Protein AF-L1JAH6-F1 (afdb_monomer_lite)

Organism: Guillardia theta (strain CCMP2712) (NCBI:txid905079)

InterPro domains:
  IPR018392 LysM domain [PF01476] (599-646)
  IPR018392 LysM domain [PS51782] (597-646)
  IPR018392 LysM domain [SM00257] (598-647)
  IPR018392 LysM domain [cd00118] (599-646)
  IPR036779 LysM domain superfamily [G3DSA:3.10.350.10] (588-653)

Sequence (681 aa):
MVAMPAAKLSLLTFYSCLPALLYAQTASVPGCGLSRTPQPCPILTSKGYMHQNPDGSPNDQVFEPPLSQQDVACTSKAATCVNNVCNYANGMTGLGPSNVWYELKPGSPAVCGHGNREFSFFAKKGTNANKVLLVLLAGGMCWDSATCLGSTPSDRKMAVDSLSDSYQVVVGGVPQTIDELAPAVPKALKNVWSPSGKSTFETGILQSDSQFADWSVVVVPDCTGDMHIGNRSITYDAGAPSCITAHHVGAVNTGLAVQWMMKYFPSLTDVLVVGTGLKNSKATGGSGASFWAWYVQERYPSAKIRSVTDSDLAIYGPDKKHIFQNDPWGTLNASVPDKSFLGSYTAPTLPGKKPNFLTQGFLLPAKNEWFFADDDKTYYMRYITHYYPSIIFADISFLNDQTQEMIFVQTGGKLHDCCYDGCSCNAQQEIRGGRYDWLKSQKVTILRRNNLLPNNYRIWLSDQNPHHFLFFWSDFVTHQLIVNDMMTNFYQNSTANTWLFNLVNSMVSFTTQAGDSTSIIISNNLKPSNTSICLTCLSGVLGSKQGEEKCLMSWGSGESSISVAPKFKTDWLALWSLNGGDSPDLIMSQSTYRFGHEYVILPGETLAQIASRFGTTDAELADLNYNLITHISNPFHVMAGDVVCIVPHFTAALDRMGNPLCPSNLQTLGAQLPSSVAQPV

Foldseek 3Di:
DDDDDDDDDDDDDDDDDDDDPDPPPPPQPVFQPDDDDAAAAWDQDLQGTAHADPLQDGDPHHDPDADAQHSAAHWGAAWKDFLNRTDRPVGADFDDDAPGKIKTFNTPPAGFFSSRHTAIWMKGAFQDLQAEEEEEEWQAADQALCCQCPPHVQCGNAIQQNPWDWDWHQHPNRTDTDTNSGDSQHVVRVQLNHPVHVHLQCQFCCPPPHPCVRHIYIYGGRRQRQLLQFQDWDWHPTSDPSIGTTGLQSLQRVLSSVLSSCVNSVNHAFYEQEWFYDPNGLDISQLVQVLVQLVVCQSVVNHQGEGEYFLPLVQAAPQLLVSCVVPSRHNQVSFRPDLVVCPPPPRDDDPDPDQCANVVGHSAGHVLQDDRSQDGVLSVQLSSCVVRVSYAYEYEDELPSVSNVVRRVVSPADADDAPQWFDHPDPPDAAHDDDHHDLLSVLLSVLLSCVSQVLRYYYHYDYQDPPADDPDDDPPPNDGPGVSCNSNPNVVVPSNSVVVVLSRPDGSDDDPDPDDPSHPDPAPDDDDDPTGHPPNSSHRAAPSHPPGDFQKTFAHDQDFLQVCQVVLVHHSVLQCVQAPDDDRNDRDPDGMGRNFDKDFAAPPDALQNVQQQQQHGLVSQQVSCPSHNLHDSHSSSDDGRRITGDDGPQQRHADPVRHRNDDPDPPPPDPDDPPDDDDDD

Structure (mmCIF, N/CA/C/O backbone):
data_AF-L1JAH6-F1
#
_entry.id   AF-L1JAH6-F1
#
loop_
_atom_site.group_PDB
_atom_site.id
_atom_site.type_symbol
_atom_site.label_atom_id
_atom_site.label_alt_id
_atom_site.label_comp_id
_atom_site.label_asym_id
_atom_site.label_entity_id
_atom_site.label_seq_id
_atom_site.pdbx_PDB_ins_code
_atom_site.Cartn_x
_atom_site.Cartn_y
_atom_site.Cartn_z
_atom_site.occupancy
_atom_site.B_iso_or_equiv
_atom_site.auth_seq_id
_atom_site.auth_comp_id
_atom_site.auth_asym_id
_atom_site.auth_atom_id
_atom_site.pdbx_PDB_model_num
ATOM 1 N N . MET A 1 1 ? 70.022 7.346 21.920 1.00 32.12 1 MET A N 1
ATOM 2 C CA . MET A 1 1 ? 70.034 6.308 20.866 1.00 32.12 1 MET A CA 1
ATOM 3 C C . MET A 1 1 ? 69.836 4.975 21.557 1.00 32.12 1 MET A C 1
ATOM 5 O O . MET A 1 1 ? 70.624 4.638 22.427 1.00 32.12 1 MET A O 1
ATOM 9 N N . VAL A 1 2 ? 68.702 4.332 21.290 1.00 29.16 2 VAL A N 1
ATOM 10 C CA . VAL A 1 2 ? 68.153 3.207 22.059 1.00 29.16 2 VAL A CA 1
ATOM 11 C C . VAL A 1 2 ? 68.521 1.891 21.381 1.00 29.16 2 VAL A C 1
ATOM 13 O O . VAL A 1 2 ? 68.335 1.759 20.174 1.00 29.16 2 VAL A O 1
ATOM 16 N N . ALA A 1 3 ? 68.987 0.926 22.174 1.00 23.38 3 ALA A N 1
ATOM 17 C CA . ALA A 1 3 ? 69.055 -0.489 21.830 1.00 23.38 3 ALA A CA 1
ATOM 18 C C . ALA A 1 3 ? 68.576 -1.339 23.030 1.00 23.38 3 ALA A C 1
ATOM 20 O O . ALA A 1 3 ? 68.846 -1.006 24.180 1.00 23.38 3 ALA A O 1
ATOM 21 N N . MET A 1 4 ? 67.821 -2.388 22.687 1.00 30.69 4 MET A N 1
ATOM 22 C CA . MET A 1 4 ? 67.169 -3.489 23.443 1.00 30.69 4 MET A CA 1
ATOM 23 C C . MET A 1 4 ? 68.071 -4.196 24.498 1.00 30.69 4 MET A C 1
ATOM 25 O O . MET A 1 4 ? 69.280 -3.995 24.393 1.00 30.69 4 MET A O 1
ATOM 29 N N . PRO A 1 5 ? 67.594 -5.068 25.447 1.00 35.03 5 PRO A N 1
ATOM 30 C CA . PRO A 1 5 ? 66.617 -6.166 25.235 1.00 35.03 5 PRO A CA 1
ATOM 31 C C . PRO A 1 5 ? 65.757 -6.647 26.444 1.00 35.03 5 PRO A C 1
ATOM 33 O O . PRO A 1 5 ? 65.794 -6.107 27.544 1.00 35.03 5 PRO A O 1
ATOM 36 N N . ALA A 1 6 ? 64.951 -7.692 26.205 1.00 34.50 6 ALA A N 1
ATOM 37 C CA . ALA A 1 6 ? 64.097 -8.388 27.173 1.00 34.50 6 ALA A CA 1
ATOM 38 C C . ALA A 1 6 ? 64.867 -9.357 28.099 1.00 34.50 6 ALA A C 1
ATOM 40 O O . ALA A 1 6 ? 65.737 -10.089 27.628 1.00 34.50 6 ALA A O 1
ATOM 41 N N . ALA A 1 7 ? 64.472 -9.453 29.379 1.00 26.77 7 ALA A N 1
ATOM 42 C CA . ALA A 1 7 ? 64.787 -10.584 30.263 1.00 26.77 7 ALA A CA 1
ATOM 43 C C . ALA A 1 7 ? 63.783 -10.735 31.430 1.00 26.77 7 ALA A C 1
ATOM 45 O O . ALA A 1 7 ? 63.149 -9.780 31.869 1.00 26.77 7 ALA A O 1
ATOM 46 N N . LYS A 1 8 ? 63.649 -11.988 31.883 1.00 24.61 8 LYS A N 1
ATOM 47 C CA . LYS A 1 8 ? 62.681 -12.573 32.827 1.00 24.61 8 LYS A CA 1
ATOM 48 C C . LYS A 1 8 ? 62.954 -12.267 34.316 1.00 24.61 8 LYS A C 1
ATOM 50 O O . LYS A 1 8 ? 64.100 -12.261 34.736 1.00 24.61 8 LYS A O 1
ATOM 55 N N . LEU A 1 9 ? 61.850 -12.174 35.072 1.00 28.59 9 LEU A N 1
ATOM 56 C CA . LEU A 1 9 ? 61.558 -12.648 36.446 1.00 28.59 9 LEU A CA 1
ATOM 57 C C . LEU A 1 9 ? 62.662 -12.649 37.537 1.00 28.59 9 LEU A C 1
ATOM 59 O O . LEU A 1 9 ? 63.583 -13.460 37.491 1.00 28.59 9 LEU A O 1
ATOM 63 N N . SER A 1 10 ? 62.401 -11.954 38.655 1.00 26.03 10 SER A N 1
ATOM 64 C CA . SER A 1 10 ? 62.628 -12.505 40.004 1.00 26.03 10 SER A CA 1
ATOM 65 C C . SER A 1 10 ? 61.635 -11.936 41.036 1.00 26.03 10 SER A C 1
ATOM 67 O O . SER A 1 10 ? 61.290 -10.757 41.028 1.00 26.03 10 SER A O 1
ATOM 69 N N . LEU A 1 11 ? 61.121 -12.841 41.876 1.00 25.94 11 LEU A N 1
ATOM 70 C CA . LEU A 1 11 ? 60.238 -12.618 43.022 1.00 25.94 11 LEU A CA 1
ATOM 71 C C . LEU A 1 11 ? 60.978 -11.901 44.161 1.00 25.94 11 LEU A C 1
ATOM 73 O O . LEU A 1 11 ? 62.100 -12.302 44.453 1.00 25.94 11 LEU A O 1
ATOM 77 N N . LEU A 1 12 ? 60.297 -11.008 44.897 1.00 25.39 12 LEU A N 1
ATOM 78 C CA . LEU A 1 12 ? 60.073 -11.135 46.354 1.00 25.39 12 LEU A CA 1
ATOM 79 C C . LEU A 1 12 ? 59.324 -9.915 46.945 1.00 25.39 12 LEU A C 1
ATOM 81 O O . LEU A 1 12 ? 59.879 -8.828 47.032 1.00 25.39 12 LEU A O 1
ATOM 85 N N . THR A 1 13 ? 58.112 -10.194 47.464 1.00 28.95 13 THR A N 1
ATOM 86 C CA . THR A 1 13 ? 57.491 -9.667 48.714 1.00 28.95 13 THR A CA 1
ATOM 87 C C . THR A 1 13 ? 57.174 -8.167 48.862 1.00 28.95 13 THR A C 1
ATOM 89 O O . THR A 1 13 ? 58.045 -7.338 48.685 1.00 28.95 13 THR A O 1
ATOM 92 N N . PHE A 1 14 ? 56.014 -7.707 49.355 1.00 25.94 14 PHE A N 1
ATOM 93 C CA . PHE A 1 14 ? 54.721 -8.288 49.768 1.00 25.94 14 PHE A CA 1
ATOM 94 C C . PHE A 1 14 ? 53.816 -7.093 50.205 1.00 25.94 14 PHE A C 1
ATOM 96 O O . PHE A 1 14 ? 54.335 -6.051 50.592 1.00 25.94 14 PHE A O 1
ATOM 103 N N . TYR A 1 15 ? 52.489 -7.283 50.220 1.00 26.88 15 TYR A N 1
ATOM 104 C CA . TYR A 1 15 ? 51.447 -6.438 50.851 1.00 26.88 15 TYR A CA 1
ATOM 105 C C . TYR A 1 15 ? 51.089 -5.071 50.233 1.00 26.88 15 TYR A C 1
ATOM 107 O O . TYR A 1 15 ? 51.561 -4.025 50.664 1.00 26.88 15 TYR A O 1
ATOM 115 N N . SER A 1 16 ? 50.077 -5.049 49.356 1.00 27.86 16 SER A N 1
ATOM 116 C CA . SER A 1 16 ? 48.718 -4.580 49.717 1.00 27.86 16 SER A CA 1
ATOM 117 C C . SER A 1 16 ? 47.776 -4.550 48.497 1.00 27.86 16 SER A C 1
ATOM 119 O O . SER A 1 16 ? 48.140 -4.085 47.425 1.00 27.86 16 SER A O 1
ATOM 121 N N . CYS A 1 17 ? 46.549 -5.042 48.709 1.00 25.69 17 CYS A N 1
ATOM 122 C CA . CYS A 1 17 ? 45.349 -4.887 47.871 1.00 25.69 17 CYS A CA 1
ATOM 123 C C . CYS A 1 17 ? 45.233 -5.691 46.553 1.00 25.69 17 CYS A C 1
ATOM 125 O O . CYS A 1 17 ? 45.428 -5.180 45.457 1.00 25.69 17 CYS A O 1
ATOM 127 N N . LEU A 1 18 ? 44.717 -6.922 46.669 1.00 25.67 18 LEU A N 1
ATOM 128 C CA . LEU A 1 18 ? 43.705 -7.477 45.752 1.00 25.67 18 LEU A CA 1
ATOM 129 C C . LEU A 1 18 ? 42.469 -7.825 46.610 1.00 25.67 18 LEU A C 1
ATOM 131 O O . LEU A 1 18 ? 42.661 -8.301 47.730 1.00 25.67 18 LEU A O 1
ATOM 135 N N . PRO A 1 19 ? 41.231 -7.583 46.133 1.00 31.02 19 PRO A N 1
ATOM 136 C CA . PRO A 1 19 ? 40.749 -8.291 44.949 1.00 31.02 19 PRO A CA 1
ATOM 137 C C . PRO A 1 19 ? 39.955 -7.409 43.967 1.00 31.02 19 PRO A C 1
ATOM 139 O O . PRO A 1 19 ? 38.905 -6.873 44.298 1.00 31.02 19 PRO A O 1
ATOM 142 N N . ALA A 1 20 ? 40.413 -7.334 42.716 1.00 29.44 20 ALA A N 1
ATOM 143 C CA . ALA A 1 20 ? 39.613 -6.844 41.586 1.00 29.44 20 ALA A CA 1
ATOM 144 C C . ALA A 1 20 ? 39.958 -7.605 40.292 1.00 29.44 20 ALA A C 1
ATOM 146 O O . ALA A 1 20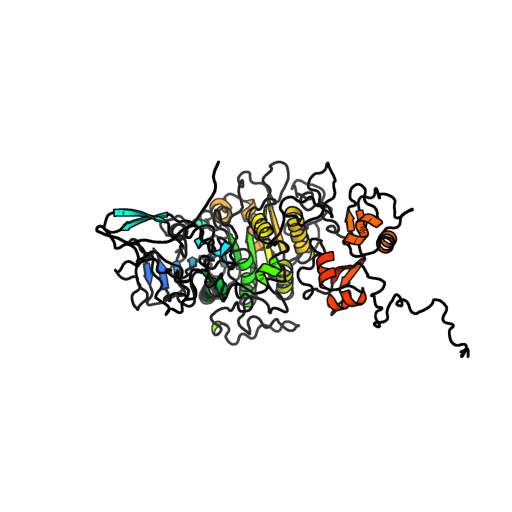 ? 40.069 -7.029 39.217 1.00 29.44 20 ALA A O 1
ATOM 147 N N . LEU A 1 21 ? 40.176 -8.916 40.397 1.00 30.22 21 LEU A N 1
ATOM 148 C CA . LEU A 1 21 ? 40.429 -9.803 39.259 1.00 30.22 21 LEU A CA 1
ATOM 149 C C . LEU A 1 21 ? 39.629 -11.089 39.457 1.00 30.22 21 LEU A C 1
ATOM 151 O O . LEU A 1 21 ? 40.188 -12.130 39.767 1.00 30.22 21 LEU A O 1
ATOM 155 N N . LEU A 1 22 ? 38.303 -10.964 39.365 1.00 27.25 22 LEU A N 1
ATOM 156 C CA . LEU A 1 22 ? 37.340 -12.063 39.203 1.00 27.25 22 LEU A CA 1
ATOM 157 C C . LEU A 1 22 ? 35.943 -11.486 38.884 1.00 27.25 22 LEU A C 1
ATOM 159 O O . LEU A 1 22 ? 34.973 -11.832 39.532 1.00 27.25 22 LEU A O 1
ATOM 163 N N . TYR A 1 23 ? 35.830 -10.558 37.924 1.00 29.00 23 TYR A N 1
ATOM 164 C CA . TYR A 1 23 ? 34.525 -10.136 37.367 1.00 29.00 23 TYR A CA 1
ATOM 165 C C . TYR A 1 23 ? 34.622 -9.595 35.929 1.00 29.00 23 TYR A C 1
ATOM 167 O O . TYR A 1 23 ? 33.840 -8.754 35.510 1.00 29.00 23 TYR A O 1
ATOM 175 N N . ALA A 1 24 ? 35.554 -10.118 35.131 1.00 29.00 24 ALA A N 1
ATOM 176 C CA . ALA A 1 24 ? 35.427 -10.069 33.675 1.00 29.00 24 ALA A CA 1
ATOM 177 C C . ALA A 1 24 ? 34.801 -11.388 33.199 1.00 29.00 24 ALA A C 1
ATOM 179 O O . ALA A 1 24 ? 35.378 -12.119 32.399 1.00 29.00 24 ALA A O 1
ATOM 180 N N . GLN A 1 25 ? 33.630 -11.733 33.747 1.00 29.36 25 GLN A N 1
ATOM 181 C CA . GLN A 1 25 ? 32.725 -12.588 32.996 1.00 29.36 25 GLN A CA 1
ATOM 182 C C . GLN A 1 25 ? 32.260 -11.741 31.820 1.00 29.36 25 GLN A C 1
ATOM 184 O O . GLN A 1 25 ? 31.691 -10.666 31.998 1.00 29.36 25 GLN A O 1
ATOM 189 N N . THR A 1 26 ? 32.547 -12.229 30.621 1.00 33.09 26 THR A N 1
ATOM 190 C CA . THR A 1 26 ? 31.784 -11.939 29.418 1.00 33.09 26 THR A CA 1
ATOM 191 C C . THR A 1 26 ? 30.306 -12.092 29.761 1.00 33.09 26 THR A C 1
ATOM 193 O O . THR A 1 26 ? 29.770 -13.199 29.730 1.00 33.09 26 THR A O 1
ATOM 196 N N . ALA A 1 27 ? 29.661 -10.997 30.159 1.00 31.48 27 ALA A N 1
ATOM 197 C CA . ALA A 1 27 ? 28.220 -10.927 30.210 1.00 31.48 27 ALA A CA 1
ATOM 198 C C . ALA A 1 27 ? 27.770 -11.046 28.758 1.00 31.48 27 ALA A C 1
ATOM 200 O O . ALA A 1 27 ? 27.803 -10.082 27.995 1.00 31.48 27 ALA A O 1
ATOM 201 N N . SER A 1 28 ? 27.435 -12.270 28.356 1.00 36.91 28 SER A N 1
ATOM 202 C CA . SER A 1 28 ? 26.539 -12.510 27.242 1.00 36.91 28 SER A CA 1
ATOM 203 C C . SER A 1 28 ? 25.348 -11.586 27.460 1.00 36.91 28 SER A C 1
ATOM 205 O O . SER A 1 28 ? 24.544 -11.829 28.364 1.00 36.91 28 SER A O 1
ATOM 207 N N . VAL A 1 29 ? 25.269 -10.492 26.699 1.00 41.22 29 VAL A N 1
ATOM 208 C CA . VAL A 1 29 ? 24.016 -9.754 26.533 1.00 41.22 29 VAL A CA 1
ATOM 209 C C . VAL A 1 29 ? 22.999 -10.841 26.203 1.00 41.22 29 VAL A C 1
ATOM 211 O O . VAL A 1 29 ? 23.253 -11.574 25.242 1.00 41.22 29 VAL A O 1
ATOM 214 N N . PRO A 1 30 ? 21.949 -11.078 27.010 1.00 49.06 30 PRO A N 1
ATOM 215 C CA . PRO A 1 30 ? 20.978 -12.094 26.656 1.00 49.06 30 PRO A CA 1
ATOM 216 C C . PRO A 1 30 ? 20.330 -11.584 25.372 1.00 49.06 30 PRO A C 1
ATOM 218 O O . PRO A 1 30 ? 19.525 -10.655 25.418 1.00 49.06 30 PRO A O 1
ATOM 221 N N . GLY A 1 31 ? 20.796 -12.091 24.230 1.00 55.88 31 GLY A N 1
ATOM 222 C CA . GLY A 1 31 ? 20.311 -11.689 22.919 1.00 55.88 31 GLY A CA 1
ATOM 223 C C . GLY A 1 31 ? 18.812 -11.939 22.844 1.00 55.88 31 GLY A C 1
ATOM 224 O O . GLY A 1 31 ? 18.289 -12.793 23.559 1.00 55.88 31 GLY A O 1
ATOM 225 N N . CYS A 1 32 ? 18.108 -11.201 21.995 1.00 66.62 32 CYS A N 1
ATOM 226 C CA . CYS A 1 32 ? 16.764 -11.621 21.621 1.00 66.62 32 CYS A CA 1
ATOM 227 C C . CYS A 1 32 ? 16.781 -12.979 20.912 1.00 66.62 32 CYS A C 1
ATOM 229 O O . CYS A 1 32 ? 17.812 -13.450 20.424 1.00 66.62 32 CYS A O 1
ATOM 231 N N . GLY A 1 33 ? 15.617 -13.617 20.899 1.00 56.84 33 GLY A N 1
ATOM 232 C CA . GLY A 1 33 ? 15.435 -15.016 20.523 1.00 56.84 33 GLY A CA 1
ATOM 233 C C . GLY A 1 33 ? 15.432 -15.971 21.722 1.00 56.84 33 GLY A C 1
ATOM 234 O O . GLY A 1 33 ? 15.637 -17.173 21.548 1.00 56.84 33 GLY A O 1
ATOM 235 N N . LEU A 1 34 ? 15.206 -15.478 22.947 1.00 56.81 34 LEU A N 1
ATOM 236 C CA . LEU A 1 34 ? 15.055 -16.341 24.118 1.00 56.81 34 LEU A CA 1
ATOM 237 C C . LEU A 1 34 ? 13.636 -16.914 24.159 1.00 56.81 34 LEU A C 1
ATOM 239 O O . LEU A 1 34 ? 12.655 -16.179 24.258 1.00 56.81 34 LEU A O 1
ATOM 243 N N . SER A 1 35 ? 13.528 -18.244 24.155 1.00 50.62 35 SER A N 1
ATOM 244 C CA . SER A 1 35 ? 12.258 -18.943 24.370 1.00 50.62 35 SER A CA 1
ATOM 245 C C . SER A 1 35 ? 11.727 -18.637 25.773 1.00 50.62 35 SER A C 1
ATOM 247 O O . SER A 1 35 ? 12.194 -19.201 26.765 1.00 50.62 35 SER A O 1
ATOM 249 N N . ARG A 1 36 ? 10.747 -17.736 25.861 1.00 66.44 36 ARG A N 1
ATOM 250 C CA . ARG A 1 36 ? 10.053 -17.364 27.100 1.00 66.44 36 ARG A CA 1
ATOM 251 C C . ARG A 1 36 ? 8.576 -17.725 26.996 1.00 66.44 36 ARG A C 1
ATOM 253 O O . ARG A 1 36 ? 7.994 -17.725 25.919 1.00 66.44 36 ARG A O 1
ATOM 260 N N . THR A 1 37 ? 7.949 -18.024 28.125 1.00 75.12 37 THR A N 1
ATOM 261 C CA . THR A 1 37 ? 6.491 -18.161 28.185 1.00 75.12 37 THR A CA 1
ATOM 262 C C . THR A 1 37 ? 5.832 -16.794 27.979 1.00 75.12 37 THR A C 1
ATOM 264 O O . THR A 1 37 ? 6.258 -15.848 28.656 1.00 75.12 37 THR A O 1
ATOM 267 N N . PRO A 1 38 ? 4.790 -16.680 27.128 1.00 79.25 38 PRO A N 1
ATOM 268 C CA . PRO A 1 38 ? 4.025 -15.443 26.983 1.00 79.25 38 PRO A CA 1
ATOM 269 C C . PRO A 1 38 ? 3.590 -14.908 28.352 1.00 79.25 38 PRO A C 1
ATOM 271 O O . PRO A 1 38 ? 3.040 -15.659 29.160 1.00 79.25 38 PRO A O 1
ATOM 274 N N . GLN A 1 39 ? 3.848 -13.630 28.628 1.00 84.06 39 GLN A N 1
ATOM 275 C CA . GLN A 1 39 ? 3.363 -12.953 29.837 1.00 84.06 39 GLN A CA 1
ATOM 276 C C . GLN A 1 39 ? 2.121 -12.117 29.509 1.00 84.06 39 GLN A C 1
ATOM 278 O O . GLN A 1 39 ? 1.940 -11.749 28.350 1.00 84.06 39 GLN A O 1
ATOM 283 N N . PRO A 1 40 ? 1.248 -11.797 30.475 1.00 87.19 40 PRO A N 1
ATOM 284 C CA . PRO A 1 40 ? 0.188 -10.818 30.254 1.00 87.19 40 PRO A CA 1
ATOM 285 C C . PRO A 1 40 ? 0.763 -9.455 29.844 1.00 87.19 40 PRO A C 1
ATOM 287 O O . PRO A 1 40 ? 1.776 -9.013 30.392 1.00 87.19 40 PRO A O 1
ATOM 290 N N . CYS A 1 41 ? 0.124 -8.788 28.885 1.00 85.94 41 CYS A N 1
ATOM 291 C CA . CYS A 1 41 ? 0.530 -7.456 28.453 1.00 85.94 41 CYS A CA 1
ATOM 292 C C . CYS A 1 41 ? 0.311 -6.444 29.593 1.00 85.94 41 CYS A C 1
ATOM 294 O O . CYS A 1 41 ? -0.770 -6.399 30.165 1.00 85.94 41 CYS A O 1
ATOM 296 N N . PRO A 1 42 ? 1.270 -5.585 29.935 1.00 82.12 42 PRO A N 1
ATOM 297 C CA . PRO A 1 42 ? 1.037 -4.513 30.899 1.00 82.12 42 PRO A CA 1
ATOM 298 C C . PRO A 1 42 ? -0.009 -3.509 30.395 1.00 82.12 42 PRO A C 1
ATOM 300 O O . PRO A 1 42 ? -0.116 -3.251 29.195 1.00 82.12 42 PRO A O 1
ATOM 303 N N . ILE A 1 43 ? -0.766 -2.918 31.323 1.00 80.62 43 ILE A N 1
ATOM 304 C CA . ILE A 1 43 ? -1.830 -1.946 31.028 1.00 80.62 43 ILE A CA 1
ATOM 305 C C . ILE A 1 43 ? -1.399 -0.564 31.502 1.00 80.62 43 ILE A C 1
ATOM 307 O O . ILE A 1 43 ? -1.054 -0.381 32.669 1.00 80.62 43 ILE A O 1
ATOM 311 N N . LEU A 1 44 ? -1.457 0.427 30.610 1.00 75.75 44 LEU A N 1
ATOM 312 C CA . LEU A 1 44 ? -1.198 1.819 30.971 1.00 75.75 44 LEU A CA 1
ATOM 313 C C . LEU A 1 44 ? -2.365 2.398 31.783 1.00 75.75 44 LEU A C 1
ATOM 315 O O . LEU A 1 44 ? -3.510 2.401 31.330 1.00 75.75 44 LEU A O 1
ATOM 319 N N . THR A 1 45 ? -2.057 2.946 32.956 1.00 74.75 45 THR A N 1
ATOM 320 C CA . THR A 1 45 ? -2.998 3.661 33.831 1.00 74.75 45 THR A CA 1
ATOM 321 C C . THR A 1 45 ? -2.451 5.043 34.205 1.00 74.75 45 THR A C 1
ATOM 323 O O . THR A 1 45 ? -1.332 5.407 33.844 1.00 74.75 45 THR A O 1
ATOM 326 N N . SER A 1 46 ? -3.207 5.827 34.980 1.00 71.12 46 SER A N 1
ATOM 327 C CA . SER A 1 46 ? -2.703 7.082 35.561 1.00 71.12 46 SER A CA 1
ATOM 328 C C . SER A 1 46 ? -1.541 6.887 36.546 1.00 71.12 46 SER A C 1
ATOM 330 O O . SER A 1 46 ? -0.801 7.836 36.793 1.00 71.12 46 SER A O 1
ATOM 332 N N . LYS A 1 47 ? -1.360 5.672 37.085 1.00 72.25 47 LYS A N 1
ATOM 333 C CA . LYS A 1 47 ? -0.262 5.300 37.992 1.00 72.25 47 LYS A CA 1
ATOM 334 C C . LYS A 1 47 ? 0.973 4.748 37.256 1.00 72.25 47 LYS A C 1
ATOM 336 O O . LYS A 1 47 ? 1.924 4.341 37.910 1.00 72.25 47 LYS A O 1
ATOM 341 N N . GLY A 1 48 ? 0.958 4.719 35.920 1.00 71.12 48 GLY A N 1
ATOM 342 C CA . GLY A 1 48 ? 1.974 4.054 35.098 1.00 71.12 48 GLY A CA 1
ATOM 343 C C . GLY A 1 48 ? 1.500 2.704 34.555 1.00 71.12 48 GLY A C 1
ATOM 344 O O . GLY A 1 48 ? 0.295 2.428 34.522 1.00 71.12 48 GLY A O 1
ATOM 345 N N . TYR A 1 49 ? 2.440 1.881 34.085 1.00 77.19 49 TYR A N 1
ATOM 346 C CA . TYR A 1 49 ? 2.146 0.529 33.605 1.00 77.19 49 TYR A CA 1
ATOM 347 C C . TYR A 1 49 ? 1.902 -0.413 34.777 1.00 7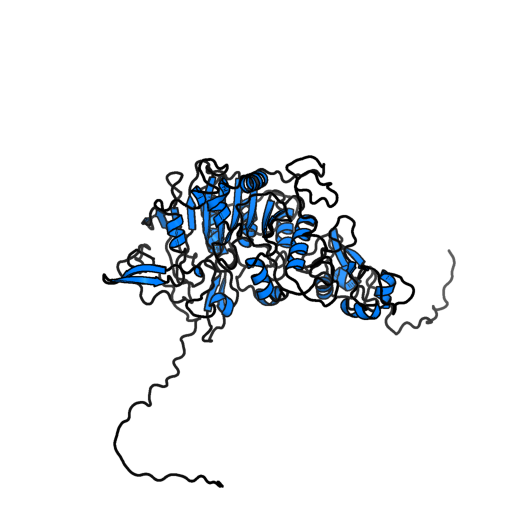7.19 49 TYR A C 1
ATOM 349 O O . TYR A 1 49 ? 2.723 -0.499 35.686 1.00 77.19 49 TYR A O 1
ATOM 357 N N . MET A 1 50 ? 0.785 -1.128 34.735 1.00 83.00 50 MET A N 1
ATOM 358 C CA . MET A 1 50 ? 0.371 -2.068 35.773 1.00 83.00 50 MET A CA 1
ATOM 359 C C . MET A 1 50 ? 0.323 -3.491 35.214 1.00 83.00 50 MET A C 1
ATOM 361 O O . MET A 1 50 ? 0.051 -3.691 34.023 1.00 83.00 50 MET A O 1
ATOM 365 N N . HIS A 1 51 ? 0.552 -4.484 36.071 1.00 85.38 51 HIS A N 1
ATOM 366 C CA . HIS A 1 51 ? 0.300 -5.887 35.735 1.00 85.38 51 HIS A CA 1
ATOM 367 C C . HIS A 1 51 ? -1.211 -6.154 35.554 1.00 85.38 51 HIS A C 1
ATOM 369 O O . HIS A 1 51 ? -2.056 -5.363 35.977 1.00 85.38 51 HIS A O 1
ATOM 375 N N . GLN A 1 52 ? -1.565 -7.279 34.924 1.00 86.81 52 GLN A N 1
ATOM 376 C CA . GLN A 1 52 ? -2.964 -7.690 34.742 1.00 86.81 52 GLN A CA 1
ATOM 377 C C . GLN A 1 52 ? -3.422 -8.679 35.819 1.00 86.81 52 GLN A C 1
ATOM 379 O O . GLN A 1 52 ? -2.672 -9.563 36.238 1.00 86.81 52 GLN A O 1
ATOM 384 N N . ASN A 1 53 ? -4.690 -8.571 36.203 1.00 87.56 53 ASN A N 1
ATOM 385 C CA . ASN A 1 53 ? -5.444 -9.630 36.865 1.00 87.56 53 ASN A CA 1
ATOM 386 C C . ASN A 1 53 ? -5.821 -10.743 35.858 1.00 87.56 53 ASN A C 1
ATOM 388 O O . ASN A 1 53 ? -5.790 -10.515 34.646 1.00 87.56 53 ASN A O 1
ATOM 392 N N . PRO A 1 54 ? -6.243 -11.939 36.318 1.00 86.50 54 PRO A N 1
ATOM 393 C CA . PRO A 1 54 ? -6.668 -13.029 35.427 1.00 86.50 54 PRO A CA 1
ATOM 394 C C . PRO A 1 54 ? -7.824 -12.681 34.471 1.00 86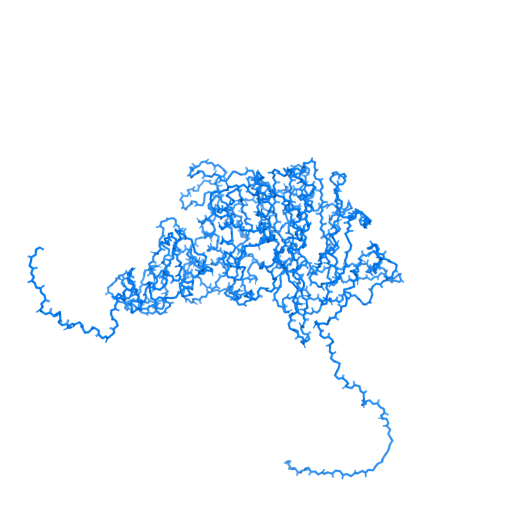.50 54 PRO A C 1
ATOM 396 O O . PRO A 1 54 ? -7.961 -13.299 33.413 1.00 86.50 54 PRO A O 1
ATOM 399 N N . ASP A 1 55 ? -8.656 -11.704 34.837 1.00 84.94 55 ASP A N 1
ATOM 400 C CA . ASP A 1 55 ? -9.761 -11.193 34.019 1.00 84.94 55 ASP A CA 1
ATOM 401 C C . ASP A 1 55 ? -9.316 -10.167 32.956 1.00 84.94 55 ASP A C 1
ATOM 403 O O . ASP A 1 55 ? -10.126 -9.763 32.125 1.00 84.94 55 ASP A O 1
ATOM 407 N N . GLY A 1 56 ? -8.037 -9.775 32.947 1.00 84.56 56 GLY A N 1
ATOM 408 C CA . GLY A 1 56 ? -7.466 -8.775 32.044 1.00 84.56 56 GLY A CA 1
ATOM 409 C C . GLY A 1 56 ? -7.550 -7.334 32.552 1.00 84.56 56 GLY A C 1
ATOM 410 O O . GLY A 1 56 ? -7.055 -6.437 31.879 1.00 84.56 56 GLY A O 1
ATOM 411 N N . SER A 1 57 ? -8.141 -7.075 33.721 1.00 87.00 57 SER A N 1
ATOM 412 C CA . SER A 1 57 ? -8.145 -5.734 34.325 1.00 87.00 57 SER A CA 1
ATOM 413 C C . SER A 1 57 ? -6.764 -5.363 34.898 1.00 87.00 57 SER A C 1
ATOM 415 O O . SER A 1 57 ? -6.004 -6.257 35.280 1.00 87.00 57 SER A O 1
ATOM 417 N N . PRO A 1 58 ? -6.396 -4.066 34.975 1.00 86.94 58 PRO A N 1
ATOM 418 C CA . PRO A 1 58 ? -5.162 -3.657 35.645 1.00 86.94 58 PRO A CA 1
ATOM 419 C C . PRO A 1 58 ? -5.232 -3.978 37.143 1.00 86.94 58 PRO A C 1
ATOM 421 O O . PRO A 1 58 ? -6.260 -3.753 37.785 1.00 86.94 58 PRO A O 1
ATOM 424 N N . ASN A 1 59 ? -4.133 -4.473 37.706 1.00 87.38 59 ASN A N 1
ATOM 425 C CA . ASN A 1 59 ? -3.976 -4.669 39.145 1.00 87.38 59 ASN A CA 1
ATOM 426 C C . ASN A 1 59 ? -3.250 -3.472 39.799 1.00 87.38 59 ASN A C 1
ATOM 428 O O . ASN A 1 59 ? -2.931 -2.488 39.134 1.00 87.38 59 ASN A O 1
ATOM 432 N N . ASP A 1 60 ? -2.992 -3.538 41.110 1.00 86.00 60 ASP A N 1
ATOM 433 C CA . ASP A 1 60 ? -2.301 -2.470 41.856 1.00 86.00 60 ASP A CA 1
ATOM 434 C C . ASP A 1 60 ? -0.760 -2.597 41.873 1.00 86.00 60 ASP A C 1
ATOM 436 O O . ASP A 1 60 ? -0.084 -1.806 42.533 1.00 86.00 60 ASP A O 1
ATOM 440 N N . GLN A 1 61 ? -0.177 -3.555 41.142 1.00 84.44 61 GLN A N 1
ATOM 441 C CA . GLN A 1 61 ? 1.274 -3.743 41.051 1.00 84.44 61 GLN A CA 1
ATOM 442 C C . GLN A 1 61 ? 1.850 -3.028 39.823 1.00 84.44 61 GLN A C 1
ATOM 444 O O . GLN A 1 61 ? 1.469 -3.316 38.687 1.00 84.44 61 GLN A O 1
ATOM 449 N N . VAL A 1 62 ? 2.801 -2.121 40.060 1.00 81.00 62 VAL A N 1
ATOM 450 C CA . VAL A 1 62 ? 3.551 -1.424 39.003 1.00 81.00 62 VAL A CA 1
ATOM 451 C C . VAL A 1 62 ? 4.435 -2.422 38.253 1.00 81.00 62 VAL A C 1
ATOM 453 O O . VAL A 1 62 ? 5.084 -3.266 38.870 1.00 81.00 62 VAL A O 1
ATOM 456 N N . PHE A 1 63 ? 4.457 -2.320 36.928 1.00 73.56 63 PHE A N 1
ATOM 457 C CA . PHE A 1 63 ? 5.288 -3.129 36.045 1.00 73.56 63 PHE A CA 1
ATOM 458 C C . PHE A 1 63 ? 6.663 -2.466 35.857 1.00 73.56 63 PHE A C 1
ATOM 460 O O . PHE A 1 63 ? 6.765 -1.436 35.193 1.00 73.56 63 PHE A O 1
ATOM 467 N N . GLU A 1 64 ? 7.716 -3.072 36.411 1.00 66.69 64 GLU A N 1
ATOM 468 C CA . GLU A 1 64 ? 9.114 -2.611 36.323 1.00 66.69 64 GLU A CA 1
ATOM 469 C C . GLU A 1 64 ? 10.045 -3.765 35.897 1.00 66.69 64 GLU A C 1
ATOM 471 O O . GLU A 1 64 ? 9.880 -4.883 36.400 1.00 66.69 64 GLU A O 1
ATOM 476 N N . PRO A 1 65 ? 11.055 -3.543 35.024 1.00 55.16 65 PRO A N 1
ATOM 477 C CA . PRO A 1 65 ? 11.441 -2.282 34.372 1.00 55.16 65 PRO A CA 1
ATOM 478 C C . PRO A 1 65 ? 10.492 -1.862 33.228 1.00 55.16 65 PRO A C 1
ATOM 480 O O . PRO A 1 65 ? 9.724 -2.697 32.733 1.00 55.16 65 PRO A O 1
ATOM 483 N N . PRO A 1 66 ? 10.568 -0.606 32.737 1.00 53.44 66 PRO A N 1
ATOM 484 C CA . PRO A 1 66 ? 9.774 -0.143 31.604 1.00 53.44 66 PRO A CA 1
ATOM 485 C C . PRO A 1 66 ? 10.031 -0.996 30.353 1.00 53.44 66 PRO A C 1
ATOM 487 O O . PRO A 1 66 ? 11.133 -1.039 29.813 1.00 53.44 66 PRO A O 1
ATOM 490 N N . LEU A 1 67 ? 8.977 -1.693 29.924 1.00 59.94 67 LEU A N 1
ATOM 491 C CA . LEU A 1 67 ? 8.697 -2.238 28.589 1.00 59.94 67 LEU A CA 1
ATOM 492 C C . LEU A 1 67 ? 9.916 -2.493 27.692 1.00 59.94 67 LEU A C 1
ATOM 494 O O . LEU A 1 67 ? 10.112 -1.852 26.657 1.00 59.94 67 LEU A O 1
ATOM 498 N N . SER A 1 68 ? 10.694 -3.518 28.042 1.00 60.94 68 SER A N 1
ATOM 499 C CA . SER A 1 68 ? 11.623 -4.137 27.098 1.00 60.94 68 SER A CA 1
ATOM 500 C C . SER A 1 68 ? 10.851 -4.880 26.003 1.00 60.94 68 SER A C 1
ATOM 502 O O . SER A 1 68 ? 9.704 -5.293 26.190 1.00 60.94 68 SER A O 1
ATOM 504 N N . GLN A 1 69 ? 11.459 -4.985 24.822 1.00 71.88 69 GLN A N 1
ATOM 505 C CA . GLN A 1 69 ? 10.945 -5.814 23.733 1.00 71.88 69 GLN A CA 1
ATOM 506 C C . GLN A 1 69 ? 10.785 -7.260 24.224 1.00 71.88 69 GLN A C 1
ATOM 508 O O . GLN A 1 69 ? 11.632 -7.756 24.972 1.00 71.88 69 GLN A O 1
ATOM 513 N N . GLN A 1 70 ? 9.709 -7.926 23.813 1.00 75.88 70 GLN A N 1
ATOM 514 C CA . GLN A 1 70 ? 9.481 -9.333 24.125 1.00 75.88 70 GLN A CA 1
ATOM 515 C C . GLN A 1 70 ? 9.685 -10.170 22.867 1.00 75.88 70 GLN A C 1
ATOM 517 O O . GLN A 1 70 ? 9.163 -9.838 21.816 1.00 75.88 70 GLN A O 1
ATOM 522 N N . ASP A 1 71 ? 10.441 -11.262 22.981 1.00 80.31 71 ASP A N 1
ATOM 523 C CA . ASP A 1 71 ? 10.633 -12.212 21.874 1.00 80.31 71 ASP A CA 1
ATOM 524 C C . ASP A 1 71 ? 9.390 -13.060 21.600 1.00 80.31 71 ASP A C 1
ATOM 526 O O . ASP A 1 71 ? 9.196 -13.597 20.512 1.00 80.31 71 ASP A O 1
ATOM 530 N N . VAL A 1 72 ? 8.552 -13.203 22.622 1.00 84.62 72 VAL A N 1
ATOM 531 C CA . VAL A 1 72 ? 7.273 -13.888 22.553 1.00 84.62 72 VAL A CA 1
ATOM 532 C C . VAL A 1 72 ? 6.207 -12.871 22.899 1.00 84.62 72 VAL A C 1
ATOM 534 O O . VAL A 1 72 ? 6.257 -12.276 23.973 1.00 84.62 72 VAL A O 1
ATOM 537 N N . ALA A 1 73 ? 5.254 -12.692 21.987 1.00 86.69 73 ALA A N 1
ATOM 538 C CA . ALA A 1 73 ? 4.161 -11.753 22.159 1.00 86.69 73 ALA A CA 1
ATOM 539 C C . ALA A 1 73 ? 3.427 -11.979 23.488 1.00 86.69 73 ALA A C 1
ATOM 541 O O . ALA A 1 73 ? 3.080 -13.110 23.845 1.00 86.69 73 ALA A O 1
ATOM 542 N N . CYS A 1 74 ? 3.167 -10.889 24.202 1.00 86.38 74 CYS A N 1
ATOM 543 C CA . CYS A 1 74 ? 2.372 -10.894 25.411 1.00 86.38 74 CYS A CA 1
ATOM 544 C C . CYS A 1 74 ? 0.913 -11.269 25.116 1.00 86.38 74 CYS A C 1
ATOM 546 O O . CYS A 1 74 ? 0.415 -11.155 23.994 1.00 86.38 74 CYS A O 1
ATOM 548 N N . THR A 1 75 ? 0.211 -11.723 26.151 1.00 89.94 75 THR A N 1
ATOM 549 C CA . THR A 1 75 ? -1.200 -12.105 26.063 1.00 89.94 75 THR A CA 1
ATOM 550 C C . THR A 1 75 ? -2.112 -11.001 26.577 1.00 89.94 75 THR A C 1
ATOM 552 O O . THR A 1 75 ? -1.798 -10.332 27.558 1.00 89.94 75 THR A O 1
ATOM 555 N N . SER A 1 76 ? -3.255 -10.804 25.928 1.00 88.00 76 SER A N 1
ATOM 556 C CA . SER A 1 76 ? -4.228 -9.768 26.283 1.00 88.00 76 SER A CA 1
ATOM 557 C C . SER A 1 76 ? -5.657 -10.294 26.163 1.00 88.00 76 SER A C 1
ATOM 559 O O . SER A 1 76 ? -5.944 -11.231 25.409 1.00 88.00 76 SER A O 1
ATOM 561 N N . LYS A 1 77 ? -6.570 -9.705 26.938 1.00 91.00 77 LYS A N 1
ATOM 562 C CA . LYS A 1 77 ? -8.003 -10.021 26.913 1.00 91.00 77 LYS A CA 1
ATOM 563 C C . LYS A 1 77 ? -8.761 -8.983 26.098 1.00 91.00 77 LYS A C 1
ATOM 565 O O . LYS A 1 77 ? -8.388 -7.814 26.066 1.00 91.00 77 LYS A O 1
ATOM 570 N N . ALA A 1 78 ? -9.841 -9.424 25.460 1.00 92.81 78 ALA A N 1
ATOM 571 C CA . ALA A 1 78 ? -10.707 -8.523 24.723 1.00 92.81 78 ALA A CA 1
ATOM 572 C C . ALA A 1 78 ? -11.424 -7.550 25.671 1.00 92.81 78 ALA A C 1
ATOM 574 O O . ALA A 1 78 ? -11.785 -7.929 26.786 1.00 92.81 78 ALA A O 1
ATOM 575 N N . ALA A 1 79 ? -11.689 -6.327 25.216 1.00 92.31 79 ALA A N 1
ATOM 576 C CA . ALA A 1 79 ? -12.432 -5.337 25.989 1.00 92.31 79 ALA A CA 1
ATOM 577 C C . ALA A 1 79 ? -13.094 -4.272 25.116 1.00 92.31 79 ALA A C 1
ATOM 579 O O . ALA A 1 79 ? -12.672 -4.000 23.990 1.00 92.31 79 ALA A O 1
ATOM 580 N N . THR A 1 80 ? -14.096 -3.619 25.698 1.00 93.00 80 THR A N 1
ATOM 581 C CA . THR A 1 80 ? -14.671 -2.369 25.194 1.00 93.00 80 THR A CA 1
ATOM 582 C C . THR A 1 80 ? -14.442 -1.283 26.233 1.00 93.00 80 THR A C 1
ATOM 584 O O . THR A 1 80 ? -14.804 -1.470 27.396 1.00 93.00 80 THR A O 1
ATOM 587 N N . CYS A 1 81 ? -13.862 -0.159 25.831 1.00 87.44 81 CYS A N 1
ATOM 588 C CA . CYS A 1 81 ? -13.532 0.942 26.721 1.00 87.44 81 CYS A CA 1
ATOM 589 C C . CYS A 1 81 ? -14.236 2.236 26.309 1.00 87.44 81 CYS A C 1
ATOM 591 O O . CYS A 1 81 ? -14.303 2.580 25.129 1.00 87.44 81 CYS A O 1
ATOM 593 N N . VAL A 1 82 ? -14.727 2.971 27.306 1.00 86.25 82 VAL A N 1
ATOM 594 C CA . VAL A 1 82 ? -15.353 4.292 27.160 1.00 86.25 82 VAL A CA 1
ATOM 595 C C . VAL A 1 82 ? -14.801 5.184 28.256 1.00 86.25 82 VAL A C 1
ATOM 597 O O . VAL A 1 82 ? -14.751 4.772 29.413 1.00 86.25 82 VAL A O 1
ATOM 600 N N . ASN A 1 83 ? -14.379 6.401 27.914 1.00 77.81 83 ASN A N 1
ATOM 601 C CA . ASN A 1 83 ? -13.850 7.376 28.877 1.00 77.81 83 ASN A CA 1
ATOM 602 C C . ASN A 1 83 ? -12.706 6.804 29.736 1.00 77.81 83 ASN A C 1
ATOM 604 O O . ASN A 1 83 ? -12.665 7.018 30.945 1.00 77.81 83 ASN A O 1
ATOM 608 N N . ASN A 1 84 ? -11.801 6.040 29.114 1.00 75.25 84 ASN A N 1
ATOM 609 C CA . ASN A 1 84 ? -10.693 5.327 29.767 1.00 75.25 84 ASN A CA 1
ATOM 610 C C . ASN A 1 84 ? -11.107 4.238 30.780 1.00 75.25 84 ASN A C 1
ATOM 612 O O . ASN A 1 84 ? -10.259 3.735 31.514 1.00 75.25 84 ASN A O 1
ATOM 616 N N . VAL A 1 85 ? -12.381 3.834 30.809 1.00 83.19 85 VAL A N 1
ATOM 617 C CA . VAL A 1 85 ? -12.874 2.706 31.611 1.00 83.19 85 VAL A CA 1
ATOM 618 C C . VAL A 1 85 ? -13.158 1.525 30.691 1.00 83.19 85 VAL A C 1
ATOM 620 O O . VAL A 1 85 ? -14.001 1.620 29.803 1.00 83.19 85 VAL A O 1
ATOM 623 N N . CYS A 1 86 ? -12.460 0.410 30.908 1.00 86.94 86 CYS A N 1
ATOM 624 C CA . CYS A 1 86 ? -12.562 -0.799 30.093 1.00 86.94 86 CYS A CA 1
ATOM 625 C C . CYS A 1 86 ? -13.407 -1.882 30.769 1.00 86.94 86 CYS A C 1
ATOM 627 O O . CYS A 1 86 ? -13.180 -2.222 31.929 1.00 86.94 86 CYS A O 1
ATOM 629 N N . ASN A 1 87 ? -14.331 -2.478 30.016 1.00 91.38 87 ASN A N 1
ATOM 630 C CA . ASN A 1 87 ? -15.065 -3.674 30.414 1.00 91.38 87 ASN A CA 1
ATOM 631 C C . ASN A 1 87 ? -14.463 -4.907 29.722 1.00 91.38 87 ASN A C 1
ATOM 633 O O . ASN A 1 87 ? -14.705 -5.134 28.535 1.00 91.38 87 ASN A O 1
ATOM 637 N N . TYR A 1 88 ? -13.695 -5.696 30.478 1.00 89.94 88 TYR A N 1
ATOM 638 C CA . TYR A 1 88 ? -13.094 -6.953 30.015 1.00 89.94 88 TYR A CA 1
ATOM 639 C C . TYR A 1 88 ? -14.049 -8.153 30.111 1.00 89.94 88 TYR A C 1
ATOM 641 O O . TYR A 1 88 ? -13.911 -9.110 29.356 1.00 89.94 88 TYR A O 1
ATOM 649 N N . ALA A 1 89 ? -15.056 -8.099 30.991 1.00 88.44 89 ALA A N 1
ATOM 650 C CA . ALA A 1 89 ? -15.979 -9.214 31.215 1.00 88.44 89 ALA A CA 1
ATOM 651 C C . ALA A 1 89 ? -16.810 -9.556 29.965 1.00 88.44 89 ALA A C 1
ATOM 653 O O . ALA A 1 89 ? -17.109 -10.722 29.720 1.00 88.44 89 ALA A O 1
ATOM 654 N N . ASN A 1 90 ? -17.149 -8.544 29.160 1.00 86.94 90 ASN A N 1
ATOM 655 C CA . ASN A 1 90 ? -17.975 -8.700 27.958 1.00 86.94 90 ASN A CA 1
ATOM 656 C C . ASN A 1 90 ? -17.173 -8.685 26.642 1.00 86.94 90 ASN A C 1
ATOM 658 O O . ASN A 1 90 ? -17.762 -8.813 25.567 1.00 86.94 90 ASN A O 1
ATOM 662 N N . GLY A 1 91 ? -15.848 -8.510 26.697 1.00 90.38 91 GLY A N 1
ATOM 663 C CA . GLY A 1 91 ? -15.000 -8.438 25.508 1.00 90.38 91 GLY A CA 1
ATOM 664 C C . GLY A 1 91 ? -15.328 -7.267 24.569 1.00 90.38 91 GLY A C 1
ATOM 665 O O . GLY A 1 91 ? -15.706 -6.174 25.003 1.00 90.38 91 GLY A O 1
ATOM 666 N N . MET A 1 92 ? -15.175 -7.492 23.259 1.00 92.06 92 MET A N 1
ATOM 667 C CA . MET A 1 92 ? -15.537 -6.523 22.217 1.00 92.06 92 MET A CA 1
ATOM 668 C C . MET A 1 92 ? -17.032 -6.562 21.890 1.00 92.06 92 MET A C 1
ATOM 670 O O . MET A 1 92 ? -17.538 -7.461 21.207 1.00 92.06 92 MET A O 1
ATOM 674 N N . THR A 1 93 ? -17.732 -5.527 22.333 1.00 92.19 93 THR A N 1
ATOM 675 C CA . THR A 1 93 ? -19.179 -5.360 22.172 1.00 92.19 93 THR A CA 1
ATOM 676 C C . THR A 1 93 ? -19.508 -4.391 21.034 1.00 92.19 93 THR A C 1
ATOM 678 O O . THR A 1 93 ? -18.621 -3.757 20.459 1.00 92.19 93 THR A O 1
ATOM 681 N N . GLY A 1 94 ? -20.787 -4.320 20.659 1.00 89.25 94 GLY A N 1
ATOM 682 C CA . GLY A 1 94 ? -21.281 -3.302 19.734 1.00 89.25 94 GLY A CA 1
ATOM 683 C C . GLY A 1 94 ? -21.351 -1.929 20.402 1.00 89.25 94 GLY A C 1
ATOM 684 O O . GLY A 1 94 ? -21.452 -1.825 21.624 1.00 89.25 94 GLY A O 1
ATOM 685 N N . LEU A 1 95 ? -21.318 -0.869 19.595 1.00 91.06 95 LEU A N 1
ATOM 686 C CA . LEU A 1 95 ? -21.341 0.500 20.110 1.00 91.06 95 LEU A CA 1
ATOM 687 C C . LEU A 1 95 ? -22.728 0.875 20.652 1.00 91.06 95 LEU A C 1
ATOM 689 O O . LEU A 1 95 ? -23.750 0.555 20.037 1.00 91.06 95 LEU A O 1
ATOM 693 N N . GLY A 1 96 ? -22.734 1.576 21.789 1.00 86.81 96 GLY A N 1
ATOM 694 C CA . GLY A 1 96 ? -23.928 2.094 22.456 1.00 86.81 96 GLY A CA 1
ATOM 695 C C . GLY A 1 96 ? -24.469 3.370 21.787 1.00 86.81 96 GLY A C 1
ATOM 696 O O . GLY A 1 96 ? -24.831 3.317 20.606 1.00 86.81 96 GLY A O 1
ATOM 697 N N . PRO A 1 97 ? -24.587 4.507 22.507 1.00 84.50 97 PRO A N 1
ATOM 698 C CA . PRO A 1 97 ? -25.062 5.760 21.922 1.00 84.50 97 PRO A CA 1
ATOM 699 C C . PRO A 1 97 ? -24.258 6.198 20.691 1.00 84.50 97 PRO A C 1
ATOM 701 O O . PRO A 1 97 ? -23.033 6.064 20.649 1.00 84.50 97 PRO A O 1
ATOM 704 N N . SER A 1 98 ? -24.952 6.761 19.696 1.00 84.12 98 SER A N 1
ATOM 705 C CA . SER A 1 98 ? -24.295 7.422 18.566 1.00 84.12 98 SER A CA 1
ATOM 706 C C . SER A 1 98 ? -23.457 8.605 19.046 1.00 84.12 98 SER A C 1
ATOM 708 O O . SER A 1 98 ? -23.757 9.240 20.056 1.00 84.12 98 SER A O 1
ATOM 710 N N . ASN A 1 99 ? -22.415 8.909 18.282 1.00 81.50 99 ASN A N 1
ATOM 711 C CA . ASN A 1 99 ? -21.458 9.980 18.521 1.00 81.50 99 ASN A CA 1
ATOM 712 C C . ASN A 1 99 ? -20.601 9.870 19.790 1.00 81.50 99 ASN A C 1
ATOM 714 O O . ASN A 1 99 ? -19.969 10.844 20.184 1.00 81.50 99 ASN A O 1
ATOM 718 N N . VAL A 1 100 ? -20.522 8.684 20.391 1.00 85.75 100 VAL A N 1
ATOM 719 C CA . VAL A 1 100 ? -19.561 8.381 21.456 1.00 85.75 100 VAL A CA 1
ATOM 720 C C . VAL A 1 100 ? -18.391 7.595 20.866 1.00 85.75 100 VAL A C 1
ATOM 722 O O . VAL A 1 100 ? -18.600 6.677 20.070 1.00 85.75 100 VAL A O 1
ATOM 725 N N . TRP A 1 101 ? -17.168 7.970 21.244 1.00 86.88 101 TRP A N 1
ATOM 726 C CA . TRP A 1 101 ? -15.948 7.244 20.896 1.00 86.88 101 TRP A CA 1
ATOM 727 C C . TRP A 1 101 ? -15.703 6.089 21.865 1.00 86.88 101 TRP A C 1
ATOM 729 O O . TRP A 1 101 ? -15.812 6.239 23.084 1.00 86.88 101 TRP A O 1
ATOM 739 N N . TYR A 1 102 ? -15.343 4.943 21.300 1.00 89.31 102 TYR A N 1
ATOM 740 C CA . TYR A 1 102 ? -15.004 3.725 22.021 1.00 89.31 102 TYR A CA 1
ATOM 741 C C . TYR A 1 102 ? -13.599 3.281 21.621 1.00 89.31 102 TYR A C 1
ATOM 743 O O . TYR A 1 102 ? -13.279 3.268 20.432 1.00 89.31 102 TYR A O 1
ATOM 751 N N . GLU A 1 103 ? -12.788 2.877 22.598 1.00 89.44 103 GLU A N 1
ATOM 752 C CA . GLU A 1 103 ? -11.564 2.103 22.358 1.00 89.44 103 GLU A CA 1
ATOM 753 C C . GLU A 1 103 ? -11.920 0.615 22.464 1.00 89.44 103 GLU A C 1
ATOM 755 O O . GLU A 1 103 ? -12.534 0.169 23.435 1.00 89.44 103 GLU A O 1
ATOM 760 N N . LEU A 1 104 ? -11.560 -0.161 21.452 1.00 92.00 104 LEU A N 1
ATOM 761 C CA . LEU A 1 104 ? -11.850 -1.584 21.344 1.00 92.00 104 LEU A CA 1
ATOM 762 C C . LEU A 1 104 ? -10.538 -2.357 21.352 1.00 92.00 104 LEU A C 1
ATOM 764 O O . LEU A 1 104 ? -9.605 -2.035 20.615 1.00 92.00 104 LEU A O 1
ATOM 768 N N . LYS A 1 105 ? -10.481 -3.391 22.188 1.00 92.00 105 LYS A N 1
ATOM 769 C CA . LYS A 1 105 ? -9.309 -4.251 22.350 1.00 92.00 105 LYS A CA 1
ATOM 770 C C . LYS A 1 105 ? -9.671 -5.663 21.909 1.00 92.00 105 LYS A C 1
ATOM 772 O O . LYS A 1 105 ? -10.488 -6.285 22.586 1.00 92.00 105 LYS A O 1
ATOM 777 N N . PRO A 1 106 ? -9.091 -6.190 20.819 1.00 91.81 106 PRO A N 1
ATOM 778 C CA . PRO A 1 106 ? -9.328 -7.572 20.397 1.00 91.81 106 PRO A CA 1
ATOM 779 C C . PRO A 1 106 ? -8.846 -8.636 21.372 1.00 91.81 106 PRO A C 1
ATOM 781 O O . PRO A 1 106 ? -9.414 -9.724 21.410 1.00 91.81 106 PRO A O 1
ATOM 784 N N . GLY A 1 107 ? -7.834 -8.324 22.180 1.00 89.00 107 GLY A N 1
ATOM 785 C CA . GLY A 1 107 ? -7.089 -9.350 22.895 1.00 89.00 107 GLY A CA 1
ATOM 786 C C . GLY A 1 107 ? -6.195 -10.159 21.949 1.00 89.00 107 GLY A C 1
ATOM 787 O O . GLY A 1 107 ? -6.112 -9.890 20.747 1.00 89.00 107 GLY A O 1
ATOM 788 N N . SER A 1 108 ? -5.529 -11.180 22.480 1.00 89.25 108 SER A N 1
ATOM 789 C CA . SER A 1 108 ? -4.686 -12.068 21.673 1.00 89.25 108 SER A CA 1
ATOM 790 C C . SER A 1 108 ? -5.491 -12.765 20.561 1.00 89.25 108 SER A C 1
ATOM 792 O O . SER A 1 108 ? -6.632 -13.165 20.801 1.00 89.25 108 SER A O 1
ATOM 794 N N . PRO A 1 109 ? -4.913 -12.969 19.362 1.00 90.19 109 PRO A N 1
ATOM 795 C CA . PRO A 1 109 ? -3.489 -12.834 19.027 1.00 90.19 109 PRO A CA 1
ATOM 796 C C . PRO A 1 109 ? -3.024 -11.411 18.672 1.00 90.19 109 PRO A C 1
ATOM 798 O O . PRO A 1 109 ? -1.870 -11.251 18.287 1.00 90.19 109 PRO A O 1
ATOM 801 N N . ALA A 1 110 ? -3.876 -10.388 18.794 1.00 90.44 110 ALA A N 1
ATOM 802 C CA . ALA A 1 110 ? -3.490 -9.023 18.459 1.00 90.44 110 ALA A CA 1
ATOM 803 C C . ALA A 1 110 ? -2.441 -8.461 19.436 1.00 90.44 110 ALA A C 1
ATOM 805 O O . ALA A 1 110 ? -2.609 -8.531 20.659 1.00 90.44 110 ALA A O 1
ATOM 806 N N . VAL A 1 111 ? -1.370 -7.885 18.892 1.00 87.81 111 VAL A N 1
ATOM 807 C CA . VAL A 1 111 ? -0.231 -7.341 19.648 1.00 87.81 111 VAL A CA 1
ATOM 808 C C . VAL A 1 111 ? 0.501 -6.300 18.798 1.00 87.81 111 VAL A C 1
ATOM 810 O O . VAL A 1 111 ? 0.452 -6.361 17.569 1.00 87.81 111 VAL A O 1
ATOM 813 N N . CYS A 1 112 ? 1.184 -5.349 19.430 1.00 87.38 112 CYS A N 1
ATOM 814 C CA . CYS A 1 112 ? 2.090 -4.441 18.721 1.00 87.38 112 CYS A CA 1
ATOM 815 C C . CYS A 1 112 ? 3.463 -5.073 18.470 1.00 87.38 112 CYS A C 1
ATOM 817 O O . CYS A 1 112 ? 3.829 -6.075 19.091 1.00 87.38 112 CYS A O 1
ATOM 819 N N . GLY A 1 113 ? 4.235 -4.503 17.548 1.00 85.75 113 GLY A N 1
ATOM 820 C CA . GLY A 1 113 ? 5.365 -5.192 16.932 1.00 85.75 113 GLY A CA 1
ATOM 821 C C . GLY A 1 113 ? 6.579 -5.413 17.840 1.00 85.75 113 GLY A C 1
ATOM 822 O O . GLY A 1 113 ? 7.410 -6.265 17.546 1.00 85.75 113 GLY A O 1
ATOM 823 N N . HIS A 1 114 ? 6.639 -4.756 18.999 1.00 82.19 114 HIS A N 1
ATOM 824 C CA . HIS A 1 114 ? 7.606 -5.066 20.061 1.00 82.19 114 HIS A CA 1
ATOM 825 C C . HIS A 1 114 ? 7.200 -6.248 20.961 1.00 82.19 114 HIS A C 1
ATOM 827 O O . HIS A 1 114 ? 7.929 -6.589 21.897 1.00 82.19 114 HIS A O 1
ATOM 833 N N . GLY A 1 115 ? 6.013 -6.821 20.743 1.00 83.12 115 GLY A N 1
ATOM 834 C CA . GLY A 1 115 ? 5.511 -7.996 21.456 1.00 83.12 115 GLY A CA 1
ATOM 835 C C . GLY A 1 115 ? 5.108 -7.736 22.905 1.00 83.12 115 GLY A C 1
ATOM 836 O O . GLY A 1 115 ? 4.696 -8.657 23.593 1.00 83.12 115 GLY A O 1
ATOM 837 N N . ASN A 1 116 ? 5.220 -6.506 23.401 1.00 80.12 116 ASN A N 1
ATOM 838 C CA . ASN A 1 116 ? 5.110 -6.197 24.826 1.00 80.12 116 ASN A CA 1
ATOM 839 C C . ASN A 1 116 ? 3.856 -5.397 25.201 1.00 80.12 116 ASN A C 1
ATOM 841 O O . ASN A 1 116 ? 3.750 -4.962 26.347 1.00 80.12 116 ASN A O 1
ATOM 845 N N . ARG A 1 117 ? 2.930 -5.169 24.258 1.00 80.56 117 ARG A N 1
ATOM 846 C CA . ARG A 1 117 ? 1.736 -4.333 24.455 1.00 80.56 117 ARG A CA 1
ATOM 847 C C . ARG A 1 117 ? 0.532 -4.837 23.668 1.00 80.56 117 ARG A C 1
ATOM 849 O O . ARG A 1 117 ? 0.665 -5.359 22.563 1.00 80.56 117 ARG A O 1
ATOM 856 N N . GLU A 1 118 ? -0.647 -4.622 24.242 1.00 85.31 118 GLU A N 1
ATOM 857 C CA . GLU A 1 118 ? -1.928 -4.931 23.610 1.00 85.31 118 GLU A CA 1
ATOM 858 C C . GLU A 1 118 ? -2.231 -3.983 22.445 1.00 85.31 118 GLU A C 1
ATOM 860 O O . GLU A 1 118 ? -1.985 -2.784 22.531 1.00 85.31 118 GLU A O 1
ATOM 865 N N . PHE A 1 119 ? -2.808 -4.519 21.373 1.00 88.19 119 PHE A N 1
ATOM 866 C CA . PHE A 1 119 ? -3.344 -3.723 20.276 1.00 88.19 119 PHE A CA 1
ATOM 867 C C . PHE A 1 119 ? -4.754 -3.209 20.611 1.00 88.19 119 PHE A C 1
ATOM 869 O O . PHE A 1 119 ? -5.577 -3.941 21.174 1.00 88.19 119 PHE A O 1
ATOM 876 N N . SER A 1 120 ? -5.059 -1.970 20.221 1.00 88.81 120 SER A N 1
ATOM 877 C CA . SER A 1 120 ? -6.409 -1.412 20.280 1.00 88.81 120 SER A CA 1
ATOM 878 C C . SER A 1 120 ? -6.708 -0.507 19.086 1.00 88.81 120 SER A C 1
ATOM 880 O O . SER A 1 120 ? -5.810 -0.021 18.400 1.00 88.81 120 SER A O 1
ATOM 882 N N . PHE A 1 121 ? -7.995 -0.302 18.818 1.00 90.50 121 PHE A N 1
ATOM 883 C CA . PHE A 1 121 ? -8.488 0.560 17.746 1.00 90.50 121 PHE A CA 1
ATOM 884 C C . PHE A 1 121 ? -9.710 1.349 18.225 1.00 90.50 121 PHE A C 1
ATOM 886 O O . PHE A 1 121 ? -10.295 1.031 19.263 1.00 90.50 121 PHE A O 1
ATOM 893 N N . PHE A 1 122 ? -10.106 2.381 17.484 1.00 90.00 122 PHE A N 1
ATOM 894 C CA . PHE A 1 122 ? -11.200 3.268 17.882 1.00 90.00 122 PHE A CA 1
ATOM 895 C C . PHE A 1 122 ? -12.384 3.128 16.953 1.00 90.00 122 PHE A C 1
ATOM 897 O O . PHE A 1 122 ? -12.227 2.927 15.748 1.00 90.00 122 PHE A O 1
ATOM 904 N N . ALA A 1 123 ? -13.580 3.285 17.504 1.00 92.19 123 ALA A N 1
ATOM 905 C CA . ALA A 1 123 ? -14.783 3.357 16.703 1.00 92.19 123 ALA A CA 1
ATOM 906 C C . ALA A 1 123 ? -15.791 4.355 17.272 1.00 92.19 123 ALA A C 1
ATOM 908 O O . ALA A 1 123 ? -15.922 4.528 18.486 1.00 92.19 123 ALA A O 1
ATOM 909 N N . LYS A 1 124 ? -16.533 4.982 16.363 1.00 90.56 124 LYS A N 1
ATOM 910 C CA . LYS A 1 124 ? -17.647 5.883 16.652 1.00 90.56 124 LYS A CA 1
ATOM 911 C C . LYS A 1 124 ? -18.824 5.484 15.777 1.00 90.56 124 LYS A C 1
ATOM 913 O O . LYS A 1 124 ? -18.690 5.331 14.564 1.00 90.56 124 LYS A O 1
ATOM 918 N N . LYS A 1 125 ? -19.995 5.338 16.390 1.00 93.06 125 LYS A N 1
ATOM 919 C CA . LYS A 1 125 ? -21.236 5.078 15.660 1.00 93.06 125 LYS A CA 1
ATOM 920 C C . LYS A 1 125 ? -21.825 6.403 15.191 1.00 93.06 125 LYS A C 1
ATOM 922 O O . LYS A 1 125 ? -22.165 7.242 16.025 1.00 93.06 125 LYS A O 1
ATOM 927 N N . GLY A 1 126 ? -21.955 6.576 13.882 1.00 91.81 126 GLY A N 1
ATOM 928 C CA . GLY A 1 126 ? -22.675 7.702 13.294 1.00 91.81 126 GLY A CA 1
ATOM 929 C C . GLY A 1 126 ? -24.187 7.566 13.483 1.00 91.81 126 GLY A C 1
ATOM 930 O O . GLY A 1 126 ? -24.685 6.601 14.075 1.00 91.81 126 GLY A O 1
ATOM 931 N N . THR A 1 127 ? -24.949 8.530 12.979 1.00 93.38 127 THR A N 1
ATOM 932 C CA . THR A 1 127 ? -26.413 8.395 12.880 1.00 93.38 127 THR A CA 1
ATOM 933 C C . THR A 1 127 ? -26.816 7.505 11.701 1.00 93.38 127 THR A C 1
ATOM 935 O O . THR A 1 127 ? -27.886 6.900 11.736 1.00 93.38 127 THR A O 1
ATOM 938 N N . ASN A 1 128 ? -25.934 7.340 10.711 1.00 93.06 128 ASN A N 1
ATOM 939 C CA . ASN A 1 128 ? -26.088 6.434 9.583 1.00 93.06 128 ASN A CA 1
ATOM 940 C C . ASN A 1 128 ? -25.062 5.290 9.657 1.00 93.06 128 ASN A C 1
ATOM 942 O O . ASN A 1 128 ? -23.904 5.415 9.260 1.00 93.06 128 ASN A O 1
ATOM 946 N N . ALA A 1 129 ? -25.498 4.141 10.173 1.00 90.44 129 ALA A N 1
ATOM 947 C CA . ALA A 1 129 ? -24.648 2.961 10.353 1.00 90.44 129 ALA A CA 1
ATOM 948 C C . ALA A 1 129 ? -24.331 2.204 9.045 1.00 90.44 129 ALA A C 1
ATOM 950 O O . ALA A 1 129 ? -23.538 1.265 9.067 1.00 90.44 129 ALA A O 1
ATOM 951 N N . ASN A 1 130 ? -24.930 2.601 7.915 1.00 95.94 130 ASN A N 1
ATOM 952 C CA . ASN A 1 130 ? -24.666 1.997 6.606 1.00 95.94 130 ASN A CA 1
ATOM 953 C C . ASN A 1 130 ? -23.474 2.652 5.892 1.00 95.94 130 ASN A C 1
ATOM 955 O O . ASN A 1 130 ? -23.023 2.148 4.865 1.00 95.94 130 ASN A O 1
ATOM 959 N N . LYS A 1 131 ? -22.962 3.769 6.420 1.00 96.12 131 LYS A N 1
ATOM 960 C CA . LYS A 1 131 ? -21.812 4.478 5.863 1.00 96.12 131 LYS A CA 1
ATOM 961 C C . LYS A 1 131 ? -20.662 4.462 6.852 1.00 96.12 131 LYS A C 1
ATOM 963 O O . LYS A 1 131 ? -20.842 4.843 8.012 1.00 96.12 131 LYS A O 1
ATOM 968 N N . VAL A 1 132 ? -19.495 4.009 6.403 1.00 96.50 132 VAL A N 1
ATOM 969 C CA . VAL A 1 132 ? -18.312 3.881 7.260 1.00 96.50 132 VAL A CA 1
ATOM 970 C C . VAL A 1 132 ? -17.102 4.568 6.643 1.00 96.50 132 VAL A C 1
ATOM 972 O O . VAL A 1 132 ? -16.736 4.325 5.495 1.00 96.50 132 VAL A O 1
ATOM 975 N N . LEU A 1 133 ? -16.455 5.402 7.450 1.00 93.75 133 LEU A N 1
ATOM 976 C CA . LEU A 1 133 ? -15.097 5.873 7.237 1.00 93.75 133 LEU A CA 1
ATOM 977 C C . LEU A 1 133 ? -14.138 4.930 7.980 1.00 93.75 133 LEU A C 1
ATOM 979 O O . LEU A 1 133 ? -14.086 4.942 9.212 1.00 93.75 133 LEU A O 1
ATOM 983 N N . LEU A 1 134 ? -13.397 4.106 7.241 1.00 94.94 134 LEU A N 1
ATOM 984 C CA . LEU A 1 134 ? -12.347 3.239 7.778 1.00 94.94 134 LEU A CA 1
ATOM 985 C C . LEU A 1 134 ? -10.996 3.933 7.599 1.00 94.94 134 LEU A C 1
ATOM 987 O O . LEU A 1 134 ? -10.521 4.075 6.479 1.00 94.94 134 LEU A O 1
ATOM 991 N N . VAL A 1 135 ? -10.368 4.357 8.689 1.00 89.81 135 VAL A N 1
ATOM 992 C CA . VAL A 1 135 ? -9.077 5.049 8.674 1.00 89.81 135 VAL A CA 1
ATOM 993 C C . VAL A 1 135 ? -7.982 4.108 9.149 1.00 89.81 135 VAL A C 1
ATOM 995 O O . VAL A 1 135 ? -8.046 3.597 10.263 1.00 89.81 135 VAL A O 1
ATOM 998 N N . LEU A 1 136 ? -6.969 3.911 8.318 1.00 90.75 136 LEU A N 1
ATOM 999 C CA . LEU A 1 136 ? -5.767 3.147 8.608 1.00 90.75 136 LEU A CA 1
ATOM 1000 C C . LEU A 1 136 ? -4.607 4.125 8.816 1.00 90.75 136 LEU A C 1
ATOM 1002 O O . LEU A 1 136 ? -4.184 4.815 7.885 1.00 90.75 136 LEU A O 1
ATOM 1006 N N . LEU A 1 137 ? -4.144 4.237 10.058 1.00 83.00 137 LEU A N 1
ATOM 1007 C CA . LEU A 1 137 ? -3.034 5.108 10.438 1.00 83.00 137 LEU A CA 1
ATOM 1008 C C . LEU A 1 137 ? -1.732 4.312 10.426 1.00 83.00 137 LEU A C 1
ATOM 1010 O O . LEU A 1 137 ? -1.697 3.229 10.992 1.00 83.00 137 LEU A O 1
ATOM 1014 N N . ALA A 1 138 ? -0.641 4.884 9.929 1.00 79.12 138 ALA A N 1
ATOM 1015 C CA . ALA A 1 138 ? 0.703 4.373 10.202 1.00 79.12 138 ALA A CA 1
ATOM 1016 C C . ALA A 1 138 ? 1.657 5.498 10.617 1.00 79.12 138 ALA A C 1
ATOM 1018 O O . ALA A 1 138 ? 1.337 6.679 10.491 1.00 79.12 138 ALA A O 1
ATOM 1019 N N . GLY A 1 139 ? 2.816 5.120 11.154 1.00 69.88 139 GLY A N 1
ATOM 1020 C CA . GLY A 1 139 ? 3.873 6.050 11.578 1.00 69.88 139 GLY A CA 1
ATOM 1021 C C . GLY A 1 139 ? 5.244 5.772 10.958 1.00 69.88 139 GLY A C 1
ATOM 1022 O O . GLY A 1 139 ? 6.172 6.565 11.108 1.00 69.88 139 GLY A O 1
ATOM 1023 N N . GLY A 1 140 ? 5.381 4.655 10.244 1.00 75.19 140 GLY A N 1
ATOM 1024 C CA . GLY A 1 140 ? 6.650 4.106 9.778 1.00 75.19 140 GLY A CA 1
ATOM 1025 C C . GLY A 1 140 ? 6.493 2.647 9.351 1.00 75.19 140 GLY A C 1
ATOM 1026 O O . GLY A 1 140 ? 5.440 2.046 9.549 1.00 75.19 140 GLY A O 1
ATOM 1027 N N . MET A 1 141 ? 7.551 2.078 8.788 1.00 82.50 141 MET A N 1
ATOM 1028 C CA . MET A 1 141 ? 7.657 0.658 8.452 1.00 82.50 141 MET A CA 1
ATOM 1029 C C . MET A 1 141 ? 9.087 0.188 8.736 1.00 82.50 141 MET A C 1
ATOM 1031 O O . MET A 1 141 ? 9.999 1.018 8.774 1.00 82.50 141 MET A O 1
ATOM 1035 N N . CYS A 1 142 ? 9.299 -1.109 8.948 1.00 86.50 142 CYS A N 1
ATOM 1036 C CA . CYS A 1 142 ? 10.645 -1.648 9.151 1.00 86.50 142 CYS A CA 1
ATOM 1037 C C . CYS A 1 142 ? 10.779 -3.085 8.645 1.00 86.50 142 CYS A C 1
ATOM 1039 O O . CYS A 1 142 ? 9.795 -3.814 8.605 1.00 86.50 142 CYS A O 1
ATOM 1041 N N . TRP A 1 143 ? 11.982 -3.495 8.247 1.00 90.25 143 TRP A N 1
ATOM 1042 C CA . TRP A 1 143 ? 12.241 -4.781 7.575 1.00 90.25 143 TRP A CA 1
ATOM 1043 C C . TRP A 1 143 ? 13.589 -5.418 7.950 1.00 90.25 143 TRP A C 1
ATOM 1045 O O . TRP A 1 143 ? 13.930 -6.485 7.443 1.00 90.25 143 TRP A O 1
ATOM 1055 N N . ASP A 1 144 ? 14.365 -4.765 8.812 1.00 88.62 144 ASP A N 1
ATOM 1056 C CA . ASP A 1 144 ? 15.639 -5.241 9.347 1.00 88.62 144 ASP A CA 1
ATOM 1057 C C . ASP A 1 144 ? 15.890 -4.647 10.747 1.00 88.62 144 ASP A C 1
ATOM 1059 O O . ASP A 1 144 ? 15.106 -3.841 11.260 1.00 88.62 144 ASP A O 1
ATOM 1063 N N . SER A 1 145 ? 16.992 -5.039 11.390 1.00 85.62 145 SER A N 1
ATOM 1064 C CA . SER A 1 145 ? 17.349 -4.540 12.722 1.00 85.62 145 SER A CA 1
ATOM 1065 C C . SER A 1 145 ? 17.525 -3.021 12.755 1.00 85.62 145 SER A C 1
ATOM 1067 O O . SER A 1 145 ? 17.015 -2.365 13.663 1.00 85.62 145 SER A O 1
ATOM 1069 N N . ALA A 1 146 ? 18.189 -2.447 11.750 1.00 83.62 146 ALA A N 1
ATOM 1070 C CA . ALA A 1 146 ? 18.492 -1.022 11.671 1.00 83.62 146 ALA A CA 1
ATOM 1071 C C . ALA A 1 146 ? 17.223 -0.162 11.537 1.00 83.62 146 ALA A C 1
ATOM 1073 O O . ALA A 1 146 ? 17.096 0.888 12.178 1.00 83.62 146 ALA A O 1
ATOM 1074 N N . THR A 1 147 ? 16.269 -0.614 10.728 1.00 83.25 147 THR A N 1
ATOM 1075 C CA . THR A 1 147 ? 14.987 0.059 10.509 1.00 83.25 147 THR A CA 1
ATOM 1076 C C . THR A 1 147 ? 14.011 -0.177 11.653 1.00 83.25 147 THR A C 1
ATOM 1078 O O . THR A 1 147 ? 13.236 0.727 11.949 1.00 83.25 147 THR A O 1
ATOM 1081 N N . CYS A 1 148 ? 14.049 -1.325 12.338 1.00 82.19 148 CYS A N 1
ATOM 1082 C CA . CYS A 1 148 ? 13.141 -1.588 13.460 1.00 82.19 148 CYS A CA 1
ATOM 1083 C C . CYS A 1 148 ? 13.628 -0.962 14.785 1.00 82.19 148 CYS A C 1
ATOM 1085 O O . CYS A 1 148 ? 12.810 -0.426 15.537 1.00 82.19 148 CYS A O 1
ATOM 1087 N N . LEU A 1 149 ? 14.939 -0.958 15.068 1.00 74.38 149 LEU A N 1
ATOM 1088 C CA . LEU A 1 149 ? 15.504 -0.389 16.306 1.00 74.38 149 LEU A CA 1
ATOM 1089 C C . LEU A 1 149 ? 15.826 1.104 16.230 1.00 74.38 149 LEU A C 1
ATOM 1091 O O . LEU A 1 149 ? 15.754 1.780 17.252 1.00 74.38 149 LEU A O 1
ATOM 1095 N N . GLY A 1 150 ? 16.204 1.626 15.062 1.00 66.69 150 GLY A N 1
ATOM 1096 C CA . GLY A 1 150 ? 16.778 2.968 14.964 1.00 66.69 150 GLY A CA 1
ATOM 1097 C C . GLY A 1 150 ? 18.209 3.069 15.516 1.00 66.69 150 GLY A C 1
ATOM 1098 O O . GLY A 1 150 ? 18.913 2.076 15.660 1.00 66.69 150 GLY A O 1
ATOM 1099 N N . SER A 1 151 ? 18.674 4.297 15.770 1.00 57.12 151 SER A N 1
ATOM 1100 C CA . SER A 1 151 ? 20.060 4.603 16.179 1.00 57.12 151 SER A CA 1
ATOM 1101 C C . SER A 1 151 ? 20.347 4.373 17.666 1.00 57.12 151 SER A C 1
ATOM 1103 O O . SER A 1 151 ? 21.504 4.201 18.046 1.00 57.12 151 SER A O 1
ATOM 1105 N N . THR A 1 152 ? 19.315 4.368 18.510 1.00 54.25 152 THR A N 1
ATOM 1106 C CA . THR A 1 152 ? 19.395 4.130 19.957 1.00 54.25 152 THR A CA 1
ATOM 1107 C C . THR A 1 152 ? 18.151 3.364 20.433 1.00 54.25 152 THR A C 1
ATOM 1109 O O . THR A 1 152 ? 17.126 3.405 19.757 1.00 54.25 152 THR A O 1
ATOM 1112 N N . PRO A 1 153 ? 18.168 2.698 21.606 1.00 48.31 153 PRO A N 1
ATOM 1113 C CA . PRO A 1 153 ? 16.981 2.030 22.158 1.00 48.31 153 PRO A CA 1
ATOM 1114 C C . PRO A 1 153 ? 15.764 2.939 22.403 1.00 48.31 153 PRO A C 1
ATOM 1116 O O . PRO A 1 153 ? 14.661 2.413 22.556 1.00 48.31 153 PRO A O 1
ATOM 1119 N N . SER A 1 154 ? 15.965 4.262 22.461 1.00 48.16 154 SER A N 1
ATOM 1120 C CA . SER A 1 154 ? 14.939 5.316 22.510 1.00 48.16 154 SER A CA 1
ATOM 1121 C C . SER A 1 154 ? 14.465 5.784 21.125 1.00 48.16 154 SER A C 1
ATOM 1123 O O . SER A 1 154 ? 13.440 6.448 21.038 1.00 48.16 154 SER A O 1
ATOM 1125 N N . ASP A 1 155 ? 15.164 5.412 20.048 1.00 51.06 155 ASP A N 1
ATOM 1126 C CA . ASP A 1 155 ? 14.857 5.775 18.656 1.00 51.06 155 ASP A CA 1
ATOM 1127 C C . ASP A 1 155 ? 14.100 4.670 17.900 1.00 51.06 155 ASP A C 1
ATOM 1129 O O . ASP A 1 155 ? 14.166 4.633 16.669 1.00 51.06 155 ASP A O 1
ATOM 1133 N N . ARG A 1 156 ? 13.408 3.751 18.587 1.00 59.62 156 ARG A N 1
ATOM 1134 C CA . ARG A 1 156 ? 12.693 2.635 17.935 1.00 59.62 156 ARG A CA 1
ATOM 1135 C C . ARG A 1 156 ? 11.730 3.173 16.880 1.00 59.62 156 ARG A C 1
ATOM 1137 O O . ARG A 1 156 ? 10.841 3.964 17.183 1.00 59.62 156 ARG A O 1
ATOM 1144 N N . LYS A 1 157 ? 11.928 2.771 15.620 1.00 62.19 157 LYS A N 1
ATOM 1145 C CA . LYS A 1 157 ? 11.241 3.372 14.457 1.00 62.19 157 LYS A CA 1
ATOM 1146 C C . LYS A 1 157 ? 10.066 2.538 13.949 1.00 62.19 157 LYS A C 1
ATOM 1148 O O . LYS A 1 157 ? 9.580 2.778 12.845 1.00 62.19 157 LYS A O 1
ATOM 1153 N N . MET A 1 158 ? 9.610 1.563 14.731 1.00 69.62 158 MET A N 1
ATOM 1154 C CA . MET A 1 158 ? 8.509 0.700 14.330 1.00 69.62 158 MET A CA 1
ATOM 1155 C C . MET A 1 158 ? 7.186 1.480 14.343 1.00 69.62 158 MET A C 1
ATOM 1157 O O . MET A 1 158 ? 6.626 1.754 15.395 1.00 69.62 158 MET A O 1
ATOM 1161 N N . ALA A 1 159 ? 6.674 1.821 13.161 1.00 67.38 159 ALA A N 1
ATOM 1162 C CA . ALA A 1 159 ? 5.293 2.273 12.967 1.00 67.38 159 ALA A CA 1
ATOM 1163 C C . ALA A 1 159 ? 4.874 3.492 13.823 1.00 67.38 159 ALA A C 1
ATOM 1165 O O . ALA A 1 159 ? 5.673 4.414 14.021 1.00 67.38 159 ALA A O 1
ATOM 1166 N N . VAL A 1 160 ? 3.616 3.541 14.293 1.00 53.38 160 VAL A N 1
ATOM 1167 C CA . VAL A 1 160 ? 3.142 4.605 15.204 1.00 53.38 160 VAL A CA 1
ATOM 1168 C C . VAL A 1 160 ? 3.831 4.594 16.575 1.00 53.38 160 VAL A C 1
ATOM 1170 O O . VAL A 1 160 ? 3.783 5.620 17.252 1.00 53.38 160 VAL A O 1
ATOM 1173 N N . ASP A 1 161 ? 4.534 3.517 16.958 1.00 51.44 161 ASP A N 1
ATOM 1174 C CA . ASP A 1 161 ? 5.328 3.469 18.200 1.00 51.44 161 ASP A CA 1
ATOM 1175 C C . ASP A 1 161 ? 6.499 4.472 18.164 1.00 51.44 161 ASP A C 1
ATOM 1177 O O . ASP A 1 161 ? 7.066 4.796 19.205 1.00 51.44 161 ASP A O 1
ATOM 1181 N N . SER A 1 162 ? 6.859 4.978 16.975 1.00 49.31 162 SER A N 1
ATOM 1182 C CA . SER A 1 162 ? 7.909 5.990 16.782 1.00 49.31 162 SER A CA 1
ATOM 1183 C C . SER A 1 162 ? 7.479 7.424 17.127 1.00 49.31 162 SER A C 1
ATOM 1185 O O . SER A 1 162 ? 8.310 8.337 17.136 1.00 49.31 162 SER A O 1
ATOM 1187 N N . LEU A 1 163 ? 6.192 7.640 17.420 1.00 54.72 163 LEU A N 1
ATOM 1188 C CA . LEU A 1 163 ? 5.685 8.914 17.917 1.00 54.72 163 LEU A CA 1
ATOM 1189 C C . LEU A 1 163 ? 5.988 9.012 19.413 1.00 54.72 163 LEU A C 1
ATOM 1191 O O . LEU A 1 163 ? 5.273 8.459 20.245 1.00 54.72 163 LEU A O 1
ATOM 1195 N N . SER A 1 164 ? 7.071 9.716 19.745 1.00 51.03 164 SER A N 1
ATOM 1196 C CA . SER A 1 164 ? 7.446 10.007 21.127 1.00 51.03 164 SER A CA 1
ATOM 1197 C C . SER A 1 164 ? 6.325 10.780 21.827 1.00 51.03 164 SER A C 1
ATOM 1199 O O . SER A 1 164 ? 6.050 11.927 21.467 1.00 51.03 164 SER A O 1
ATOM 1201 N N . ASP A 1 165 ? 5.715 10.179 22.843 1.00 52.28 165 ASP A N 1
ATOM 1202 C CA . ASP A 1 165 ? 4.814 10.866 23.764 1.00 52.28 165 ASP A CA 1
ATOM 1203 C C . ASP A 1 165 ? 5.494 10.956 25.125 1.00 52.28 165 ASP A C 1
ATOM 1205 O O . ASP A 1 165 ? 5.741 9.940 25.771 1.00 52.28 165 ASP A O 1
ATOM 1209 N N . SER A 1 166 ? 5.808 12.168 25.574 1.00 55.38 166 SER A N 1
ATOM 1210 C CA . SER A 1 166 ? 6.243 12.395 26.948 1.00 55.38 166 SER A CA 1
ATOM 1211 C C . SER A 1 166 ? 5.023 12.733 27.802 1.00 55.38 166 SER A C 1
ATOM 1213 O O . SER A 1 166 ? 4.212 13.598 27.457 1.00 55.38 166 SER A O 1
ATOM 1215 N N . TYR A 1 167 ? 4.841 12.030 28.920 1.00 55.00 167 TYR A N 1
ATOM 1216 C CA . TYR A 1 167 ? 3.712 12.275 29.818 1.00 55.00 167 TYR A CA 1
ATOM 1217 C C . TYR A 1 167 ? 4.130 12.349 31.287 1.00 55.00 167 TYR A C 1
ATOM 1219 O O . TYR A 1 167 ? 5.091 11.722 31.722 1.00 55.00 167 TYR A O 1
ATOM 1227 N N . GLN A 1 168 ? 3.371 13.134 32.057 1.00 60.62 168 GLN A N 1
ATOM 1228 C CA . GLN A 1 168 ? 3.565 13.343 33.489 1.00 60.62 168 GLN A CA 1
ATOM 1229 C C . GLN A 1 168 ? 2.880 12.245 34.307 1.00 60.62 168 GLN A C 1
ATOM 1231 O O . GLN A 1 168 ? 1.662 12.276 34.471 1.00 60.62 168 GLN A O 1
ATOM 1236 N N . VAL A 1 169 ? 3.629 11.306 34.873 1.00 59.38 169 VAL A N 1
ATOM 1237 C CA . VAL A 1 169 ? 3.090 10.367 35.871 1.00 59.38 169 VAL A CA 1
ATOM 1238 C C . VAL A 1 169 ? 3.517 10.765 37.276 1.00 59.38 169 VAL A C 1
ATOM 1240 O O . VAL A 1 169 ? 4.501 11.474 37.464 1.00 59.38 169 VAL A O 1
ATOM 1243 N N . VAL A 1 170 ? 2.777 10.304 38.281 1.00 57.06 170 VAL A N 1
ATOM 1244 C CA . VAL A 1 170 ? 3.151 10.482 39.686 1.00 57.06 170 VAL A CA 1
ATOM 1245 C C . VAL A 1 170 ? 3.600 9.133 40.233 1.00 57.06 170 VAL A C 1
ATOM 1247 O O . VAL A 1 170 ? 2.768 8.275 40.525 1.00 57.06 170 VAL A O 1
ATOM 1250 N N . VAL A 1 171 ? 4.912 8.947 40.379 1.00 55.38 171 VAL A N 1
ATOM 1251 C CA . VAL A 1 171 ? 5.506 7.725 40.942 1.00 55.38 171 VAL A CA 1
ATOM 1252 C C . VAL A 1 171 ? 5.893 8.010 42.387 1.00 55.38 171 VAL A C 1
ATOM 1254 O O . VAL A 1 171 ? 6.677 8.914 42.664 1.00 55.38 171 VAL A O 1
ATOM 1257 N N . GLY A 1 172 ? 5.286 7.291 43.336 1.00 61.09 172 GLY A N 1
ATOM 1258 C CA . GLY A 1 172 ? 5.562 7.487 44.765 1.00 61.09 172 GLY A CA 1
ATOM 1259 C C . GLY A 1 172 ? 5.253 8.900 45.284 1.00 61.09 172 GLY A C 1
ATOM 1260 O O . GLY A 1 172 ? 5.903 9.363 46.214 1.00 61.09 172 GLY A O 1
ATOM 1261 N N . GLY A 1 173 ? 4.292 9.605 44.676 1.00 66.94 173 GLY A N 1
ATOM 1262 C CA . GLY A 1 173 ? 3.936 10.983 45.044 1.00 66.94 173 GLY A CA 1
ATOM 1263 C C . GLY A 1 173 ? 4.777 12.075 44.370 1.00 66.94 173 GLY A C 1
ATOM 1264 O O . GLY A 1 173 ? 4.516 13.254 44.598 1.00 66.94 173 GLY A O 1
ATOM 1265 N N . VAL A 1 174 ? 5.741 11.713 43.516 1.00 61.97 174 VAL A N 1
ATOM 1266 C CA . VAL A 1 174 ? 6.603 12.660 42.794 1.00 61.97 174 VAL A CA 1
ATOM 1267 C C . VAL A 1 174 ? 6.186 12.736 41.318 1.00 61.97 174 VAL A C 1
ATOM 1269 O O . VAL A 1 174 ? 6.154 11.694 40.660 1.00 61.97 174 VAL A O 1
ATOM 1272 N N . PRO A 1 175 ? 5.878 13.931 40.774 1.00 68.00 175 PRO A N 1
ATOM 1273 C CA . PRO A 1 175 ? 5.669 14.116 39.340 1.00 68.00 175 PRO A CA 1
ATOM 1274 C C . PRO A 1 175 ? 6.949 13.821 38.552 1.00 68.00 175 PRO A C 1
ATOM 1276 O O . PRO A 1 175 ? 8.014 14.354 38.866 1.00 68.00 175 PRO A O 1
ATOM 1279 N N . GLN A 1 176 ? 6.840 12.988 37.525 1.00 64.38 176 GLN A N 1
ATOM 1280 C CA . GLN A 1 176 ? 7.922 12.639 36.615 1.00 64.38 176 GLN A CA 1
ATOM 1281 C C . GLN A 1 176 ? 7.434 12.722 35.171 1.00 64.38 176 GLN A C 1
ATOM 1283 O O . GLN A 1 176 ? 6.372 12.193 34.839 1.00 64.38 176 GLN A O 1
ATOM 1288 N N . THR A 1 177 ? 8.239 13.336 34.303 1.00 62.38 177 THR A N 1
ATOM 1289 C CA . THR A 1 177 ? 8.103 13.178 32.854 1.00 62.38 177 THR A CA 1
ATOM 1290 C C . THR A 1 177 ? 8.686 11.826 32.478 1.00 62.38 177 THR A C 1
ATOM 1292 O O . THR A 1 177 ? 9.880 11.603 32.674 1.00 62.38 177 THR A O 1
ATOM 1295 N N . ILE A 1 178 ? 7.862 10.937 31.941 1.00 57.38 178 ILE A N 1
ATOM 1296 C CA . ILE A 1 178 ? 8.327 9.684 31.357 1.00 57.38 178 ILE A CA 1
ATOM 1297 C C . ILE A 1 178 ? 8.079 9.762 29.857 1.00 57.38 178 ILE A C 1
ATOM 1299 O O . ILE A 1 178 ? 6.963 10.060 29.428 1.00 57.38 178 ILE A O 1
ATOM 1303 N N . ASP A 1 179 ? 9.122 9.496 29.076 1.00 55.09 179 ASP A N 1
ATOM 1304 C CA . ASP A 1 179 ? 8.981 9.237 27.649 1.00 55.09 179 ASP A CA 1
ATOM 1305 C C . ASP A 1 179 ? 8.341 7.857 27.487 1.00 55.09 179 ASP A C 1
ATOM 1307 O O . ASP A 1 179 ? 8.853 6.845 27.974 1.00 55.09 179 ASP A O 1
ATOM 1311 N N . GLU A 1 180 ? 7.177 7.802 26.848 1.00 55.62 180 GLU A N 1
ATOM 1312 C CA . GLU A 1 180 ? 6.498 6.548 26.569 1.00 55.62 180 GLU A CA 1
ATOM 1313 C C . GLU A 1 180 ? 7.295 5.791 25.499 1.00 55.62 180 GLU A C 1
ATOM 1315 O O . GLU A 1 180 ? 7.148 6.018 24.305 1.00 55.62 180 GLU A O 1
ATOM 1320 N N . LEU A 1 181 ? 8.174 4.880 25.923 1.00 50.19 181 LEU A N 1
ATOM 1321 C CA . LEU A 1 181 ? 9.151 4.220 25.044 1.00 50.19 181 LEU A CA 1
ATOM 1322 C C . LEU A 1 181 ? 8.570 3.177 24.053 1.00 50.19 181 LEU A C 1
ATOM 1324 O O . LEU A 1 181 ? 9.334 2.322 23.615 1.00 50.19 181 LEU A O 1
ATOM 1328 N N . ALA A 1 182 ? 7.255 3.173 23.754 1.00 51.72 182 ALA A N 1
ATOM 1329 C CA . ALA A 1 182 ? 6.628 2.442 22.615 1.00 51.72 182 ALA A CA 1
ATOM 1330 C C . ALA A 1 182 ? 5.073 2.405 22.660 1.00 51.72 182 ALA A C 1
ATOM 1332 O O . ALA A 1 182 ? 4.498 1.322 22.714 1.00 51.72 182 ALA A O 1
ATOM 1333 N N . PRO A 1 183 ? 4.328 3.514 22.745 1.00 52.09 183 PRO A N 1
ATOM 1334 C CA . PRO A 1 183 ? 2.874 3.438 22.934 1.00 52.09 183 PRO A CA 1
ATOM 1335 C C . PRO A 1 183 ? 2.162 2.547 21.891 1.00 52.09 183 PRO A C 1
ATOM 1337 O O . PRO A 1 183 ? 2.316 2.773 20.703 1.00 52.09 183 PRO A O 1
ATOM 1340 N N . ALA A 1 184 ? 1.310 1.601 22.325 1.00 52.25 184 ALA A N 1
ATOM 1341 C CA . ALA A 1 184 ? 0.466 0.808 21.407 1.00 52.25 184 ALA A CA 1
ATOM 1342 C C . ALA A 1 184 ? -0.523 1.677 20.612 1.00 52.25 184 ALA A C 1
ATOM 1344 O O . ALA A 1 184 ? -0.900 1.387 19.481 1.00 52.25 184 ALA A O 1
ATOM 1345 N N . VAL A 1 185 ? -0.945 2.758 21.259 1.00 57.72 185 VAL A N 1
ATOM 1346 C CA . VAL A 1 185 ? -1.628 3.915 20.703 1.00 57.72 185 VAL A CA 1
ATOM 1347 C C . VAL A 1 185 ? -1.080 5.081 21.520 1.00 57.72 185 VAL A C 1
ATOM 1349 O O . VAL A 1 185 ? -1.324 5.077 22.733 1.00 57.72 185 VAL A O 1
ATOM 1352 N N . PRO A 1 186 ? -0.332 6.032 20.925 1.00 58.47 186 PRO A N 1
ATOM 1353 C CA . PRO A 1 186 ? 0.171 7.206 21.635 1.00 58.47 186 PRO A CA 1
ATOM 1354 C C . PRO A 1 186 ? -0.898 7.815 22.537 1.00 58.47 186 PRO A C 1
ATOM 1356 O O . PRO A 1 186 ? -2.062 7.938 22.140 1.00 58.47 186 PRO A O 1
ATOM 1359 N N . LYS A 1 187 ? -0.541 8.179 23.768 1.00 58.72 187 LYS A N 1
ATOM 1360 C CA . LYS A 1 187 ? -1.470 8.845 24.683 1.00 58.72 187 LYS A CA 1
ATOM 1361 C C . LYS A 1 187 ? -2.090 10.091 24.047 1.00 58.72 187 LYS A C 1
ATOM 1363 O O . LYS A 1 187 ? -3.265 10.364 24.278 1.00 58.72 187 LYS A O 1
ATOM 1368 N N . ALA A 1 188 ? -1.350 10.803 23.206 1.00 54.53 188 ALA A N 1
ATOM 1369 C CA . ALA A 1 188 ? -1.827 11.881 22.359 1.00 54.53 188 ALA A CA 1
ATOM 1370 C C . ALA A 1 188 ? -3.009 11.438 21.489 1.00 54.53 188 ALA A C 1
ATOM 1372 O O . ALA A 1 188 ? -4.028 12.122 21.474 1.00 54.53 188 ALA A O 1
ATOM 1373 N N . LEU A 1 189 ? -2.936 10.270 20.846 1.00 61.09 189 LEU A N 1
ATOM 1374 C CA . LEU A 1 189 ? -4.051 9.718 20.073 1.00 61.09 189 LEU A CA 1
ATOM 1375 C C . LEU A 1 189 ? -5.239 9.345 20.967 1.00 61.09 189 LEU A C 1
ATOM 1377 O O . LEU A 1 189 ? -6.374 9.706 20.659 1.00 61.09 189 LEU A O 1
ATOM 1381 N N . LYS A 1 190 ? -4.996 8.724 22.129 1.00 65.06 190 LYS A N 1
ATOM 1382 C CA . LYS A 1 190 ? -6.065 8.446 23.111 1.00 65.06 190 LYS A CA 1
ATOM 1383 C C . LYS A 1 190 ? -6.752 9.726 23.599 1.00 65.06 190 LYS A C 1
ATOM 1385 O O . LYS A 1 190 ? -7.970 9.756 23.760 1.00 65.06 190 LYS A O 1
ATOM 1390 N N . ASN A 1 191 ? -5.984 10.796 23.801 1.00 62.12 191 ASN A N 1
ATOM 1391 C CA . ASN A 1 191 ? -6.491 12.094 24.240 1.00 62.12 191 ASN A CA 1
ATOM 1392 C C . ASN A 1 191 ? -7.305 12.787 23.139 1.00 62.12 191 ASN A C 1
ATOM 1394 O O . ASN A 1 191 ? -8.347 13.367 23.454 1.00 62.12 191 ASN A O 1
ATOM 1398 N N . VAL A 1 192 ? -6.877 12.683 21.872 1.00 61.47 192 VAL A N 1
ATOM 1399 C CA . VAL A 1 192 ? -7.613 13.197 20.702 1.00 61.47 192 VAL A CA 1
ATOM 1400 C C . VAL A 1 192 ? -9.001 12.562 20.592 1.00 61.47 192 VAL A C 1
ATOM 1402 O O . VAL A 1 192 ? -9.933 13.238 20.176 1.00 61.47 192 VAL A O 1
ATOM 1405 N N . TRP A 1 193 ? -9.180 11.303 20.991 1.00 63.50 193 TRP A N 1
ATOM 1406 C CA . TRP A 1 193 ? -10.472 10.603 20.894 1.00 63.50 193 TRP A CA 1
ATOM 1407 C C . TRP A 1 193 ? -11.244 10.497 22.219 1.00 63.50 193 TRP A C 1
ATOM 1409 O O . TRP A 1 193 ? -12.253 9.797 22.300 1.00 63.50 193 TRP A O 1
ATOM 1419 N N . SER A 1 194 ? -10.799 11.201 23.265 1.00 56.81 194 SER A N 1
ATOM 1420 C CA . SER A 1 194 ? -11.522 11.292 24.542 1.00 56.81 194 SER A CA 1
ATOM 1421 C C . SER A 1 194 ? -12.682 12.298 24.457 1.00 56.81 194 SER A C 1
ATOM 1423 O O . SER A 1 194 ? -12.556 13.275 23.732 1.00 56.81 194 SER A O 1
ATOM 1425 N N . PRO A 1 195 ? -13.775 12.174 25.239 1.00 50.22 195 PRO A N 1
ATOM 1426 C CA . PRO A 1 195 ? -14.851 13.180 25.239 1.00 50.22 195 PRO A CA 1
ATOM 1427 C C . PRO A 1 195 ? -14.400 14.587 25.656 1.00 50.22 195 PRO A C 1
ATOM 1429 O O . PRO A 1 195 ? -15.068 15.569 25.352 1.00 50.22 195 PRO A O 1
ATOM 1432 N N . SER A 1 196 ? -13.293 14.682 26.399 1.00 47.44 196 SER A N 1
ATOM 1433 C CA . SER A 1 196 ? -12.663 15.943 26.807 1.00 47.44 196 SER A CA 1
ATOM 1434 C C . SER A 1 196 ? -11.762 16.550 25.728 1.00 47.44 196 SER A C 1
ATOM 1436 O O . SER A 1 196 ? -11.489 17.748 25.772 1.00 47.44 196 SER A O 1
ATOM 1438 N N . GLY A 1 197 ? -11.289 15.744 24.774 1.00 54.16 197 GLY A N 1
ATOM 1439 C CA . GLY A 1 197 ? -10.598 16.217 23.583 1.00 54.16 197 GLY A CA 1
ATOM 1440 C C . GLY A 1 197 ? -11.632 16.454 22.494 1.00 54.16 197 GLY A C 1
ATOM 1441 O O . GLY A 1 197 ? -12.323 15.530 22.086 1.00 54.16 197 GLY A O 1
ATOM 1442 N N . LYS A 1 198 ? -11.778 17.688 22.005 1.00 56.09 198 LYS A N 1
ATOM 1443 C CA . LYS A 1 198 ? -12.579 17.918 20.797 1.00 56.09 198 LYS A CA 1
ATOM 1444 C C . LYS A 1 198 ? -11.909 17.120 19.679 1.00 56.09 198 LYS A C 1
ATOM 1446 O O . LYS A 1 198 ? -10.799 17.476 19.283 1.00 56.09 198 LYS A O 1
ATOM 1451 N N . SER A 1 199 ? -12.509 16.001 19.265 1.00 65.06 199 SER A N 1
ATOM 1452 C CA . SER A 1 199 ? -11.779 15.061 18.422 1.00 65.06 199 SER A CA 1
ATOM 1453 C C . SER A 1 199 ? -11.452 15.717 17.096 1.00 65.06 199 SER A C 1
ATOM 1455 O O . SER A 1 199 ? -12.306 16.382 16.511 1.00 65.06 199 SER A O 1
ATOM 1457 N N . THR A 1 200 ? -10.210 15.549 16.636 1.00 65.38 200 THR A N 1
ATOM 1458 C CA . THR A 1 200 ? -9.721 16.144 15.389 1.00 65.38 200 THR A CA 1
ATOM 1459 C C . THR A 1 200 ? -10.761 15.953 14.285 1.00 65.38 200 THR A C 1
ATOM 1461 O O . THR A 1 200 ? -11.289 16.930 13.777 1.00 65.38 200 THR A O 1
ATOM 1464 N N . PHE A 1 201 ? -11.217 14.715 14.087 1.00 70.69 201 PHE A N 1
ATOM 1465 C CA . PHE A 1 201 ? -12.257 14.302 13.144 1.00 70.69 201 PHE A CA 1
ATOM 1466 C C . PHE A 1 201 ? -13.525 15.178 13.160 1.00 70.69 201 PHE A C 1
ATOM 1468 O O . PHE A 1 201 ? -14.044 15.512 12.098 1.00 70.69 201 PHE A O 1
ATOM 1475 N N . GLU A 1 202 ? -14.024 15.560 14.338 1.00 72.50 202 GLU A N 1
ATOM 1476 C CA . GLU A 1 202 ? -15.242 16.372 14.519 1.00 72.50 202 GLU A CA 1
ATOM 1477 C C . GLU A 1 202 ? -15.039 17.858 14.202 1.00 72.50 202 GLU A C 1
ATOM 1479 O O . GLU A 1 202 ? -16.006 18.616 14.131 1.00 72.50 202 GLU A O 1
ATOM 1484 N N . THR A 1 203 ? -13.791 18.281 14.010 1.00 70.62 203 THR A N 1
ATOM 1485 C CA . THR A 1 203 ? -13.439 19.622 13.521 1.00 70.62 203 THR A CA 1
ATOM 1486 C C . THR A 1 203 ? -13.115 19.668 12.028 1.00 70.62 203 THR A C 1
ATOM 1488 O O . THR A 1 203 ? -13.137 20.753 11.461 1.00 70.62 203 THR A O 1
ATOM 1491 N N . GLY A 1 204 ? -12.880 18.523 11.377 1.00 74.75 204 GLY A N 1
ATOM 1492 C CA . GLY A 1 204 ? -12.672 18.424 9.928 1.00 74.75 204 GLY A CA 1
ATOM 1493 C C . GLY A 1 204 ? -13.751 17.598 9.242 1.00 74.75 204 GLY A C 1
ATOM 1494 O O . GLY A 1 204 ? -14.892 18.044 9.136 1.00 74.75 204 GLY A O 1
ATOM 1495 N N . ILE A 1 205 ? -13.403 16.408 8.734 1.00 77.50 205 ILE A N 1
ATOM 1496 C CA . ILE A 1 205 ? -14.300 15.637 7.857 1.00 77.50 205 ILE A CA 1
ATOM 1497 C C . ILE A 1 205 ? -15.655 15.288 8.498 1.00 77.50 205 ILE A C 1
ATOM 1499 O O . ILE A 1 205 ? -16.629 15.166 7.766 1.00 77.50 205 ILE A O 1
ATOM 1503 N N . LEU A 1 206 ? -15.764 15.173 9.827 1.00 82.12 206 LEU A N 1
ATOM 1504 C CA . LEU A 1 206 ? -17.016 14.841 10.531 1.00 82.12 206 LEU A CA 1
ATOM 1505 C C . LEU A 1 206 ? -17.665 16.038 11.236 1.00 82.12 206 LEU A C 1
ATOM 1507 O O . LEU A 1 206 ? -18.520 15.841 12.102 1.00 82.12 206 LEU A O 1
ATOM 1511 N N . GLN A 1 207 ? -17.252 17.269 10.926 1.00 82.88 207 GLN A N 1
ATOM 1512 C CA . GLN A 1 207 ? -17.931 18.458 11.442 1.00 82.88 207 GLN A CA 1
ATOM 1513 C C . GLN A 1 207 ? -19.430 18.418 11.093 1.00 82.88 207 GLN A C 1
ATOM 1515 O O . GLN A 1 207 ? -19.795 17.879 10.056 1.00 82.88 207 GLN A O 1
ATOM 1520 N N . SER A 1 208 ? -20.296 19.000 11.934 1.00 81.19 208 SER A N 1
ATOM 1521 C CA . SER A 1 208 ? -21.768 18.933 11.807 1.00 81.19 208 SER A CA 1
ATOM 1522 C C . SER A 1 208 ? -22.318 19.258 10.417 1.00 81.19 208 SER A C 1
ATOM 1524 O O . SER A 1 208 ? -23.302 18.659 9.998 1.00 81.19 208 SER A O 1
ATOM 1526 N N . ASP A 1 209 ? -21.673 20.187 9.713 1.00 77.31 209 ASP A N 1
ATOM 1527 C CA . ASP A 1 209 ? -22.114 20.696 8.411 1.00 77.31 209 ASP A CA 1
ATOM 1528 C C . ASP A 1 209 ? -21.411 19.970 7.246 1.00 77.31 209 ASP A C 1
ATOM 1530 O O . ASP A 1 209 ? -21.598 20.298 6.074 1.00 77.31 209 ASP A O 1
ATOM 1534 N N . SER A 1 210 ? -20.571 18.981 7.558 1.00 81.56 210 SER A N 1
ATOM 1535 C CA . SER A 1 210 ? -19.906 18.133 6.578 1.00 81.56 210 SER A CA 1
ATOM 1536 C C . SER A 1 210 ? -20.846 17.063 6.029 1.00 81.56 210 SER A C 1
ATOM 1538 O O . SER A 1 210 ? -21.700 16.515 6.723 1.00 81.56 210 SER A O 1
ATOM 1540 N N . GLN A 1 211 ? -20.598 16.659 4.787 1.00 80.38 211 GLN A N 1
ATOM 1541 C CA . GLN A 1 211 ? -21.318 15.578 4.108 1.00 80.38 211 GLN A CA 1
ATOM 1542 C C . GLN A 1 211 ? -21.004 14.184 4.679 1.00 80.38 211 GLN A C 1
ATOM 1544 O O . GLN A 1 211 ? -21.642 13.200 4.300 1.00 80.38 211 GLN A O 1
ATOM 1549 N N . PHE A 1 212 ? -20.025 14.103 5.585 1.00 87.38 212 PHE A N 1
ATOM 1550 C CA . PHE A 1 212 ? -19.659 12.886 6.303 1.00 87.38 212 PHE A CA 1
ATOM 1551 C C . PHE A 1 212 ? -20.086 12.905 7.781 1.00 87.38 212 PHE A C 1
ATOM 1553 O O . PHE A 1 212 ? -19.759 11.977 8.516 1.00 87.38 212 PHE A O 1
ATOM 1560 N N . ALA A 1 213 ? -20.814 13.933 8.237 1.00 88.06 213 ALA A N 1
ATOM 1561 C CA . ALA A 1 213 ? -21.176 14.115 9.647 1.00 88.06 213 ALA A CA 1
ATOM 1562 C C . ALA A 1 213 ? -21.974 12.940 10.247 1.00 88.06 213 ALA A C 1
ATOM 1564 O O . ALA A 1 213 ? -21.855 12.651 11.438 1.00 88.06 213 ALA A O 1
ATOM 1565 N N . ASP A 1 214 ? -22.786 12.258 9.432 1.00 91.88 214 ASP A N 1
ATOM 1566 C CA . ASP A 1 214 ? -23.620 11.125 9.841 1.00 91.88 214 ASP A CA 1
ATOM 1567 C C . ASP A 1 214 ? -22.906 9.766 9.766 1.00 91.88 214 ASP A C 1
ATOM 1569 O O . ASP A 1 214 ? -23.472 8.762 10.211 1.00 91.88 214 ASP A O 1
ATOM 1573 N N . TRP A 1 215 ? -21.681 9.712 9.233 1.00 93.88 215 TRP A N 1
ATOM 1574 C CA . TRP A 1 215 ? -20.963 8.461 8.993 1.00 93.88 215 TRP A CA 1
ATOM 1575 C C . TRP A 1 215 ? -20.454 7.846 10.296 1.00 93.88 215 TRP A C 1
ATOM 1577 O O . TRP A 1 215 ? -20.040 8.531 11.235 1.00 93.88 215 TRP A O 1
ATOM 1587 N N . SER A 1 216 ? -20.453 6.515 10.341 1.00 94.94 216 SER A N 1
ATOM 1588 C CA . SER A 1 216 ? -19.716 5.774 11.364 1.00 94.94 216 SER A CA 1
ATOM 1589 C C . SER A 1 216 ? -18.225 5.764 11.032 1.00 94.94 216 SER A C 1
ATOM 1591 O O . SER A 1 216 ? -17.834 5.894 9.874 1.00 94.94 216 SER A O 1
ATOM 1593 N N . VAL A 1 217 ? -17.379 5.612 12.046 1.00 92.38 217 VAL A N 1
ATOM 1594 C CA . VAL A 1 217 ? -15.924 5.720 11.900 1.00 92.38 217 VAL A CA 1
ATOM 1595 C C . VAL A 1 217 ? -15.259 4.552 12.596 1.00 92.38 217 VAL A C 1
ATOM 1597 O O . VAL A 1 217 ? -15.629 4.215 13.722 1.00 92.38 217 VAL A O 1
ATOM 1600 N N . VAL A 1 218 ? -14.255 3.977 11.947 1.00 93.81 218 VAL A N 1
ATOM 1601 C CA . VAL A 1 218 ? -13.339 2.998 12.535 1.00 93.81 218 VAL A CA 1
ATOM 1602 C C . VAL A 1 218 ? -11.922 3.466 12.246 1.00 93.81 218 VAL A C 1
ATOM 1604 O O . VAL A 1 218 ? -11.588 3.713 11.094 1.00 93.81 218 VAL A O 1
ATOM 1607 N N . VAL A 1 219 ? -11.097 3.616 13.277 1.00 89.56 219 VAL A N 1
ATOM 1608 C CA . VAL A 1 219 ? -9.710 4.076 13.163 1.00 89.56 219 VAL A CA 1
ATOM 1609 C C . VAL A 1 219 ? -8.790 2.987 13.683 1.00 89.56 219 VAL A C 1
ATOM 1611 O O . VAL A 1 219 ? -8.856 2.630 14.859 1.00 89.56 219 VAL A O 1
ATOM 1614 N N . VAL A 1 220 ? -7.935 2.473 12.809 1.00 91.50 220 VAL A N 1
ATOM 1615 C CA . VAL A 1 220 ? -7.037 1.354 13.074 1.00 91.50 220 VAL A CA 1
ATOM 1616 C C . VAL A 1 220 ? -5.593 1.843 12.952 1.00 91.50 220 VAL A C 1
ATOM 1618 O O . VAL A 1 220 ? -5.187 2.243 11.862 1.00 91.50 220 VAL A O 1
ATOM 1621 N N . PRO A 1 221 ? -4.809 1.841 14.037 1.00 86.88 221 PRO A N 1
ATOM 1622 C CA . PRO A 1 221 ? -3.386 2.150 13.976 1.00 86.88 221 PRO A CA 1
ATOM 1623 C C . PRO A 1 221 ? -2.540 0.941 13.554 1.00 86.88 221 PRO A C 1
ATOM 1625 O O . PRO A 1 221 ? -2.823 -0.191 13.934 1.00 86.88 221 PRO A O 1
ATOM 1628 N N . ASP A 1 222 ? -1.479 1.184 12.793 1.00 86.88 222 ASP A N 1
ATOM 1629 C CA . ASP A 1 222 ? -0.387 0.245 12.544 1.00 86.88 222 ASP A CA 1
ATOM 1630 C C . ASP A 1 222 ? 0.696 0.462 13.601 1.00 86.88 222 ASP A C 1
ATOM 1632 O O . ASP A 1 222 ? 1.463 1.425 13.531 1.00 86.88 222 ASP A O 1
ATOM 1636 N N . CYS A 1 223 ? 0.745 -0.442 14.578 1.00 86.38 223 CYS A N 1
ATOM 1637 C CA . CYS A 1 223 ? 1.813 -0.538 15.574 1.00 86.38 223 CYS A CA 1
ATOM 1638 C C . CYS A 1 223 ? 2.777 -1.709 15.294 1.00 86.38 223 CYS A C 1
ATOM 1640 O O . CYS A 1 223 ? 3.489 -2.161 16.188 1.00 86.38 223 CYS A O 1
ATOM 1642 N N . THR A 1 224 ? 2.775 -2.259 14.076 1.00 89.00 224 THR A N 1
ATOM 1643 C CA . THR A 1 224 ? 3.527 -3.468 13.686 1.00 89.00 224 THR A CA 1
ATOM 1644 C C . THR A 1 224 ? 4.546 -3.217 12.573 1.00 89.00 224 THR A C 1
ATOM 1646 O O . THR A 1 224 ? 5.419 -4.053 12.338 1.00 89.00 224 THR A O 1
ATOM 1649 N N . GLY A 1 225 ? 4.501 -2.047 11.932 1.00 87.88 225 GLY A N 1
ATOM 1650 C CA . GLY A 1 225 ? 5.545 -1.563 11.018 1.00 87.88 225 GLY A CA 1
ATOM 1651 C C . GLY A 1 225 ? 5.549 -2.298 9.685 1.00 87.88 225 GLY A C 1
ATOM 1652 O O . GLY A 1 225 ? 6.592 -2.407 9.042 1.00 87.88 225 GLY A O 1
ATOM 1653 N N . ASP A 1 226 ? 4.388 -2.823 9.316 1.00 90.56 226 ASP A N 1
ATOM 1654 C CA . ASP A 1 226 ? 4.156 -3.733 8.200 1.00 90.56 226 ASP A CA 1
ATOM 1655 C C . ASP A 1 226 ? 2.959 -3.290 7.345 1.00 90.56 226 ASP A C 1
ATOM 1657 O O . ASP A 1 226 ? 2.368 -4.100 6.633 1.00 90.56 226 ASP A O 1
ATOM 1661 N N . MET A 1 227 ? 2.574 -2.012 7.433 1.00 88.81 227 MET A N 1
ATOM 1662 C CA . MET A 1 227 ? 1.537 -1.375 6.618 1.00 88.81 227 MET A CA 1
ATOM 1663 C C . MET A 1 227 ? 0.170 -2.070 6.694 1.00 88.81 227 MET A C 1
ATOM 1665 O O . MET A 1 227 ? -0.570 -2.083 5.707 1.00 88.81 227 MET A O 1
ATOM 1669 N N . HIS A 1 228 ? -0.176 -2.646 7.849 1.00 92.50 228 HIS A N 1
ATOM 1670 C CA . HIS A 1 228 ? -1.405 -3.424 8.068 1.00 92.50 228 HIS A CA 1
ATOM 1671 C C . HIS A 1 228 ? -1.486 -4.767 7.316 1.00 92.50 228 HIS A C 1
ATOM 1673 O O . HIS A 1 228 ? -2.588 -5.316 7.196 1.00 92.50 228 HIS A O 1
ATOM 1679 N N . ILE A 1 229 ? -0.371 -5.304 6.803 1.00 91.75 229 ILE A N 1
ATOM 1680 C CA . ILE A 1 229 ? -0.375 -6.512 5.954 1.00 91.75 229 ILE A CA 1
ATOM 1681 C C . ILE A 1 229 ? 0.550 -7.647 6.415 1.00 91.75 229 ILE A C 1
ATOM 1683 O O . ILE A 1 229 ? 0.673 -8.646 5.708 1.00 91.75 229 ILE A O 1
ATOM 1687 N N . GLY A 1 230 ? 1.175 -7.544 7.589 1.00 91.69 230 GLY A N 1
ATOM 1688 C CA . GLY A 1 230 ? 2.035 -8.608 8.110 1.00 91.69 230 GLY A CA 1
ATOM 1689 C C . GLY A 1 230 ? 1.297 -9.716 8.868 1.00 91.69 230 GLY A C 1
ATOM 1690 O O . GLY A 1 230 ? 0.251 -9.494 9.487 1.00 91.69 230 GLY A O 1
ATOM 1691 N N . ASN A 1 231 ? 1.868 -10.921 8.837 1.00 92.81 231 ASN A N 1
ATOM 1692 C CA . ASN A 1 231 ? 1.530 -12.038 9.721 1.00 92.81 231 ASN A CA 1
ATOM 1693 C C . ASN A 1 231 ? 2.763 -12.918 10.016 1.00 92.81 231 ASN A C 1
ATOM 1695 O O . ASN A 1 231 ? 2.799 -14.115 9.708 1.00 92.81 231 ASN A O 1
ATOM 1699 N N . ARG A 1 232 ? 3.812 -12.317 10.585 1.00 91.56 232 ARG A N 1
ATOM 1700 C CA . ARG A 1 232 ? 5.054 -13.000 10.958 1.00 91.56 232 ARG A CA 1
ATOM 1701 C C . ARG A 1 232 ? 5.720 -12.363 12.167 1.00 91.56 232 ARG A C 1
ATOM 1703 O O . ARG A 1 232 ? 5.817 -11.152 12.288 1.00 91.56 232 ARG A O 1
ATOM 1710 N N . SER A 1 233 ? 6.253 -13.210 13.040 1.00 91.44 233 SER A N 1
ATOM 1711 C CA . SER A 1 233 ? 7.250 -12.803 14.033 1.00 91.44 233 SER A CA 1
ATOM 1712 C C . SER A 1 233 ? 8.630 -13.247 13.558 1.00 91.44 233 SER A C 1
ATOM 1714 O O . SER A 1 233 ? 8.793 -14.403 13.155 1.00 91.44 233 SER A O 1
ATOM 1716 N N . ILE A 1 234 ? 9.605 -12.343 13.561 1.00 90.69 234 ILE A N 1
ATOM 1717 C CA . ILE A 1 234 ? 10.965 -12.608 13.081 1.00 90.69 234 ILE A CA 1
ATOM 1718 C C . ILE A 1 234 ? 11.990 -11.910 13.971 1.00 90.69 234 ILE A C 1
ATOM 1720 O O . ILE A 1 234 ? 11.792 -10.771 14.381 1.00 90.69 234 ILE A O 1
ATOM 1724 N N . THR A 1 235 ? 13.095 -12.598 14.254 1.00 90.44 235 THR A N 1
ATOM 1725 C CA . THR A 1 235 ? 14.247 -12.032 14.960 1.00 90.44 235 THR A CA 1
ATOM 1726 C C . THR A 1 235 ? 15.315 -11.621 13.951 1.00 90.44 235 THR A C 1
ATOM 1728 O O . THR A 1 235 ? 15.965 -12.475 13.346 1.00 90.44 235 THR A O 1
ATOM 1731 N N . TYR A 1 236 ? 15.489 -10.314 13.767 1.00 89.06 236 TYR A N 1
ATOM 1732 C CA . TYR A 1 236 ? 16.581 -9.721 13.000 1.00 89.06 236 TYR A CA 1
ATOM 1733 C C . TYR A 1 236 ? 17.870 -9.720 13.824 1.00 89.06 236 TYR A C 1
ATOM 1735 O O . TYR A 1 236 ? 17.821 -9.571 15.045 1.00 89.06 236 TYR A O 1
ATOM 1743 N N . ASP A 1 237 ? 19.015 -9.889 13.156 1.00 87.56 237 ASP A N 1
ATOM 1744 C CA . ASP A 1 237 ? 20.355 -9.928 13.760 1.00 87.56 237 ASP A CA 1
ATOM 1745 C C . ASP A 1 237 ? 20.484 -10.870 14.971 1.00 87.56 237 ASP A C 1
ATOM 1747 O O . ASP A 1 237 ? 21.192 -10.573 15.933 1.00 87.56 237 ASP A O 1
ATOM 1751 N N . ALA A 1 238 ? 19.796 -12.016 14.942 1.00 85.25 238 ALA A N 1
ATOM 1752 C CA . ALA A 1 238 ? 19.785 -12.978 16.043 1.00 85.25 238 ALA A CA 1
ATOM 1753 C C . ALA A 1 238 ? 21.206 -13.291 16.558 1.00 85.25 238 ALA A C 1
ATOM 1755 O O . ALA A 1 238 ? 22.095 -13.676 15.798 1.00 85.25 238 ALA A O 1
ATOM 1756 N N . GLY A 1 239 ? 21.415 -13.129 17.868 1.00 79.00 239 GLY A N 1
ATOM 1757 C CA . GLY A 1 239 ? 22.714 -13.332 18.520 1.00 79.00 239 GLY A CA 1
ATOM 1758 C C . GLY A 1 239 ? 23.661 -12.123 18.515 1.00 79.00 239 GLY A C 1
ATOM 1759 O O . GLY A 1 239 ? 24.708 -12.190 19.160 1.00 79.00 239 GLY A O 1
ATOM 1760 N N . ALA A 1 240 ? 23.311 -11.014 17.855 1.00 81.56 240 ALA A N 1
ATOM 1761 C CA . ALA A 1 240 ? 24.075 -9.767 17.896 1.00 81.56 240 ALA A CA 1
ATOM 1762 C C . ALA A 1 240 ? 23.520 -8.769 18.938 1.00 81.56 240 ALA A C 1
ATOM 1764 O O . ALA A 1 240 ? 22.349 -8.848 19.315 1.00 81.56 240 ALA A O 1
ATOM 1765 N N . PRO A 1 241 ? 24.313 -7.769 19.373 1.00 76.31 241 PRO A N 1
ATOM 1766 C CA . PRO A 1 241 ? 23.817 -6.672 20.213 1.00 76.31 241 PRO A CA 1
ATOM 1767 C C . PRO A 1 241 ? 22.739 -5.805 19.541 1.00 76.31 241 PRO A C 1
ATOM 1769 O O . PRO A 1 241 ? 21.979 -5.142 20.238 1.00 76.31 241 PRO A O 1
ATOM 1772 N N . SER A 1 242 ? 22.677 -5.808 18.204 1.00 77.31 242 SER A N 1
ATOM 1773 C CA . SER A 1 242 ? 21.662 -5.132 17.381 1.00 77.31 242 SER A CA 1
ATOM 1774 C C . SER A 1 242 ? 20.399 -5.967 17.153 1.00 77.31 242 SER A C 1
ATOM 1776 O O . SER A 1 242 ? 19.550 -5.589 16.354 1.00 77.31 242 SER A O 1
ATOM 1778 N N . CYS A 1 243 ? 20.276 -7.124 17.800 1.00 81.50 243 CYS A N 1
ATOM 1779 C CA . CYS A 1 243 ? 19.148 -8.016 17.596 1.00 81.50 243 CYS A CA 1
ATOM 1780 C C . CYS A 1 243 ? 17.803 -7.334 17.950 1.00 81.50 243 CYS A C 1
ATOM 1782 O O . CYS A 1 243 ? 17.707 -6.613 18.948 1.00 81.50 243 CYS A O 1
ATOM 1784 N N . ILE A 1 244 ? 16.743 -7.648 17.190 1.00 82.69 244 ILE A N 1
ATOM 1785 C CA . ILE A 1 244 ? 15.341 -7.322 17.517 1.00 82.69 244 ILE A CA 1
ATOM 1786 C C . ILE A 1 244 ? 14.388 -8.396 16.988 1.00 82.69 244 ILE A C 1
ATOM 1788 O O . ILE A 1 244 ? 14.440 -8.779 15.826 1.00 82.69 244 ILE A O 1
ATOM 1792 N N . THR A 1 245 ? 13.470 -8.848 17.836 1.00 87.19 245 THR A N 1
ATOM 1793 C CA . THR A 1 245 ? 12.289 -9.618 17.460 1.00 87.19 245 THR A CA 1
ATOM 1794 C C . THR A 1 245 ? 11.157 -8.648 17.164 1.00 87.19 245 THR A C 1
ATOM 1796 O O . THR A 1 245 ? 10.682 -7.953 18.062 1.00 87.19 245 THR A O 1
ATOM 1799 N N . ALA A 1 246 ? 10.756 -8.595 15.897 1.00 88.88 246 ALA A N 1
ATOM 1800 C CA . ALA A 1 246 ? 9.623 -7.821 15.422 1.00 88.88 246 ALA A CA 1
ATOM 1801 C C . ALA A 1 246 ? 8.425 -8.745 15.171 1.00 88.88 246 ALA A C 1
ATOM 1803 O O . ALA A 1 246 ? 8.544 -9.781 14.510 1.00 88.88 246 ALA A O 1
ATOM 1804 N N . HIS A 1 247 ? 7.263 -8.353 15.683 1.00 90.81 247 HIS A N 1
ATOM 1805 C CA . HIS A 1 247 ? 5.980 -9.012 15.466 1.00 90.81 247 HIS A CA 1
ATOM 1806 C C . HIS A 1 247 ? 5.179 -8.238 14.411 1.00 90.81 247 HIS A C 1
ATOM 1808 O O . HIS A 1 247 ? 4.317 -7.423 14.731 1.00 90.81 247 HIS A O 1
ATOM 1814 N N . HIS A 1 248 ? 5.467 -8.499 13.139 1.00 92.75 248 HIS A N 1
ATOM 1815 C CA . HIS A 1 248 ? 4.722 -7.968 12.000 1.00 92.75 248 HIS A CA 1
ATOM 1816 C C . HIS A 1 248 ? 3.375 -8.692 11.875 1.00 92.75 248 HIS A C 1
ATOM 1818 O O . HIS A 1 248 ? 3.243 -9.652 11.120 1.00 92.75 248 HIS A O 1
ATOM 1824 N N . VAL A 1 249 ? 2.385 -8.303 12.680 1.00 92.00 249 VAL A N 1
ATOM 1825 C CA . VAL A 1 249 ? 1.045 -8.919 12.715 1.00 92.00 249 VAL A CA 1
ATOM 1826 C C . VAL A 1 249 ? -0.073 -7.931 12.360 1.00 92.00 249 VAL A C 1
ATOM 1828 O O . VAL A 1 249 ? -1.218 -8.070 12.797 1.00 92.00 249 VAL A O 1
ATOM 1831 N N . GLY A 1 250 ? 0.227 -6.924 11.542 1.00 92.00 250 GLY A N 1
ATOM 1832 C CA . GLY A 1 250 ? -0.716 -5.879 11.148 1.00 92.00 250 GLY A CA 1
ATOM 1833 C C . GLY A 1 250 ? -1.948 -6.401 10.414 1.00 92.00 250 GLY A C 1
ATOM 1834 O O . GLY A 1 250 ? -3.038 -5.849 10.603 1.00 92.00 250 GLY A O 1
ATOM 1835 N N . ALA A 1 251 ? -1.828 -7.493 9.647 1.00 92.25 251 ALA A N 1
ATOM 1836 C CA . ALA A 1 251 ? -2.978 -8.127 9.003 1.00 92.25 251 ALA A CA 1
ATOM 1837 C C . ALA A 1 251 ? -3.926 -8.768 10.029 1.00 92.25 251 ALA A C 1
ATOM 1839 O O . ALA A 1 251 ? -5.147 -8.703 9.882 1.00 92.25 251 ALA A O 1
ATOM 1840 N N . VAL A 1 252 ? -3.370 -9.343 11.100 1.00 91.88 252 VAL A N 1
ATOM 1841 C CA . VAL A 1 252 ? -4.129 -9.920 12.220 1.00 91.88 252 VAL A CA 1
ATOM 1842 C C . VAL A 1 252 ? -4.854 -8.810 12.981 1.00 91.88 252 VAL A C 1
ATOM 1844 O O . VAL A 1 252 ? -6.070 -8.882 13.166 1.00 91.88 252 VAL A O 1
ATOM 1847 N N . ASN A 1 253 ? -4.125 -7.757 13.360 1.00 93.06 253 ASN A N 1
ATOM 1848 C CA . ASN A 1 253 ? -4.653 -6.614 14.110 1.00 93.06 253 ASN A CA 1
ATOM 1849 C C . ASN A 1 253 ? -5.784 -5.911 13.344 1.00 93.06 253 ASN A C 1
ATOM 1851 O O . ASN A 1 253 ? -6.903 -5.765 13.844 1.00 93.06 253 ASN A O 1
ATOM 1855 N N . THR A 1 254 ? -5.514 -5.537 12.092 1.00 93.94 254 THR A N 1
ATOM 1856 C CA . THR A 1 254 ? -6.483 -4.848 11.226 1.00 93.94 254 THR A CA 1
ATOM 1857 C C . THR A 1 254 ? -7.645 -5.759 10.863 1.00 93.94 254 THR A C 1
ATOM 1859 O O . THR A 1 254 ? -8.794 -5.321 10.864 1.00 93.94 254 THR A O 1
ATOM 1862 N N . GLY A 1 255 ? -7.376 -7.048 10.652 1.00 92.25 255 GLY A N 1
ATOM 1863 C CA . GLY A 1 255 ? -8.396 -8.053 10.398 1.00 92.25 255 GLY A CA 1
ATOM 1864 C C . GLY A 1 255 ? -9.428 -8.154 11.511 1.00 92.25 255 GLY A C 1
ATOM 1865 O O . GLY A 1 255 ? -10.622 -8.167 11.224 1.00 92.25 255 GLY A O 1
ATOM 1866 N N . LEU A 1 256 ? -9.000 -8.147 12.774 1.00 92.31 256 LEU A N 1
ATOM 1867 C CA . LEU A 1 256 ? -9.915 -8.178 13.921 1.00 92.31 256 LEU A CA 1
ATOM 1868 C C . LEU A 1 256 ? -10.768 -6.903 14.015 1.00 92.31 256 LEU A C 1
ATOM 1870 O O . LEU A 1 256 ? -11.963 -6.983 14.312 1.00 92.31 256 LEU A O 1
ATOM 1874 N N . ALA A 1 257 ? -10.192 -5.738 13.704 1.00 94.44 257 ALA A N 1
ATOM 1875 C CA . ALA A 1 257 ? -10.930 -4.475 13.661 1.00 94.44 257 ALA A CA 1
ATOM 1876 C C . ALA A 1 257 ? -11.968 -4.449 12.523 1.00 94.44 257 ALA A C 1
ATOM 1878 O O . ALA A 1 257 ? -13.129 -4.093 12.738 1.00 94.44 257 ALA A O 1
ATOM 1879 N N . VAL A 1 258 ? -11.580 -4.890 11.323 1.00 93.75 258 VAL A N 1
ATOM 1880 C CA . VAL A 1 258 ? -12.466 -4.972 10.153 1.00 93.75 258 VAL A CA 1
ATOM 1881 C C . VAL A 1 258 ? -13.560 -6.021 10.367 1.00 93.75 258 VAL A C 1
ATOM 1883 O O . VAL A 1 258 ? -14.720 -5.758 10.066 1.00 93.75 258 VAL A O 1
ATOM 1886 N N . GLN A 1 259 ? -13.258 -7.179 10.954 1.00 90.50 259 GLN A N 1
ATOM 1887 C CA . GLN A 1 259 ? -14.277 -8.181 11.288 1.00 90.50 259 GLN A CA 1
ATOM 1888 C C . GLN A 1 259 ? -15.293 -7.652 12.303 1.00 90.50 259 GLN A C 1
ATOM 1890 O O . GLN A 1 259 ? -16.498 -7.851 12.135 1.00 90.50 259 GLN A O 1
ATOM 1895 N N . TRP A 1 260 ? -14.833 -6.927 13.325 1.00 94.31 260 TRP A N 1
ATOM 1896 C CA . TRP A 1 260 ? -15.728 -6.242 14.252 1.00 94.31 260 TRP A CA 1
ATOM 1897 C C . TRP A 1 260 ? -16.606 -5.210 13.532 1.00 94.31 260 TRP A C 1
ATOM 1899 O O . TRP A 1 260 ? -17.823 -5.213 13.724 1.00 94.31 260 TRP A O 1
ATOM 1909 N N . MET A 1 261 ? -16.018 -4.394 12.651 1.00 95.06 261 MET A N 1
ATOM 1910 C CA . MET A 1 261 ? -16.747 -3.412 11.842 1.00 95.06 261 MET A CA 1
ATOM 1911 C C . MET A 1 261 ? -17.865 -4.094 11.049 1.00 95.06 261 MET A C 1
ATOM 1913 O O . MET A 1 261 ? -19.012 -3.669 11.119 1.00 95.06 261 MET A O 1
ATOM 1917 N N . MET A 1 262 ? -17.563 -5.193 10.358 1.00 90.81 262 MET A N 1
ATOM 1918 C CA . MET A 1 262 ? -18.544 -5.924 9.552 1.00 90.81 262 MET A CA 1
ATOM 1919 C C . MET A 1 262 ? -19.633 -6.595 10.398 1.00 90.81 262 MET A C 1
ATOM 1921 O O . MET A 1 262 ? -20.800 -6.627 10.005 1.00 90.81 262 MET A O 1
ATOM 1925 N N . LYS A 1 263 ? -19.273 -7.107 11.584 1.00 91.19 263 LYS A N 1
ATOM 1926 C CA . LYS A 1 263 ? -20.220 -7.711 12.533 1.00 91.19 263 LYS A CA 1
ATOM 1927 C C . LYS A 1 263 ? -21.264 -6.704 13.015 1.00 91.19 263 LYS A C 1
ATOM 1929 O O . LYS A 1 263 ? -22.433 -7.061 13.146 1.00 91.19 263 LYS A O 1
ATOM 1934 N N . TYR A 1 264 ? -20.844 -5.474 13.311 1.00 92.31 264 TYR A N 1
ATOM 1935 C CA . TYR A 1 264 ? -21.703 -4.459 13.928 1.00 92.31 264 TYR A CA 1
ATOM 1936 C C . TYR A 1 264 ? -22.238 -3.404 12.945 1.00 92.31 264 TYR A C 1
ATOM 1938 O O . TYR A 1 264 ? -23.180 -2.688 13.288 1.00 92.31 264 TYR A O 1
ATOM 1946 N N . PHE A 1 265 ? -21.727 -3.379 11.711 1.00 92.81 265 PHE A N 1
ATOM 1947 C CA . PHE A 1 265 ? -22.264 -2.635 10.569 1.00 92.81 265 PHE A CA 1
ATOM 1948 C C . PHE A 1 265 ? -22.554 -3.598 9.393 1.00 92.81 265 PHE A C 1
ATOM 1950 O O . PHE A 1 265 ? -21.836 -3.624 8.393 1.00 92.81 265 PHE A O 1
ATOM 1957 N N . PRO A 1 266 ? -23.599 -4.441 9.486 1.00 90.19 266 PRO A N 1
ATOM 1958 C CA . PRO A 1 266 ? -23.832 -5.527 8.526 1.00 90.19 266 PRO A CA 1
ATOM 1959 C C . PRO A 1 266 ? -24.428 -5.088 7.178 1.00 90.19 266 PRO A C 1
ATOM 1961 O O . PRO A 1 266 ? -24.513 -5.909 6.269 1.00 90.19 266 PRO A O 1
ATOM 1964 N N . SER A 1 267 ? -24.825 -3.821 7.024 1.00 92.94 267 SER A N 1
ATOM 1965 C CA . SER A 1 267 ? -25.589 -3.322 5.865 1.00 92.94 267 SER A CA 1
ATOM 1966 C C . SER A 1 267 ? -24.910 -2.133 5.175 1.00 92.94 267 SER A C 1
ATOM 1968 O O . SER A 1 267 ? -25.555 -1.128 4.883 1.00 92.94 267 SER A O 1
ATOM 1970 N N . LEU A 1 268 ? -23.595 -2.219 4.949 1.00 94.69 268 LEU A N 1
ATOM 1971 C CA . LEU A 1 268 ? -22.819 -1.124 4.359 1.00 94.69 268 LEU A CA 1
ATOM 1972 C C . LEU A 1 268 ? -23.274 -0.805 2.927 1.00 94.69 268 LEU A C 1
ATOM 1974 O O . LEU A 1 268 ? -23.393 -1.702 2.092 1.00 94.69 268 LEU A O 1
ATOM 1978 N N . THR A 1 269 ? -23.486 0.482 2.644 1.00 95.31 269 THR A N 1
ATOM 1979 C CA . THR A 1 269 ? -23.759 1.025 1.303 1.00 95.31 269 THR A CA 1
ATOM 1980 C C . THR A 1 269 ? -22.576 1.812 0.758 1.00 95.31 269 THR A C 1
ATOM 1982 O O . THR A 1 269 ? -22.303 1.743 -0.439 1.00 95.31 269 THR A O 1
ATOM 1985 N N . ASP A 1 270 ? -21.852 2.519 1.628 1.00 94.88 270 ASP A N 1
ATOM 1986 C CA . ASP A 1 270 ? -20.716 3.364 1.270 1.00 94.88 270 ASP A CA 1
ATOM 1987 C C . ASP A 1 270 ? -19.587 3.141 2.278 1.00 94.88 270 ASP A C 1
ATOM 1989 O O . ASP A 1 270 ? -19.784 3.254 3.492 1.00 94.88 270 ASP A O 1
ATOM 1993 N N . VAL A 1 271 ? -18.394 2.830 1.777 1.00 96.12 271 VAL A N 1
ATOM 1994 C CA . VAL A 1 271 ? -17.190 2.727 2.602 1.00 96.12 271 VAL A CA 1
ATOM 1995 C C . VAL A 1 271 ? -16.089 3.551 1.967 1.00 96.12 271 VAL A C 1
ATOM 1997 O O . VAL A 1 271 ? -15.684 3.311 0.827 1.00 96.12 271 VAL A O 1
ATOM 2000 N N . LEU A 1 272 ? -15.589 4.509 2.735 1.00 93.94 272 LEU A N 1
ATOM 2001 C CA . LEU A 1 272 ? -14.387 5.251 2.405 1.00 93.94 272 LEU A CA 1
ATOM 2002 C C . LEU A 1 272 ? -13.254 4.698 3.271 1.00 93.94 272 LEU A C 1
ATOM 2004 O O . LEU A 1 272 ? -13.279 4.840 4.492 1.00 93.94 272 LEU A O 1
ATOM 2008 N N . VAL A 1 273 ? -12.286 4.042 2.640 1.00 94.88 273 VAL A N 1
ATOM 2009 C CA . VAL A 1 273 ? -11.065 3.557 3.283 1.00 94.88 273 VAL A CA 1
ATOM 2010 C C . VAL A 1 273 ? -9.980 4.603 3.074 1.00 94.88 273 VAL A C 1
ATOM 2012 O O . VAL A 1 273 ? -9.653 4.928 1.937 1.00 94.88 273 VAL A O 1
ATOM 2015 N N . VAL A 1 274 ? -9.425 5.143 4.151 1.00 89.69 274 VAL A N 1
ATOM 2016 C CA . VAL A 1 274 ? -8.385 6.174 4.106 1.00 89.69 274 VAL A CA 1
ATOM 2017 C C . VAL A 1 274 ? -7.130 5.628 4.754 1.00 89.69 274 VAL A C 1
ATOM 2019 O O . VAL A 1 274 ? -7.166 5.251 5.918 1.00 89.69 274 VAL A O 1
ATOM 2022 N N . GLY A 1 275 ? -6.025 5.597 4.023 1.00 88.38 275 GLY A N 1
ATOM 2023 C CA . GLY A 1 275 ? -4.718 5.220 4.551 1.00 88.38 275 GLY A CA 1
ATOM 2024 C C . GLY A 1 275 ? -3.827 6.440 4.663 1.00 88.38 275 GLY A C 1
ATOM 2025 O O . GLY A 1 275 ? -3.668 7.166 3.686 1.00 88.38 275 GLY A O 1
ATOM 2026 N N . THR A 1 276 ? -3.268 6.683 5.844 1.00 80.31 276 THR A N 1
ATOM 2027 C CA . THR A 1 276 ? -2.598 7.954 6.146 1.00 80.31 276 THR A CA 1
ATOM 2028 C C . THR A 1 276 ? -1.550 7.840 7.244 1.00 80.31 276 THR A C 1
ATOM 2030 O O . THR A 1 276 ? -1.506 6.859 7.986 1.00 80.31 276 THR A O 1
ATOM 2033 N N . GLY A 1 277 ? -0.698 8.858 7.345 1.00 73.88 277 GLY A N 1
ATOM 2034 C CA . GLY A 1 277 ? 0.190 9.068 8.478 1.00 73.88 277 GLY A CA 1
ATOM 2035 C C . GLY A 1 277 ? -0.405 9.967 9.563 1.00 73.88 277 GLY A C 1
ATOM 2036 O O . GLY A 1 277 ? -1.425 10.636 9.374 1.00 73.88 277 GLY A O 1
ATOM 2037 N N . LEU A 1 278 ? 0.285 10.011 10.696 1.00 67.56 278 LEU A N 1
ATOM 2038 C CA . LEU A 1 278 ? 0.205 11.067 11.709 1.00 67.56 278 LEU A CA 1
ATOM 2039 C C . LEU A 1 278 ? 1.287 12.133 11.460 1.00 67.56 278 LEU A C 1
ATOM 2041 O O . LEU A 1 278 ? 2.186 11.939 10.638 1.00 67.56 278 LEU A O 1
ATOM 2045 N N . LYS A 1 279 ? 1.245 13.262 12.178 1.00 62.84 279 LYS A N 1
ATOM 2046 C CA . LYS A 1 279 ? 2.290 14.295 12.067 1.00 62.84 279 LYS A CA 1
ATOM 2047 C C . LYS A 1 279 ? 3.677 13.681 12.328 1.00 62.84 279 LYS A C 1
ATOM 2049 O O . LYS A 1 279 ? 3.845 12.974 13.314 1.00 62.84 279 LYS A O 1
ATOM 2054 N N . ASN A 1 280 ? 4.654 13.989 11.471 1.00 59.69 280 ASN A N 1
ATOM 2055 C CA . ASN A 1 280 ? 6.030 13.461 11.503 1.00 59.69 280 ASN A CA 1
ATOM 2056 C C . ASN A 1 280 ? 6.180 11.957 11.182 1.00 59.69 280 ASN A C 1
ATOM 2058 O O . ASN A 1 280 ? 7.240 11.385 11.443 1.00 59.69 280 ASN A O 1
ATOM 2062 N N . SER A 1 281 ? 5.154 11.309 10.622 1.00 64.75 281 SER A N 1
ATOM 2063 C CA . SER A 1 281 ? 5.255 9.899 10.218 1.00 64.75 281 SER A CA 1
ATOM 2064 C C . SER A 1 281 ? 6.236 9.712 9.064 1.00 64.75 281 SER A C 1
ATOM 2066 O O . SER A 1 281 ? 6.286 10.529 8.148 1.00 64.75 281 SER A O 1
ATOM 2068 N N . LYS A 1 282 ? 6.992 8.609 9.096 1.00 63.75 282 LYS A N 1
ATOM 2069 C CA . LYS A 1 282 ? 7.987 8.246 8.063 1.00 63.75 282 LYS A CA 1
ATOM 2070 C C . LYS A 1 282 ? 7.445 7.285 7.002 1.00 63.75 282 LYS A C 1
ATOM 2072 O O . LYS A 1 282 ? 8.150 6.962 6.056 1.00 63.75 282 LYS A O 1
ATOM 2077 N N . ALA A 1 283 ? 6.220 6.809 7.192 1.00 65.31 283 ALA A N 1
ATOM 2078 C CA . ALA A 1 283 ? 5.405 6.074 6.234 1.00 65.31 283 ALA A CA 1
ATOM 2079 C C . ALA A 1 283 ? 3.933 6.251 6.629 1.00 65.31 283 ALA A C 1
ATOM 2081 O O . ALA A 1 283 ? 3.637 6.563 7.786 1.00 65.31 283 ALA A O 1
ATOM 2082 N N . THR A 1 284 ? 3.014 6.037 5.693 1.00 69.94 284 THR A N 1
ATOM 2083 C CA . THR A 1 284 ? 1.571 6.173 5.925 1.00 69.94 284 THR A CA 1
ATOM 2084 C C . THR A 1 284 ? 0.863 4.821 5.828 1.00 69.94 284 THR A C 1
ATOM 2086 O O . THR A 1 284 ? 1.378 3.868 5.243 1.00 69.94 284 THR A O 1
ATOM 2089 N N . GLY A 1 285 ? -0.351 4.720 6.381 1.00 65.00 285 GLY A N 1
ATOM 2090 C CA . GLY A 1 285 ? -1.208 3.532 6.257 1.00 65.00 285 GLY A CA 1
ATOM 2091 C C . GLY A 1 285 ? -1.783 3.329 4.848 1.00 65.00 285 GLY A C 1
ATOM 2092 O O . GLY A 1 285 ? -2.717 2.545 4.667 1.00 65.00 285 GLY A O 1
ATOM 2093 N N . GLY A 1 286 ? -1.271 4.057 3.848 1.00 78.81 286 GLY A N 1
ATOM 2094 C CA . GLY A 1 286 ? -1.790 4.112 2.487 1.00 78.81 286 GLY A CA 1
ATOM 2095 C C . GLY A 1 286 ? -1.912 2.747 1.814 1.00 78.81 286 GLY A C 1
ATOM 2096 O O . GLY A 1 286 ? -2.962 2.429 1.250 1.00 78.81 286 GLY A O 1
ATOM 2097 N N . SER A 1 287 ? -0.885 1.899 1.914 1.00 84.06 287 SER A N 1
ATOM 2098 C CA . SER A 1 287 ? -0.892 0.639 1.164 1.00 84.06 287 SER A CA 1
ATOM 2099 C C . SER A 1 287 ? -1.898 -0.316 1.786 1.00 84.06 287 SER A C 1
ATOM 2101 O O . SER A 1 287 ? -2.723 -0.883 1.069 1.00 84.06 287 SER A O 1
ATOM 2103 N N . GLY A 1 288 ? -1.944 -0.366 3.122 1.00 88.94 288 GLY A N 1
ATOM 2104 C CA . GLY A 1 288 ? -2.999 -1.038 3.873 1.00 88.94 288 GLY A CA 1
ATOM 2105 C C . GLY A 1 288 ? -4.396 -0.623 3.408 1.00 88.94 288 GLY A C 1
ATOM 2106 O O . GLY A 1 288 ? -5.242 -1.484 3.188 1.00 88.94 288 GLY A O 1
ATOM 2107 N N . ALA A 1 289 ? -4.651 0.665 3.161 1.00 91.94 289 ALA A N 1
ATOM 2108 C CA . ALA A 1 289 ? -5.978 1.113 2.726 1.00 91.94 289 ALA A CA 1
ATOM 2109 C C . ALA A 1 289 ? -6.363 0.596 1.336 1.00 91.94 289 ALA A C 1
ATOM 2111 O O . ALA A 1 289 ? -7.540 0.328 1.082 1.00 91.94 289 ALA A O 1
ATOM 2112 N N . SER A 1 290 ? -5.390 0.413 0.442 1.00 90.31 290 SER A N 1
ATOM 2113 C CA . SER A 1 290 ? -5.631 -0.255 -0.842 1.00 90.31 290 SER A CA 1
ATOM 2114 C C . SER A 1 290 ? -5.891 -1.753 -0.648 1.00 90.31 290 SER A C 1
ATOM 2116 O O . SER A 1 290 ? -6.841 -2.290 -1.221 1.00 90.31 290 SER A O 1
ATOM 2118 N N . PHE A 1 291 ? -5.100 -2.408 0.208 1.00 90.56 291 PHE A N 1
ATOM 2119 C CA . PHE A 1 291 ? -5.189 -3.844 0.488 1.00 90.56 291 PHE A CA 1
ATOM 2120 C C . PHE A 1 291 ? -6.402 -4.257 1.327 1.00 90.56 291 PHE A C 1
ATOM 2122 O O . PHE A 1 291 ? -6.832 -5.396 1.248 1.00 90.56 291 PHE A O 1
ATOM 2129 N N . TRP A 1 292 ? -6.996 -3.370 2.116 1.00 93.00 292 TRP A N 1
ATOM 2130 C CA . TRP A 1 292 ? -8.210 -3.681 2.877 1.00 93.00 292 TRP A CA 1
ATOM 2131 C C . TRP A 1 292 ? -9.489 -3.287 2.130 1.00 93.00 292 TRP A C 1
ATOM 2133 O O . TRP A 1 292 ? -10.543 -3.872 2.378 1.00 93.00 292 TRP A O 1
ATOM 2143 N N . ALA A 1 293 ? -9.413 -2.365 1.161 1.00 92.69 293 ALA A N 1
ATOM 2144 C CA . ALA A 1 293 ? -10.567 -1.965 0.354 1.00 92.69 293 ALA A CA 1
ATOM 2145 C C . ALA A 1 293 ? -11.175 -3.134 -0.439 1.00 92.69 293 ALA A C 1
ATOM 2147 O O . ALA A 1 293 ? -12.396 -3.293 -0.448 1.00 92.69 293 ALA A O 1
ATOM 2148 N N . TRP A 1 294 ? -10.357 -3.990 -1.060 1.00 87.75 294 TRP A N 1
ATOM 2149 C CA . TRP A 1 294 ? -10.885 -5.152 -1.787 1.00 87.75 294 TRP A CA 1
ATOM 2150 C C . TRP A 1 294 ? -11.536 -6.177 -0.845 1.00 87.75 294 TRP A C 1
ATOM 2152 O O . TRP A 1 294 ? -12.611 -6.677 -1.161 1.00 87.75 294 TRP A O 1
ATOM 2162 N N . TYR A 1 295 ? -10.942 -6.430 0.330 1.00 87.19 295 TYR A N 1
ATOM 2163 C CA . TYR A 1 295 ? -11.487 -7.357 1.327 1.00 87.19 295 TYR A CA 1
ATOM 2164 C C . TYR A 1 295 ? -12.894 -6.920 1.761 1.00 87.19 295 TYR A C 1
ATOM 2166 O O . TYR A 1 295 ? -13.817 -7.731 1.862 1.00 87.19 295 TYR A O 1
ATOM 2174 N N . VAL A 1 296 ? -13.088 -5.609 1.953 1.00 89.62 296 VAL A N 1
ATOM 2175 C CA . VAL A 1 296 ? -14.414 -5.041 2.226 1.00 89.62 296 VAL A CA 1
ATOM 2176 C C . VAL A 1 296 ? -15.338 -5.169 1.011 1.00 89.62 296 VAL A C 1
ATOM 2178 O O . VAL A 1 296 ? -16.479 -5.600 1.176 1.00 89.62 296 VAL A O 1
ATOM 2181 N N . GLN A 1 297 ? -14.872 -4.853 -0.203 1.00 87.69 297 GLN A N 1
ATOM 2182 C CA . GLN A 1 297 ? -15.691 -4.960 -1.420 1.00 87.69 297 GLN A CA 1
ATOM 2183 C C . GLN A 1 297 ? -16.188 -6.384 -1.666 1.00 87.69 297 GLN A C 1
ATOM 2185 O O . GLN A 1 297 ? -17.347 -6.560 -2.039 1.00 87.69 297 GLN A O 1
ATOM 2190 N N . GLU A 1 298 ? -15.354 -7.399 -1.450 1.00 83.06 298 GLU A N 1
ATOM 2191 C CA . GLU A 1 298 ? -15.771 -8.786 -1.641 1.00 83.06 298 GLU A CA 1
ATOM 2192 C C . GLU A 1 298 ? -16.870 -9.187 -0.654 1.00 83.06 298 GLU A C 1
ATOM 2194 O O . GLU A 1 298 ? -17.786 -9.932 -1.017 1.00 83.06 298 GLU A O 1
ATOM 2199 N N . ARG A 1 299 ? -16.819 -8.673 0.583 1.00 81.31 299 ARG A N 1
ATOM 2200 C CA . ARG A 1 299 ? -17.836 -8.964 1.599 1.00 81.31 299 ARG A CA 1
ATOM 2201 C C . ARG A 1 299 ? -19.129 -8.173 1.405 1.00 81.31 299 ARG A C 1
ATOM 2203 O O . ARG A 1 299 ? -20.192 -8.663 1.798 1.00 81.31 299 ARG A O 1
ATOM 2210 N N . TYR A 1 300 ? -19.033 -7.002 0.775 1.00 86.38 300 TYR A N 1
ATOM 2211 C CA . TYR A 1 300 ? -20.151 -6.130 0.418 1.00 86.38 300 TYR A CA 1
ATOM 2212 C C . TYR A 1 300 ? -20.130 -5.816 -1.088 1.00 86.38 300 TYR A C 1
ATOM 2214 O O . TYR A 1 300 ? -19.830 -4.685 -1.476 1.00 86.38 300 TYR A O 1
ATOM 2222 N N . PRO A 1 301 ? -20.477 -6.780 -1.965 1.00 83.31 301 PRO A N 1
ATOM 2223 C CA . PRO A 1 301 ? -20.355 -6.616 -3.418 1.00 83.31 301 PRO A CA 1
ATOM 2224 C C . PRO A 1 301 ? -21.171 -5.452 -3.993 1.00 83.31 301 PRO A C 1
ATOM 2226 O O . PRO A 1 301 ? -20.845 -4.932 -5.054 1.00 83.31 301 PRO A O 1
ATOM 2229 N N . SER A 1 302 ? -22.245 -5.050 -3.307 1.00 85.50 302 SER A N 1
ATOM 2230 C CA . SER A 1 302 ? -23.115 -3.940 -3.705 1.00 85.50 302 SER A CA 1
ATOM 2231 C C . SER A 1 302 ? -22.711 -2.586 -3.116 1.00 85.50 302 SER A C 1
ATOM 2233 O O . SER A 1 302 ? -23.281 -1.572 -3.513 1.00 85.50 302 SER A O 1
ATOM 2235 N N . ALA A 1 303 ? -21.790 -2.551 -2.149 1.00 90.88 303 ALA A N 1
ATOM 2236 C CA . ALA A 1 303 ? -21.363 -1.305 -1.525 1.00 90.88 303 ALA A CA 1
ATOM 2237 C C . ALA A 1 303 ? -20.397 -0.539 -2.436 1.00 90.88 303 ALA A C 1
ATOM 2239 O O . ALA A 1 303 ? -19.572 -1.131 -3.139 1.00 90.88 303 ALA A O 1
ATOM 2240 N N . LYS A 1 304 ? -20.466 0.793 -2.382 1.00 91.44 304 LYS A N 1
ATOM 2241 C CA . LYS A 1 304 ? -19.485 1.680 -3.008 1.00 91.44 304 LYS A CA 1
ATOM 2242 C C . LYS A 1 304 ? -18.247 1.748 -2.125 1.00 91.44 304 LYS A C 1
ATOM 2244 O O . LYS A 1 304 ? -18.271 2.394 -1.079 1.00 91.44 304 LYS A O 1
ATOM 2249 N N . ILE A 1 305 ? -17.167 1.101 -2.554 1.00 93.12 305 ILE A N 1
ATOM 2250 C CA . ILE A 1 305 ? -15.886 1.152 -1.848 1.00 93.12 305 ILE A CA 1
ATOM 2251 C C . ILE A 1 305 ? -14.945 2.125 -2.558 1.00 93.12 305 ILE A C 1
ATOM 2253 O O . ILE A 1 305 ? -14.694 2.008 -3.764 1.00 93.12 305 ILE A O 1
ATOM 2257 N N . ARG A 1 306 ? -14.431 3.102 -1.813 1.00 90.62 306 ARG A N 1
ATOM 2258 C CA . ARG A 1 306 ? -13.388 4.030 -2.266 1.00 90.62 306 ARG A CA 1
ATOM 2259 C C . ARG A 1 306 ? -12.187 3.918 -1.350 1.00 90.62 306 ARG A C 1
ATOM 2261 O O . ARG A 1 306 ? -12.356 3.878 -0.137 1.00 90.62 306 ARG A O 1
ATOM 2268 N N . SER A 1 307 ? -10.996 3.886 -1.927 1.00 92.94 307 SER A N 1
ATOM 2269 C CA . SER A 1 307 ? -9.738 3.911 -1.189 1.00 92.94 307 SER A CA 1
ATOM 2270 C C . SER A 1 307 ? -9.018 5.219 -1.488 1.00 92.94 307 SER A C 1
ATOM 2272 O O . SER A 1 307 ? -8.851 5.558 -2.656 1.00 92.94 307 SER A O 1
ATOM 2274 N N . VAL A 1 308 ? -8.622 5.955 -0.456 1.00 87.75 308 VAL A N 1
ATOM 2275 C CA . VAL A 1 308 ? -7.806 7.167 -0.553 1.00 87.75 308 VAL A CA 1
ATOM 2276 C C . VAL A 1 308 ? -6.517 6.918 0.211 1.00 87.75 308 VAL A C 1
ATOM 2278 O O . VAL A 1 308 ? -6.561 6.544 1.382 1.00 87.75 308 VAL A O 1
ATOM 2281 N N . THR A 1 309 ? -5.373 7.110 -0.435 1.00 86.81 309 THR A N 1
ATOM 2282 C CA . THR A 1 309 ? -4.065 6.913 0.192 1.00 86.81 309 THR A CA 1
ATOM 2283 C C . THR A 1 309 ? -3.280 8.215 0.188 1.00 86.81 309 THR A C 1
ATOM 2285 O O . THR A 1 309 ? -3.163 8.865 -0.845 1.00 86.81 309 THR A O 1
ATOM 2288 N N . ASP A 1 310 ? -2.802 8.625 1.356 1.00 79.81 310 ASP A N 1
ATOM 2289 C CA . ASP A 1 310 ? -1.980 9.819 1.553 1.00 79.81 310 ASP A CA 1
ATOM 2290 C C . ASP A 1 310 ? -0.499 9.429 1.567 1.00 79.81 310 ASP A C 1
ATOM 2292 O O . ASP A 1 310 ? -0.124 8.477 2.253 1.00 79.81 310 ASP A O 1
ATOM 2296 N N . SER A 1 311 ? 0.328 10.139 0.798 1.00 77.81 311 SER A N 1
ATOM 2297 C CA . SER A 1 311 ? 1.784 9.958 0.718 1.00 77.81 311 SER A CA 1
ATOM 2298 C C . SER A 1 311 ? 2.234 8.500 0.526 1.00 77.81 311 SER A C 1
ATOM 2300 O O . SER A 1 311 ? 3.198 8.044 1.140 1.00 77.81 311 SER A O 1
ATOM 2302 N N . ASP A 1 312 ? 1.527 7.753 -0.329 1.00 81.38 312 ASP A N 1
ATOM 2303 C CA . ASP A 1 312 ? 1.781 6.328 -0.566 1.00 81.38 312 ASP A CA 1
ATOM 2304 C C . ASP A 1 312 ? 1.562 5.908 -2.027 1.00 81.38 312 ASP A C 1
ATOM 2306 O O . ASP A 1 312 ? 0.743 5.043 -2.367 1.00 81.38 312 ASP A O 1
ATOM 2310 N N . LEU A 1 313 ? 2.359 6.466 -2.940 1.00 83.62 313 LEU A N 1
ATOM 2311 C CA . LEU A 1 313 ? 2.447 5.889 -4.281 1.00 83.62 313 LEU A CA 1
ATOM 2312 C C . LEU A 1 313 ? 3.189 4.543 -4.268 1.00 83.62 313 LEU A C 1
ATOM 2314 O O . LEU A 1 313 ? 3.184 3.873 -5.297 1.00 83.62 313 LEU A O 1
ATOM 2318 N N . ALA A 1 314 ? 3.773 4.118 -3.140 1.00 84.12 314 ALA A N 1
ATOM 2319 C CA . ALA A 1 314 ? 4.524 2.868 -3.005 1.00 84.12 314 ALA A CA 1
ATOM 2320 C C . ALA A 1 314 ? 5.623 2.727 -4.080 1.00 84.12 314 ALA A C 1
ATOM 2322 O O . ALA A 1 314 ? 5.756 1.693 -4.741 1.00 84.12 314 ALA A O 1
ATOM 2323 N N . ILE A 1 315 ? 6.368 3.816 -4.297 1.00 86.06 315 ILE A N 1
ATOM 2324 C CA . ILE A 1 315 ? 7.504 3.877 -5.219 1.00 86.06 315 ILE A CA 1
ATOM 2325 C C . ILE A 1 315 ? 8.752 3.493 -4.432 1.00 86.06 315 ILE A C 1
ATOM 2327 O O . ILE A 1 315 ? 9.178 4.217 -3.535 1.00 86.06 315 ILE A O 1
ATOM 2331 N N . TYR A 1 316 ? 9.338 2.355 -4.781 1.00 88.69 316 TYR A N 1
ATOM 2332 C CA . TYR A 1 316 ? 10.548 1.846 -4.147 1.00 88.69 316 TYR A CA 1
ATOM 2333 C C . TYR A 1 316 ? 11.731 1.942 -5.111 1.00 88.69 316 TYR A C 1
ATOM 2335 O O . TYR A 1 316 ? 11.564 1.926 -6.333 1.00 88.69 316 TYR A O 1
ATOM 2343 N N . GLY A 1 317 ? 12.928 2.054 -4.554 1.00 88.12 317 GLY A N 1
ATOM 2344 C CA . GLY A 1 317 ? 14.178 1.942 -5.278 1.00 88.12 317 GLY A CA 1
ATOM 2345 C C . GLY A 1 317 ? 14.477 0.501 -5.725 1.00 88.12 317 GLY A C 1
ATOM 2346 O O . GLY A 1 317 ? 13.751 -0.441 -5.385 1.00 88.12 317 GLY A O 1
ATOM 2347 N N . PRO A 1 318 ? 15.560 0.315 -6.496 1.00 86.00 318 PRO A N 1
ATOM 2348 C CA . PRO A 1 318 ? 15.932 -0.965 -7.104 1.00 86.00 318 PRO A CA 1
ATOM 2349 C C . PRO A 1 318 ? 16.206 -2.104 -6.112 1.00 86.00 318 PRO A C 1
ATOM 2351 O O . PRO A 1 318 ? 16.029 -3.270 -6.466 1.00 86.00 318 PRO A O 1
ATOM 2354 N N . ASP A 1 319 ? 16.595 -1.803 -4.872 1.00 90.25 319 ASP A N 1
ATOM 2355 C CA . ASP A 1 319 ? 16.945 -2.825 -3.879 1.00 90.25 319 ASP A CA 1
ATOM 2356 C C . ASP A 1 319 ? 15.709 -3.421 -3.188 1.00 90.25 319 ASP A C 1
ATOM 2358 O O . ASP A 1 319 ? 15.835 -4.380 -2.422 1.00 90.25 319 ASP A O 1
ATOM 2362 N N . LYS A 1 320 ? 14.498 -2.922 -3.488 1.00 90.88 320 LYS A N 1
ATOM 2363 C CA . LYS A 1 320 ? 13.226 -3.428 -2.940 1.00 90.88 320 LYS A CA 1
ATOM 2364 C C . LYS A 1 320 ? 13.149 -4.955 -2.956 1.00 90.88 320 LYS A C 1
ATOM 2366 O O . LYS A 1 320 ? 12.849 -5.575 -1.936 1.00 90.88 320 LYS A O 1
ATOM 2371 N N . LYS A 1 321 ? 13.430 -5.569 -4.109 1.00 90.81 321 LYS A N 1
ATOM 2372 C CA . LYS A 1 321 ? 13.344 -7.024 -4.267 1.00 90.81 321 LYS A CA 1
ATOM 2373 C C . LYS A 1 321 ? 14.300 -7.740 -3.317 1.00 90.81 321 LYS A C 1
ATOM 2375 O O . LYS A 1 321 ? 13.896 -8.686 -2.650 1.00 90.81 321 LYS A O 1
ATOM 2380 N N . HIS A 1 322 ? 15.540 -7.265 -3.208 1.00 91.81 322 HIS A N 1
ATOM 2381 C CA . HIS A 1 322 ? 16.530 -7.841 -2.300 1.00 91.81 322 HIS A CA 1
ATOM 2382 C C . HIS A 1 322 ? 16.097 -7.742 -0.831 1.00 91.81 322 HIS A C 1
ATOM 2384 O O . HIS A 1 322 ? 16.253 -8.707 -0.082 1.00 91.81 322 HIS A O 1
ATOM 2390 N N . ILE A 1 323 ? 15.506 -6.609 -0.446 1.00 92.06 323 ILE A N 1
ATOM 2391 C CA . ILE A 1 323 ? 15.027 -6.349 0.916 1.00 92.06 323 ILE A CA 1
ATOM 2392 C C . ILE A 1 323 ? 13.862 -7.281 1.281 1.00 92.06 323 ILE A C 1
ATOM 2394 O O . ILE A 1 323 ? 13.866 -7.910 2.339 1.00 92.06 323 ILE A O 1
ATOM 2398 N N . PHE A 1 324 ? 12.873 -7.417 0.395 1.00 92.81 324 PHE A N 1
ATOM 2399 C CA . PHE A 1 324 ? 11.612 -8.089 0.721 1.00 92.81 324 PHE A CA 1
ATOM 2400 C C . PHE A 1 324 ? 11.497 -9.539 0.219 1.00 92.81 324 PHE A C 1
ATOM 2402 O O . PHE A 1 324 ? 10.523 -10.210 0.563 1.00 92.81 324 PHE A O 1
ATOM 2409 N N . GLN A 1 325 ? 12.469 -10.075 -0.535 1.00 92.12 325 GLN A N 1
ATOM 2410 C CA . GLN A 1 325 ? 12.410 -11.435 -1.117 1.00 92.12 325 GLN A CA 1
ATOM 2411 C C . GLN A 1 325 ? 12.134 -12.554 -0.098 1.00 92.12 325 GLN A C 1
ATOM 2413 O O . GLN A 1 325 ? 11.524 -13.567 -0.444 1.00 92.12 325 GLN A O 1
ATOM 2418 N N . ASN A 1 326 ? 12.568 -12.369 1.154 1.00 92.50 326 ASN A N 1
ATOM 2419 C CA . ASN A 1 326 ? 12.398 -13.337 2.241 1.00 92.50 326 ASN A CA 1
ATOM 2420 C C . ASN A 1 326 ? 11.090 -13.153 3.021 1.00 92.50 326 ASN A C 1
ATOM 2422 O O . ASN A 1 326 ? 10.908 -13.797 4.057 1.00 92.50 326 ASN A O 1
ATOM 2426 N N . ASP A 1 327 ? 10.208 -12.277 2.537 1.00 94.00 327 ASP A N 1
ATOM 2427 C CA . ASP A 1 327 ? 8.918 -11.935 3.130 1.00 94.00 327 ASP A CA 1
ATOM 2428 C C . ASP A 1 327 ? 9.026 -11.622 4.637 1.00 94.00 327 ASP A C 1
ATOM 2430 O O . ASP A 1 327 ? 8.455 -12.345 5.465 1.00 94.00 327 ASP A O 1
ATOM 2434 N N . PRO A 1 328 ? 9.806 -10.592 5.032 1.00 93.75 328 PRO A N 1
ATOM 2435 C CA . PRO A 1 328 ? 10.052 -10.277 6.444 1.00 93.75 328 PRO A CA 1
ATOM 2436 C C . PRO A 1 328 ? 8.755 -10.056 7.235 1.00 93.75 328 PRO A C 1
ATOM 2438 O O . PRO A 1 328 ? 8.670 -10.423 8.405 1.00 93.75 328 PRO A O 1
ATOM 2441 N N . TRP A 1 329 ? 7.715 -9.546 6.573 1.00 93.56 329 TRP A N 1
ATOM 2442 C CA . TRP A 1 329 ? 6.402 -9.305 7.169 1.00 93.56 329 TRP A CA 1
ATOM 2443 C C . TRP A 1 329 ? 5.474 -10.524 7.144 1.00 93.56 329 TRP A C 1
ATOM 2445 O O . TRP A 1 329 ? 4.470 -10.532 7.845 1.00 93.56 329 TRP A O 1
ATOM 2455 N N . GLY A 1 330 ? 5.776 -11.573 6.376 1.00 93.19 330 GLY A N 1
ATOM 2456 C CA . GLY A 1 330 ? 4.869 -12.715 6.213 1.00 93.19 330 GLY A CA 1
ATOM 2457 C C . GLY A 1 330 ? 3.603 -12.382 5.426 1.00 93.19 330 GLY A C 1
ATOM 2458 O O . GLY A 1 330 ? 2.540 -12.928 5.727 1.00 93.19 330 GLY A O 1
ATOM 2459 N N . THR A 1 331 ? 3.704 -11.485 4.446 1.00 91.25 331 THR A N 1
ATOM 2460 C CA . THR A 1 331 ? 2.602 -11.046 3.577 1.00 91.25 331 THR A CA 1
ATOM 2461 C C . THR A 1 331 ? 1.918 -12.207 2.855 1.00 91.25 331 THR A C 1
ATOM 2463 O O . THR A 1 331 ? 0.700 -12.187 2.682 1.00 91.25 331 THR A O 1
ATOM 2466 N N . LEU A 1 332 ? 2.657 -13.268 2.511 1.00 87.81 332 LEU A N 1
ATOM 2467 C CA . LEU A 1 332 ? 2.101 -14.462 1.860 1.00 87.81 332 LEU A CA 1
ATOM 2468 C C . LEU A 1 332 ? 1.190 -15.281 2.783 1.00 87.81 332 LEU A C 1
ATOM 2470 O O . LEU A 1 332 ? 0.343 -16.035 2.310 1.00 87.81 332 LEU A O 1
ATOM 2474 N N . ASN A 1 333 ? 1.360 -15.127 4.097 1.00 85.12 333 ASN A N 1
ATOM 2475 C CA . ASN A 1 333 ? 0.539 -15.769 5.116 1.00 85.12 333 ASN A CA 1
ATOM 2476 C C . ASN A 1 333 ? -0.397 -14.773 5.806 1.00 85.12 333 ASN A C 1
ATOM 2478 O O . ASN A 1 333 ? -0.967 -15.115 6.842 1.00 85.12 333 ASN A O 1
ATOM 2482 N N . ALA A 1 334 ? -0.559 -13.557 5.274 1.00 85.31 334 ALA A N 1
ATOM 2483 C CA . ALA A 1 334 ? -1.440 -12.538 5.829 1.00 85.31 334 ALA A CA 1
ATOM 2484 C C . ALA A 1 334 ? -2.887 -13.041 5.825 1.00 85.31 334 ALA A C 1
ATOM 2486 O O . ALA A 1 334 ? -3.593 -12.949 4.824 1.00 85.31 334 ALA A O 1
ATOM 2487 N N . SER A 1 335 ? -3.317 -13.632 6.938 1.00 74.44 335 SER A N 1
ATOM 2488 C CA . SER A 1 335 ? -4.629 -14.253 7.079 1.00 74.44 335 SER A CA 1
ATOM 2489 C C . SER A 1 335 ? -5.500 -13.446 8.018 1.00 74.44 335 SER A C 1
ATOM 2491 O O . SER A 1 335 ? -5.033 -13.005 9.071 1.00 74.44 335 SER A O 1
ATOM 2493 N N . VAL A 1 336 ? -6.781 -13.322 7.685 1.00 71.00 336 VAL A N 1
ATOM 2494 C CA . VAL A 1 336 ? -7.742 -12.689 8.587 1.00 71.00 336 VAL A CA 1
ATOM 2495 C C . VAL A 1 336 ? -8.157 -13.720 9.656 1.00 71.00 336 VAL A C 1
ATOM 2497 O O . VAL A 1 336 ? -8.518 -14.839 9.283 1.00 71.00 336 VAL A O 1
ATOM 2500 N N . PRO A 1 337 ? -8.080 -13.413 10.970 1.00 59.72 337 PRO A N 1
ATOM 2501 C CA . PRO A 1 337 ? -8.027 -14.446 12.018 1.00 59.72 337 PRO A CA 1
ATOM 2502 C C . PRO A 1 337 ? -9.246 -15.365 12.145 1.00 59.72 337 PRO A C 1
ATOM 2504 O O . PRO A 1 337 ? -9.089 -16.523 12.527 1.00 59.72 337 PRO A O 1
ATOM 2507 N N . ASP A 1 338 ? -10.451 -14.891 11.826 1.00 59.88 338 ASP A N 1
ATOM 2508 C CA . ASP A 1 338 ? -11.656 -15.716 11.943 1.00 59.88 338 ASP A CA 1
ATOM 2509 C C . ASP A 1 338 ? -12.175 -16.218 10.584 1.00 59.88 338 ASP A C 1
ATOM 2511 O O . ASP A 1 338 ? -12.787 -15.468 9.820 1.00 59.88 338 ASP A O 1
ATOM 2515 N N . LYS A 1 339 ? -11.977 -17.516 10.315 1.00 52.50 339 LYS A N 1
ATOM 2516 C CA . LYS A 1 339 ? -12.552 -18.225 9.157 1.00 52.50 339 LYS A CA 1
ATOM 2517 C C . LYS A 1 339 ? -14.030 -18.589 9.348 1.00 52.50 339 LYS A C 1
ATOM 2519 O O . LYS A 1 339 ? -14.706 -18.879 8.369 1.00 52.50 339 LYS A O 1
ATOM 2524 N N . SER A 1 340 ? -14.561 -18.582 10.573 1.00 45.66 340 SER A N 1
ATOM 2525 C CA . SER A 1 340 ? -15.969 -18.912 10.858 1.00 45.66 340 SER A CA 1
ATOM 2526 C C . SER A 1 340 ? -16.935 -17.808 10.411 1.00 45.66 340 SER A C 1
ATOM 2528 O O . SER A 1 340 ? -18.054 -18.101 9.987 1.00 45.66 340 SER A O 1
ATOM 2530 N N . PHE A 1 341 ? -16.463 -16.555 10.363 1.00 45.78 341 PHE A N 1
ATOM 2531 C CA . PHE A 1 341 ? -17.162 -15.430 9.728 1.00 45.78 341 PHE A CA 1
ATOM 2532 C C . PHE A 1 341 ? -17.359 -15.593 8.213 1.00 45.78 341 PHE A C 1
ATOM 2534 O O . PHE A 1 341 ? -18.173 -14.869 7.629 1.00 45.78 341 PHE A O 1
ATOM 2541 N N . LEU A 1 342 ? -16.644 -16.531 7.576 1.00 44.66 342 LEU A N 1
ATOM 2542 C CA . LEU A 1 342 ? -16.820 -16.837 6.158 1.00 44.66 342 LEU A CA 1
ATOM 2543 C C . LEU A 1 342 ? -18.140 -17.565 5.888 1.00 44.66 342 LEU A C 1
ATOM 2545 O O . LEU A 1 342 ? -18.625 -17.472 4.766 1.00 44.66 342 LEU A O 1
ATOM 2549 N N . GLY A 1 343 ? -18.759 -18.225 6.882 1.00 40.09 343 GLY A N 1
ATOM 2550 C CA . GLY A 1 343 ? -20.013 -18.970 6.704 1.00 40.09 343 GLY A CA 1
ATOM 2551 C C . GLY A 1 343 ? -20.017 -19.867 5.452 1.00 40.09 343 GLY A C 1
ATOM 2552 O O . GLY A 1 343 ? -18.990 -20.125 4.832 1.00 40.09 343 GLY A O 1
ATOM 2553 N N . SER A 1 344 ? -21.181 -20.338 5.014 1.00 38.53 344 SER A N 1
ATOM 2554 C CA . SER A 1 344 ? -21.334 -20.882 3.658 1.00 38.53 344 SER A CA 1
ATOM 2555 C C . SER A 1 344 ? -21.430 -19.731 2.643 1.00 38.53 344 SER A C 1
ATOM 2557 O O . SER A 1 344 ? -22.460 -19.557 1.992 1.00 38.53 344 SER A O 1
ATOM 2559 N N . TYR A 1 345 ? -20.412 -18.871 2.553 1.00 38.59 345 TYR A N 1
ATOM 2560 C CA . TYR A 1 345 ? -20.361 -17.848 1.510 1.00 38.59 345 TYR A CA 1
ATOM 2561 C C . TYR A 1 345 ? -19.999 -18.506 0.175 1.00 38.59 345 TYR A C 1
ATOM 2563 O O . TYR A 1 345 ? -18.834 -18.662 -0.185 1.00 38.59 345 TYR A O 1
ATOM 2571 N N . THR A 1 346 ? -21.016 -18.905 -0.586 1.00 37.47 346 THR A N 1
ATOM 2572 C CA . THR A 1 346 ? -20.878 -19.128 -2.028 1.00 37.47 346 THR A CA 1
ATOM 2573 C C . THR A 1 346 ? -20.806 -17.771 -2.702 1.00 37.47 346 THR A C 1
ATOM 2575 O O . THR A 1 346 ? -21.821 -17.115 -2.935 1.00 37.47 346 THR A O 1
ATOM 2578 N N . ALA A 1 347 ? -19.583 -17.334 -2.978 1.00 36.91 347 ALA A N 1
ATOM 2579 C CA . ALA A 1 347 ? -19.333 -16.102 -3.697 1.00 36.91 347 ALA A CA 1
ATOM 2580 C C . ALA A 1 347 ? -20.083 -16.130 -5.060 1.00 36.91 347 ALA A C 1
ATOM 2582 O O . ALA A 1 347 ? -20.081 -17.176 -5.713 1.00 36.91 347 ALA A O 1
ATOM 2583 N N . PRO A 1 348 ? -20.687 -15.021 -5.537 1.00 34.47 348 PRO A N 1
ATOM 2584 C CA . PRO A 1 348 ? -21.478 -15.004 -6.776 1.00 34.47 348 PRO A CA 1
ATOM 2585 C C . PRO A 1 348 ? -20.685 -15.566 -7.961 1.00 34.47 348 PRO A C 1
ATOM 2587 O O . PRO A 1 348 ? -19.525 -15.193 -8.131 1.00 34.47 348 PRO A O 1
ATOM 2590 N N . THR A 1 349 ? -21.263 -16.447 -8.778 1.00 32.97 349 THR A N 1
ATOM 2591 C CA . THR A 1 349 ? -20.607 -16.981 -9.984 1.00 32.97 349 THR A CA 1
ATOM 2592 C C . THR A 1 349 ? -20.401 -15.867 -11.011 1.00 32.97 349 THR A C 1
ATOM 2594 O O . THR A 1 349 ? -21.295 -15.564 -11.796 1.00 32.97 349 THR A O 1
ATOM 2597 N N . LEU A 1 350 ? -19.222 -15.245 -10.992 1.00 37.59 350 LEU A N 1
ATOM 2598 C CA . LEU A 1 350 ? -18.714 -14.422 -12.086 1.00 37.59 350 LEU A CA 1
ATOM 2599 C C . LEU A 1 350 ? -18.038 -15.353 -13.112 1.00 37.59 350 LEU A C 1
ATOM 2601 O O . LEU A 1 350 ? -17.404 -16.329 -12.704 1.00 37.59 350 LEU A O 1
ATOM 2605 N N . PRO A 1 351 ? -18.180 -15.115 -14.425 1.00 33.69 351 PRO A N 1
ATOM 2606 C CA . PRO A 1 351 ? -17.519 -15.925 -15.444 1.00 33.69 351 PRO A CA 1
ATOM 2607 C C . PRO A 1 351 ? -15.995 -15.730 -15.385 1.00 33.69 351 PRO A C 1
ATOM 2609 O O . PRO A 1 351 ? -15.491 -14.641 -15.633 1.00 33.69 351 PRO A O 1
ATOM 2612 N N . GLY A 1 352 ? -15.272 -16.802 -15.048 1.00 42.75 352 GLY A N 1
ATOM 2613 C CA . GLY A 1 352 ? -13.820 -16.817 -14.839 1.00 42.75 352 GLY A CA 1
ATOM 2614 C C . GLY A 1 352 ? -13.472 -17.488 -13.508 1.00 42.75 352 GLY A C 1
ATOM 2615 O O . GLY A 1 352 ? -14.206 -17.348 -12.532 1.00 42.75 352 GLY A O 1
ATOM 2616 N N . LYS A 1 353 ? -12.387 -18.274 -13.452 1.00 41.06 353 LYS A N 1
ATOM 2617 C CA . LYS A 1 353 ? -11.902 -18.835 -12.180 1.00 41.06 353 LYS A CA 1
ATOM 2618 C C . LYS A 1 353 ? -11.615 -17.665 -11.240 1.00 41.06 353 LYS A C 1
ATOM 2620 O O . LYS A 1 353 ? -10.725 -16.873 -11.524 1.00 41.06 353 LYS A O 1
ATOM 2625 N N . LYS A 1 354 ? -12.384 -17.548 -10.154 1.00 48.22 354 LYS A N 1
ATOM 2626 C CA . LYS A 1 354 ? -12.081 -16.579 -9.103 1.00 48.22 354 LYS A CA 1
ATOM 2627 C C . LYS A 1 354 ? -10.674 -16.833 -8.571 1.00 48.22 354 LYS A C 1
ATOM 2629 O O . LYS A 1 354 ? -10.265 -17.996 -8.499 1.00 48.22 354 LYS A O 1
ATOM 2634 N N . PRO A 1 355 ? -9.988 -15.793 -8.103 1.00 47.62 355 PRO A N 1
ATOM 2635 C CA . PRO A 1 355 ? -8.923 -16.021 -7.161 1.00 47.62 355 PRO A CA 1
ATOM 2636 C C . PRO A 1 355 ? -9.491 -16.658 -5.882 1.00 47.62 355 PRO A C 1
ATOM 2638 O O . PRO A 1 355 ? -10.528 -16.240 -5.368 1.00 47.62 355 PRO A O 1
ATOM 2641 N N . ASN A 1 356 ? -8.820 -17.675 -5.349 1.00 45.50 356 ASN A N 1
ATOM 2642 C CA . ASN A 1 356 ? -9.265 -18.448 -4.179 1.00 45.50 356 ASN A CA 1
ATOM 2643 C C . ASN A 1 356 ? -9.067 -17.718 -2.822 1.00 45.50 356 ASN A C 1
ATOM 2645 O O . ASN A 1 356 ? -8.956 -18.380 -1.787 1.00 45.50 356 ASN A O 1
ATOM 2649 N N . PHE A 1 357 ? -9.004 -16.381 -2.781 1.00 53.97 357 PHE A N 1
ATOM 2650 C CA . PHE A 1 357 ? -8.477 -15.635 -1.624 1.00 53.97 357 PHE A CA 1
ATOM 2651 C C . PHE A 1 357 ? -9.301 -15.773 -0.342 1.00 53.97 357 PHE A C 1
ATOM 2653 O O . PHE A 1 357 ? -8.773 -16.214 0.683 1.00 53.97 357 PHE A O 1
ATOM 2660 N N . LEU A 1 358 ? -10.603 -15.470 -0.379 1.00 49.34 358 LEU A N 1
ATOM 2661 C CA . LEU A 1 358 ? -11.436 -15.567 0.826 1.00 49.34 358 LEU A CA 1
ATOM 2662 C C . LEU A 1 358 ? -11.864 -16.990 1.153 1.00 49.34 358 LEU A C 1
ATOM 2664 O O . LEU A 1 358 ? -12.013 -17.313 2.327 1.00 49.34 358 LEU A O 1
ATOM 2668 N N . THR A 1 359 ? -11.980 -17.877 0.161 1.00 48.28 359 THR A N 1
ATOM 2669 C CA . THR A 1 359 ? -12.224 -19.303 0.438 1.00 48.28 359 THR A CA 1
ATOM 2670 C C . THR A 1 359 ? -11.080 -19.945 1.230 1.00 48.28 359 THR A C 1
ATOM 2672 O O . THR A 1 359 ? -11.293 -20.962 1.885 1.00 48.28 359 THR A O 1
ATOM 2675 N N . GLN A 1 360 ? -9.879 -19.351 1.205 1.00 55.12 360 GLN A N 1
ATOM 2676 C CA . GLN A 1 360 ? -8.712 -19.814 1.964 1.00 55.12 360 GLN A CA 1
ATOM 2677 C C . GLN A 1 360 ? -8.394 -18.948 3.203 1.00 55.12 360 GLN A C 1
ATOM 2679 O O . GLN A 1 360 ? -7.774 -19.453 4.149 1.00 55.12 360 GLN A O 1
ATOM 2684 N N . GLY A 1 361 ? -8.890 -17.703 3.248 1.00 64.56 361 GLY A N 1
ATOM 2685 C CA . GLY A 1 361 ? -8.786 -16.783 4.388 1.00 64.56 361 GLY A CA 1
ATOM 2686 C C . GLY A 1 361 ? -7.587 -15.827 4.347 1.00 64.56 361 GLY A C 1
ATOM 2687 O O . GLY A 1 361 ? -7.137 -15.403 5.412 1.00 64.56 361 GLY A O 1
ATOM 2688 N N . PHE A 1 362 ? -7.061 -15.504 3.159 1.00 78.38 362 PHE A N 1
ATOM 2689 C CA . PHE A 1 362 ? -5.896 -14.625 2.975 1.00 78.38 362 PHE A CA 1
ATOM 2690 C C . PHE A 1 362 ? -6.284 -13.209 2.508 1.00 78.38 362 PHE A C 1
ATOM 2692 O O . PHE A 1 362 ? -7.270 -13.031 1.794 1.00 78.38 362 PHE A O 1
ATOM 2699 N N . LEU A 1 363 ? -5.500 -12.209 2.927 1.00 85.00 363 LEU A N 1
ATOM 2700 C CA . LEU A 1 363 ? -5.671 -10.782 2.622 1.00 85.00 363 LEU A CA 1
ATOM 2701 C C . LEU A 1 363 ? -5.013 -10.357 1.300 1.00 85.00 363 LEU A C 1
ATOM 2703 O O . LEU A 1 363 ? -5.445 -9.392 0.675 1.00 85.00 363 LEU A O 1
ATOM 2707 N N . LEU A 1 364 ? -3.936 -11.025 0.899 1.00 86.12 364 LEU A N 1
ATOM 2708 C CA . LEU A 1 364 ? -3.165 -10.682 -0.292 1.00 86.12 364 LEU A CA 1
ATOM 2709 C C . LEU A 1 364 ? -3.193 -11.838 -1.294 1.00 86.12 364 LEU A C 1
ATOM 2711 O O . LEU A 1 364 ? -3.443 -12.979 -0.889 1.00 86.12 364 LEU A O 1
ATOM 2715 N N . PRO A 1 365 ? -2.951 -11.566 -2.591 1.00 81.81 365 PRO A N 1
ATOM 2716 C CA . PRO A 1 365 ? -2.900 -12.623 -3.580 1.00 81.81 365 PRO A CA 1
ATOM 2717 C C . PRO A 1 365 ? -1.825 -13.672 -3.307 1.00 81.81 365 PRO A C 1
ATOM 2719 O O . PRO A 1 365 ? -0.873 -13.440 -2.558 1.00 81.81 365 PRO A O 1
ATOM 2722 N N . ALA A 1 366 ? -1.965 -14.837 -3.941 1.00 79.50 366 ALA A N 1
ATOM 2723 C CA . ALA A 1 366 ? -0.920 -15.846 -3.892 1.00 79.50 366 ALA A CA 1
ATOM 2724 C C . ALA A 1 366 ? 0.348 -15.321 -4.582 1.00 79.50 366 ALA A C 1
ATOM 2726 O O . ALA A 1 366 ? 0.278 -14.515 -5.509 1.00 79.50 366 ALA A O 1
ATOM 2727 N N . LYS A 1 367 ? 1.519 -15.831 -4.178 1.00 84.50 367 LYS A N 1
ATOM 2728 C CA . LYS A 1 367 ? 2.823 -15.368 -4.685 1.00 84.50 367 LYS A CA 1
ATOM 2729 C C . LYS A 1 367 ? 2.919 -15.337 -6.219 1.00 84.50 367 LYS A C 1
ATOM 2731 O O . LYS A 1 367 ? 3.590 -14.477 -6.772 1.00 84.50 367 LYS A O 1
ATOM 2736 N N . ASN A 1 368 ? 2.285 -16.297 -6.891 1.00 79.62 368 ASN A N 1
ATOM 2737 C CA . ASN A 1 368 ? 2.272 -16.442 -8.350 1.00 79.62 368 ASN A CA 1
ATOM 2738 C C . ASN A 1 368 ? 1.244 -15.546 -9.065 1.00 79.62 368 ASN A C 1
ATOM 2740 O O . ASN A 1 368 ? 1.070 -15.691 -10.273 1.00 79.62 368 ASN A O 1
ATOM 2744 N N . GLU A 1 369 ? 0.512 -14.718 -8.324 1.00 80.12 369 GLU A N 1
ATOM 2745 C CA . GLU A 1 369 ? -0.434 -13.729 -8.850 1.00 80.12 369 GLU A CA 1
ATOM 2746 C C . GLU A 1 369 ? -0.020 -12.306 -8.478 1.00 80.12 369 GLU A C 1
ATOM 2748 O O . GLU A 1 369 ? -0.176 -11.389 -9.282 1.00 80.12 369 GLU A O 1
ATOM 2753 N N . TRP A 1 370 ? 0.494 -12.119 -7.258 1.00 86.94 370 TRP A N 1
ATOM 2754 C CA . TRP A 1 370 ? 1.126 -10.887 -6.804 1.00 86.94 370 TRP A CA 1
ATOM 2755 C C . TRP A 1 370 ? 1.957 -11.161 -5.549 1.00 86.94 370 TRP A C 1
ATOM 2757 O O . TRP A 1 370 ? 1.509 -11.851 -4.631 1.00 86.94 370 TRP A O 1
ATOM 2767 N N . PHE A 1 371 ? 3.148 -10.580 -5.465 1.00 88.31 371 PHE A N 1
ATOM 2768 C CA . PHE A 1 371 ? 3.969 -10.628 -4.265 1.00 88.31 371 PHE A CA 1
ATOM 2769 C C . PHE A 1 371 ? 4.622 -9.279 -3.998 1.00 88.31 371 PHE A C 1
ATOM 2771 O O . PHE A 1 371 ? 5.302 -8.731 -4.859 1.00 88.31 371 PHE A O 1
ATOM 2778 N N . PHE A 1 372 ? 4.483 -8.776 -2.769 1.00 87.00 372 PHE A N 1
ATOM 2779 C CA . PHE A 1 372 ? 4.971 -7.455 -2.374 1.00 87.00 372 PHE A CA 1
ATOM 2780 C C . PHE A 1 372 ? 6.436 -7.194 -2.757 1.00 87.00 372 PHE A C 1
ATOM 2782 O O . PHE A 1 372 ? 6.761 -6.074 -3.142 1.00 87.00 372 PHE A O 1
ATOM 2789 N N . ALA A 1 373 ? 7.314 -8.201 -2.690 1.00 88.75 373 ALA A N 1
ATOM 2790 C CA . ALA A 1 373 ? 8.726 -8.031 -3.035 1.00 88.75 373 ALA A CA 1
ATOM 2791 C C . ALA A 1 373 ? 8.989 -7.878 -4.540 1.00 88.75 373 ALA A C 1
ATOM 2793 O O . ALA A 1 373 ? 9.909 -7.156 -4.921 1.00 88.75 373 ALA A O 1
ATOM 2794 N N . ASP A 1 374 ? 8.204 -8.555 -5.379 1.00 88.50 374 ASP A N 1
ATOM 2795 C CA . ASP A 1 374 ? 8.419 -8.621 -6.828 1.00 88.50 374 ASP A CA 1
ATOM 2796 C C . ASP A 1 374 ? 7.530 -7.623 -7.592 1.00 88.50 374 ASP A C 1
ATOM 2798 O O . ASP A 1 374 ? 7.910 -7.113 -8.645 1.00 88.50 374 ASP A O 1
ATOM 2802 N N . ASP A 1 375 ? 6.357 -7.297 -7.056 1.00 89.69 375 ASP A N 1
ATOM 2803 C CA . ASP A 1 375 ? 5.324 -6.523 -7.736 1.00 89.69 375 ASP A CA 1
ATOM 2804 C C . ASP A 1 375 ? 5.136 -5.121 -7.161 1.00 89.69 375 ASP A C 1
ATOM 2806 O O . ASP A 1 375 ? 5.249 -4.887 -5.956 1.00 89.69 375 ASP A O 1
ATOM 2810 N N . ASP A 1 376 ? 4.770 -4.174 -8.022 1.00 89.44 376 ASP A N 1
ATOM 2811 C CA . ASP A 1 376 ? 4.359 -2.837 -7.611 1.00 89.44 376 ASP A CA 1
ATOM 2812 C C . ASP A 1 376 ? 2.857 -2.788 -7.237 1.00 89.44 376 ASP A C 1
ATOM 2814 O O . ASP A 1 376 ? 2.058 -3.689 -7.529 1.00 89.44 376 ASP A O 1
ATOM 2818 N N . LYS A 1 377 ? 2.453 -1.703 -6.566 1.00 90.25 377 LYS A N 1
ATOM 2819 C CA . LYS A 1 377 ? 1.049 -1.452 -6.186 1.00 90.25 377 LYS A CA 1
ATOM 2820 C C . LYS A 1 377 ? 0.147 -1.219 -7.412 1.00 90.25 377 LYS A C 1
ATOM 2822 O O . LYS A 1 377 ? -1.063 -1.412 -7.325 1.00 90.25 377 LYS A O 1
ATOM 2827 N N . THR A 1 378 ? 0.705 -0.846 -8.567 1.00 90.31 378 THR A N 1
ATOM 2828 C CA . THR A 1 378 ? -0.056 -0.642 -9.812 1.00 90.31 378 THR A CA 1
ATOM 2829 C C . THR A 1 378 ? -0.579 -1.968 -10.359 1.00 90.31 378 THR A C 1
ATOM 2831 O O . THR A 1 378 ? -1.766 -2.064 -10.680 1.00 90.31 378 THR A O 1
ATOM 2834 N N . TYR A 1 379 ? 0.267 -3.003 -10.408 1.00 88.50 379 TYR A N 1
ATOM 2835 C CA . TYR A 1 379 ? -0.144 -4.357 -10.790 1.00 88.50 379 TYR A CA 1
ATOM 2836 C C . TYR A 1 379 ? -1.189 -4.917 -9.829 1.00 88.50 379 TYR A C 1
ATOM 2838 O O . TYR A 1 379 ? -2.187 -5.468 -10.288 1.00 88.50 379 TYR A O 1
ATOM 2846 N N . TYR A 1 380 ? -1.027 -4.685 -8.522 1.00 90.25 380 TYR A N 1
ATOM 2847 C CA . TYR A 1 380 ? -2.043 -5.045 -7.532 1.00 90.25 380 TYR A CA 1
ATOM 2848 C C . TYR A 1 380 ? -3.404 -4.402 -7.836 1.00 90.25 380 TYR A C 1
ATOM 2850 O O . TYR A 1 380 ? -4.408 -5.100 -7.971 1.00 90.25 380 TYR A O 1
ATOM 2858 N N . MET A 1 381 ? -3.454 -3.073 -7.988 1.00 91.12 381 MET A N 1
ATOM 2859 C CA . MET A 1 381 ? -4.707 -2.362 -8.268 1.00 91.12 381 MET A CA 1
ATOM 2860 C C . MET A 1 381 ? -5.355 -2.848 -9.570 1.00 91.12 381 MET A C 1
ATOM 2862 O O . MET A 1 381 ? -6.573 -3.024 -9.635 1.00 91.12 381 MET A O 1
ATOM 2866 N N . ARG A 1 382 ? -4.550 -3.104 -10.607 1.00 87.88 382 ARG A N 1
ATOM 2867 C CA . ARG A 1 382 ? -5.030 -3.652 -11.881 1.00 87.88 382 ARG A CA 1
ATOM 2868 C C . ARG A 1 382 ? -5.604 -5.049 -11.734 1.00 87.88 382 ARG A C 1
ATOM 2870 O O . ARG A 1 382 ? -6.680 -5.327 -12.256 1.00 87.88 382 ARG A O 1
ATOM 2877 N N . TYR A 1 383 ? -4.917 -5.900 -10.987 1.00 85.38 383 TYR A N 1
ATOM 2878 C CA . TYR A 1 383 ? -5.384 -7.240 -10.684 1.00 85.38 383 TYR A CA 1
ATOM 2879 C C . TYR A 1 383 ? -6.724 -7.200 -9.928 1.00 85.38 383 TYR A C 1
ATOM 2881 O O . TYR A 1 383 ? -7.680 -7.857 -10.330 1.00 85.38 383 TYR A O 1
ATOM 2889 N N . ILE A 1 384 ? -6.851 -6.365 -8.893 1.00 87.06 384 ILE A N 1
ATOM 2890 C CA . ILE A 1 384 ? -8.094 -6.239 -8.118 1.00 87.06 384 ILE A CA 1
ATOM 2891 C C . ILE A 1 384 ? -9.247 -5.680 -8.956 1.00 87.06 384 ILE A C 1
ATOM 2893 O O . ILE A 1 384 ? -10.347 -6.228 -8.920 1.00 87.06 384 ILE A O 1
ATOM 2897 N N . THR A 1 385 ? -9.022 -4.612 -9.721 1.00 87.06 385 THR A N 1
ATOM 2898 C CA . THR A 1 385 ? -10.078 -3.960 -10.525 1.00 87.06 385 THR A CA 1
ATOM 2899 C C . THR A 1 385 ? -10.560 -4.816 -11.689 1.00 87.06 385 THR A C 1
ATOM 2901 O O . THR A 1 385 ? -11.701 -4.656 -12.118 1.00 87.06 385 THR A O 1
ATOM 2904 N N . HIS A 1 386 ? -9.748 -5.770 -12.154 1.00 83.50 386 HIS A N 1
ATOM 2905 C CA . HIS A 1 386 ? -10.189 -6.783 -13.110 1.00 83.50 386 HIS A CA 1
ATOM 2906 C C . HIS A 1 386 ? -11.357 -7.623 -12.563 1.00 83.50 386 HIS A C 1
ATOM 2908 O O . HIS A 1 386 ? -12.315 -7.888 -13.286 1.00 83.50 386 HIS A O 1
ATOM 2914 N N . TYR A 1 387 ? -11.308 -8.000 -11.281 1.00 79.44 387 TYR A N 1
ATOM 2915 C CA . TYR A 1 387 ? -12.356 -8.798 -10.628 1.00 79.44 387 TYR A CA 1
ATOM 2916 C C . TYR A 1 387 ? -13.431 -7.947 -9.944 1.00 79.44 387 TYR A C 1
ATOM 2918 O O . TYR A 1 387 ? -14.593 -8.348 -9.875 1.00 79.44 387 TYR A O 1
ATOM 2926 N N . TYR A 1 388 ? -13.048 -6.769 -9.456 1.00 84.81 388 TYR A N 1
ATOM 2927 C CA . TYR A 1 388 ? -13.898 -5.839 -8.722 1.00 84.81 388 TYR A CA 1
ATOM 2928 C C . TYR A 1 388 ? -13.885 -4.465 -9.396 1.00 84.81 388 TYR A C 1
ATOM 2930 O O . TYR A 1 388 ? -13.335 -3.502 -8.851 1.00 84.81 388 TYR A O 1
ATOM 2938 N N . PRO A 1 389 ? -14.515 -4.338 -10.577 1.00 83.31 389 PRO A N 1
ATOM 2939 C CA . PRO A 1 389 ? -14.478 -3.099 -11.342 1.00 83.31 389 PRO A CA 1
ATOM 2940 C C . PRO A 1 389 ? -15.165 -1.934 -10.620 1.00 83.31 389 PRO A C 1
ATOM 2942 O O . PRO A 1 389 ? -14.969 -0.801 -11.027 1.00 83.31 389 PRO A O 1
ATOM 2945 N N . SER A 1 390 ? -15.943 -2.164 -9.554 1.00 82.75 390 SER A N 1
ATOM 2946 C CA . SER A 1 390 ? -16.636 -1.126 -8.772 1.00 82.75 390 SER A CA 1
ATOM 2947 C C . SER A 1 390 ? -15.741 -0.320 -7.813 1.00 82.75 390 SER A C 1
ATOM 2949 O O . SER A 1 390 ? -16.165 0.746 -7.344 1.00 82.75 390 SER A O 1
ATOM 2951 N N . ILE A 1 391 ? -14.541 -0.820 -7.492 1.00 89.19 391 ILE A N 1
ATOM 2952 C CA . ILE A 1 391 ? -13.611 -0.178 -6.548 1.00 89.19 391 ILE A CA 1
ATOM 2953 C C . ILE A 1 391 ? -12.914 0.995 -7.234 1.00 89.19 391 ILE A C 1
ATOM 2955 O O . ILE A 1 391 ? -12.465 0.871 -8.371 1.00 89.19 391 ILE A O 1
ATOM 2959 N N . ILE A 1 392 ? -12.763 2.118 -6.530 1.00 86.69 392 ILE A N 1
ATOM 2960 C CA . ILE A 1 392 ? -11.938 3.240 -6.997 1.00 86.69 392 ILE A CA 1
ATOM 2961 C C . ILE A 1 392 ? -10.839 3.515 -5.973 1.00 86.69 392 ILE A C 1
ATOM 2963 O O . ILE A 1 392 ? -11.111 3.612 -4.775 1.00 86.69 392 ILE A O 1
ATOM 2967 N N . PHE A 1 393 ? -9.617 3.662 -6.468 1.00 90.06 393 PHE A N 1
ATOM 2968 C CA . PHE A 1 393 ? -8.432 4.075 -5.733 1.00 90.06 393 PHE A CA 1
ATOM 2969 C C . PHE A 1 393 ? -8.112 5.534 -6.048 1.00 90.06 393 PHE A C 1
ATOM 2971 O O . PHE A 1 393 ? -8.223 5.977 -7.193 1.00 90.06 393 PHE A O 1
ATOM 2978 N N . ALA A 1 394 ? -7.686 6.273 -5.037 1.00 85.81 394 ALA A N 1
ATOM 2979 C CA . ALA A 1 394 ? -7.200 7.627 -5.172 1.00 85.81 394 ALA A CA 1
ATOM 2980 C C . ALA A 1 394 ? -5.928 7.810 -4.348 1.00 85.81 394 ALA A C 1
ATOM 2982 O O . ALA A 1 394 ? -5.886 7.405 -3.189 1.00 85.81 394 ALA A O 1
ATOM 2983 N N . ASP A 1 395 ? -4.923 8.452 -4.927 1.00 83.44 395 ASP A N 1
ATOM 2984 C CA . ASP A 1 395 ? -3.719 8.846 -4.199 1.00 83.44 395 ASP A CA 1
ATOM 2985 C C . ASP A 1 395 ? -3.715 10.362 -3.970 1.00 83.44 395 ASP A C 1
ATOM 2987 O O . ASP A 1 395 ? -4.145 11.131 -4.831 1.00 83.44 395 ASP A O 1
ATOM 2991 N N . ILE A 1 396 ? -3.211 10.794 -2.823 1.00 78.12 396 ILE A N 1
ATOM 2992 C CA . ILE A 1 396 ? -2.905 12.185 -2.497 1.00 78.12 396 ILE A CA 1
ATOM 2993 C C . ILE A 1 396 ? -1.393 12.253 -2.295 1.00 78.12 396 ILE A C 1
ATOM 2995 O O . ILE A 1 396 ? -0.838 11.509 -1.489 1.00 78.12 396 ILE A O 1
ATOM 2999 N N . SER A 1 397 ? -0.708 13.088 -3.075 1.00 74.38 397 SER A N 1
ATOM 3000 C CA . SER A 1 397 ? 0.756 13.160 -3.073 1.00 74.38 397 SER A CA 1
ATOM 3001 C C . SER A 1 397 ? 1.253 14.569 -3.399 1.00 74.38 397 SER A C 1
ATOM 3003 O O . SER A 1 397 ? 0.570 15.364 -4.047 1.00 74.38 397 SER A O 1
ATOM 3005 N N . PHE A 1 398 ? 2.492 14.856 -3.002 1.00 69.88 398 PHE A N 1
ATOM 3006 C CA . PHE A 1 398 ? 3.230 16.069 -3.372 1.00 69.88 398 PHE A CA 1
ATOM 3007 C C . PHE A 1 398 ? 4.374 15.726 -4.328 1.00 69.88 398 PHE A C 1
ATOM 3009 O O . PHE A 1 398 ? 4.828 14.581 -4.349 1.00 69.88 398 PHE A O 1
ATOM 3016 N N . LEU A 1 399 ? 4.863 16.687 -5.117 1.00 65.00 399 LEU A N 1
ATOM 3017 C CA . LEU A 1 399 ? 6.063 16.454 -5.942 1.00 65.00 399 LEU A CA 1
ATOM 3018 C C . LEU A 1 399 ? 7.319 16.237 -5.085 1.00 65.00 399 LEU A C 1
ATOM 3020 O O . LEU A 1 399 ? 8.160 15.397 -5.390 1.00 65.00 399 LEU A O 1
ATOM 3024 N N . ASN A 1 400 ? 7.417 16.973 -3.982 1.00 66.56 400 ASN A N 1
ATOM 3025 C CA . ASN A 1 400 ? 8.487 16.886 -2.992 1.00 66.56 400 ASN A CA 1
ATOM 3026 C C . ASN A 1 400 ? 8.048 16.087 -1.756 1.00 66.56 400 ASN A C 1
ATOM 3028 O O . ASN A 1 400 ? 8.341 16.467 -0.621 1.00 66.56 400 ASN A O 1
ATOM 3032 N N . ASP A 1 401 ? 7.271 15.023 -1.969 1.00 74.25 401 ASP A N 1
ATOM 3033 C CA . ASP A 1 401 ? 6.799 14.166 -0.889 1.00 74.25 401 ASP A CA 1
ATOM 3034 C C . ASP A 1 401 ? 7.977 13.465 -0.201 1.00 74.25 401 ASP A C 1
ATOM 3036 O O . ASP A 1 401 ? 8.419 12.397 -0.620 1.00 74.25 401 ASP A O 1
ATOM 3040 N N . GLN A 1 402 ? 8.463 14.077 0.880 1.00 76.25 402 GLN A N 1
ATOM 3041 C CA . GLN A 1 402 ? 9.627 13.611 1.631 1.00 76.25 402 GLN A CA 1
ATOM 3042 C C . GLN A 1 402 ? 9.458 12.182 2.149 1.00 76.25 402 GLN A C 1
ATOM 3044 O O . GLN A 1 402 ? 10.433 11.440 2.219 1.00 76.25 402 GLN A O 1
ATOM 3049 N N . THR A 1 403 ? 8.240 11.777 2.515 1.00 76.94 403 THR A N 1
ATOM 3050 C CA . THR A 1 403 ? 7.968 10.429 3.027 1.00 76.94 403 THR A CA 1
ATOM 3051 C C . THR A 1 403 ? 8.221 9.391 1.943 1.00 76.94 403 THR A C 1
ATOM 3053 O O . THR A 1 403 ? 8.936 8.411 2.164 1.00 76.94 403 THR A O 1
ATOM 3056 N N . GLN A 1 404 ? 7.685 9.634 0.750 1.00 81.50 404 GLN A N 1
ATOM 3057 C CA . GLN A 1 404 ? 7.873 8.723 -0.371 1.00 81.50 404 GLN A CA 1
ATOM 3058 C C . GLN A 1 404 ? 9.290 8.794 -0.969 1.00 81.50 404 GLN A C 1
ATOM 3060 O O . GLN A 1 404 ? 9.869 7.782 -1.367 1.00 81.50 404 GLN A O 1
ATOM 3065 N N . GLU A 1 405 ? 9.881 9.983 -0.979 1.00 81.69 405 GLU A N 1
ATOM 3066 C CA . GLU A 1 405 ? 11.265 10.204 -1.384 1.00 81.69 405 GLU A CA 1
ATOM 3067 C C . GLU A 1 405 ? 12.239 9.440 -0.466 1.00 81.69 405 GLU A C 1
ATOM 3069 O O . GLU A 1 405 ? 13.145 8.751 -0.943 1.00 81.69 405 GLU A O 1
ATOM 3074 N N . MET A 1 406 ? 12.013 9.469 0.854 1.00 81.62 406 MET A N 1
ATOM 3075 C CA . MET A 1 406 ? 12.812 8.716 1.824 1.00 81.62 406 MET A CA 1
ATOM 3076 C C . MET A 1 406 ? 12.743 7.206 1.592 1.00 81.62 406 MET A C 1
ATOM 3078 O O . MET A 1 406 ? 13.793 6.562 1.582 1.00 81.62 406 MET A O 1
ATOM 3082 N N . ILE A 1 407 ? 11.547 6.628 1.405 1.00 84.38 407 ILE A N 1
ATOM 3083 C CA . ILE A 1 407 ? 11.428 5.176 1.182 1.00 84.38 407 ILE A CA 1
ATOM 3084 C C . ILE A 1 407 ? 12.096 4.764 -0.133 1.00 84.38 407 ILE A C 1
ATOM 3086 O O . ILE A 1 407 ? 12.788 3.744 -0.169 1.00 84.38 407 ILE A O 1
ATOM 3090 N N . PHE A 1 408 ? 11.980 5.581 -1.185 1.00 87.06 408 PHE A N 1
ATOM 3091 C CA . PHE A 1 408 ? 12.663 5.350 -2.455 1.00 87.06 408 PHE A CA 1
ATOM 3092 C C . PHE A 1 408 ? 14.187 5.285 -2.277 1.00 87.06 408 PHE A C 1
ATOM 3094 O O . PHE A 1 408 ? 14.821 4.340 -2.747 1.00 87.06 408 PHE A O 1
ATOM 3101 N N . VAL A 1 409 ? 14.775 6.232 -1.540 1.00 86.62 409 VAL A N 1
ATOM 3102 C CA . VAL A 1 409 ? 16.223 6.246 -1.256 1.00 86.62 409 VAL A CA 1
ATOM 3103 C C . VAL A 1 409 ? 16.651 5.087 -0.367 1.00 86.62 409 VAL A C 1
ATOM 3105 O O . VAL A 1 409 ? 17.649 4.430 -0.654 1.00 86.62 409 VAL A O 1
ATOM 3108 N N . GLN A 1 410 ? 15.905 4.810 0.704 1.00 86.31 410 GLN A N 1
ATOM 3109 C CA . GLN A 1 410 ? 16.220 3.719 1.634 1.00 86.31 410 GLN A CA 1
ATOM 3110 C C . GLN A 1 410 ? 16.188 2.345 0.965 1.00 86.31 410 GLN A C 1
ATOM 3112 O O . GLN A 1 410 ? 16.841 1.419 1.435 1.00 86.31 410 GLN A O 1
ATOM 3117 N N . THR A 1 411 ? 15.464 2.226 -0.145 1.00 89.50 411 THR A N 1
ATOM 3118 C CA . THR A 1 411 ? 15.396 1.015 -0.965 1.00 89.50 411 THR A CA 1
ATOM 3119 C C . THR A 1 411 ? 16.286 1.102 -2.215 1.00 89.50 411 THR A C 1
ATOM 3121 O O . THR A 1 411 ? 16.029 0.429 -3.209 1.00 89.50 411 THR A O 1
ATOM 3124 N N . GLY A 1 412 ? 17.347 1.918 -2.177 1.00 88.38 412 GLY A N 1
ATOM 3125 C CA . GLY A 1 412 ? 18.424 1.947 -3.180 1.00 88.38 412 GLY A CA 1
ATOM 3126 C C . GLY A 1 412 ? 18.290 3.019 -4.268 1.00 88.38 412 GLY A C 1
ATOM 3127 O O . GLY A 1 412 ? 19.111 3.081 -5.188 1.00 88.38 412 GLY A O 1
ATOM 3128 N N . GLY A 1 413 ? 17.244 3.850 -4.216 1.00 85.94 413 GLY A N 1
ATOM 3129 C CA . GLY A 1 413 ? 17.018 4.947 -5.159 1.00 85.94 413 GLY A CA 1
ATOM 3130 C C . GLY A 1 413 ? 17.939 6.148 -4.917 1.00 85.94 413 GLY A C 1
ATOM 3131 O O . GLY A 1 413 ? 18.614 6.244 -3.889 1.00 85.94 413 GLY A O 1
ATOM 3132 N N . LYS A 1 414 ? 17.970 7.100 -5.856 1.00 81.50 414 LYS A N 1
ATOM 3133 C CA . LYS A 1 414 ? 18.750 8.339 -5.727 1.00 81.50 414 LYS A CA 1
ATOM 3134 C C . LYS A 1 414 ? 17.907 9.596 -5.915 1.00 81.50 414 LYS A C 1
ATOM 3136 O O . LYS A 1 414 ? 16.972 9.628 -6.703 1.00 81.50 414 LYS A O 1
ATOM 3141 N N . LEU A 1 415 ? 18.282 10.648 -5.187 1.00 71.12 415 LEU A N 1
ATOM 3142 C CA . LEU A 1 415 ? 17.530 11.906 -5.125 1.00 71.12 415 LEU A CA 1
ATOM 3143 C C . LEU A 1 415 ? 17.783 12.869 -6.280 1.00 71.12 415 LEU A C 1
ATOM 3145 O O . LEU A 1 415 ? 16.926 13.688 -6.596 1.00 71.12 415 LEU A O 1
ATOM 3149 N N . HIS A 1 416 ? 18.996 12.850 -6.829 1.00 62.22 416 HIS A N 1
ATOM 3150 C CA . HIS A 1 416 ? 19.502 13.929 -7.674 1.00 62.22 416 HIS A CA 1
ATOM 3151 C C . HIS A 1 416 ? 20.251 13.388 -8.885 1.00 62.22 416 HIS A C 1
ATOM 3153 O O . HIS A 1 416 ? 21.408 13.743 -9.114 1.00 62.22 416 HIS A O 1
ATOM 3159 N N . ASP A 1 417 ? 19.586 12.545 -9.668 1.00 53.22 417 ASP A N 1
ATOM 3160 C CA . ASP A 1 417 ? 20.088 12.186 -10.989 1.00 53.22 417 ASP A CA 1
ATOM 3161 C C . ASP A 1 417 ? 19.202 12.848 -12.048 1.00 53.22 417 ASP A C 1
ATOM 3163 O O . ASP A 1 417 ? 17.980 12.726 -12.051 1.00 53.22 417 ASP A O 1
ATOM 3167 N N . CYS A 1 418 ? 19.816 13.603 -12.962 1.00 49.97 418 CYS A N 1
ATOM 3168 C CA . CYS A 1 418 ? 19.063 14.186 -14.065 1.00 49.97 418 CYS A CA 1
ATOM 3169 C C . CYS A 1 418 ? 18.421 13.076 -14.906 1.00 49.97 418 CYS A C 1
ATOM 3171 O O . CYS A 1 418 ? 18.977 12.002 -15.138 1.00 49.97 418 CYS A O 1
ATOM 3173 N N . CYS A 1 419 ? 17.215 13.355 -15.378 1.00 52.16 419 CYS A N 1
ATOM 3174 C CA . CYS A 1 419 ? 16.446 12.454 -16.207 1.00 52.16 419 CYS A CA 1
ATOM 3175 C C . CYS A 1 419 ? 17.007 12.409 -17.627 1.00 52.16 419 CYS A C 1
ATOM 3177 O O . CYS A 1 419 ? 16.588 13.111 -18.537 1.00 52.16 419 CYS A O 1
ATOM 3179 N N . TYR A 1 420 ? 17.974 11.537 -17.813 1.00 51.59 420 TYR A N 1
ATOM 3180 C CA . TYR A 1 420 ? 18.739 11.425 -19.046 1.00 51.59 420 TYR A CA 1
ATOM 3181 C C . TYR A 1 420 ? 18.085 10.581 -20.144 1.00 51.59 420 TYR A C 1
ATOM 3183 O O . TYR A 1 420 ? 18.665 10.384 -21.208 1.00 51.59 420 TYR A O 1
ATOM 3191 N N . ASP A 1 421 ? 16.868 10.128 -19.858 1.00 53.59 421 ASP A N 1
ATOM 3192 C CA . ASP A 1 421 ? 16.116 9.103 -20.567 1.00 53.59 421 ASP A CA 1
ATOM 3193 C C . ASP A 1 421 ? 14.617 9.461 -20.532 1.00 53.59 421 ASP A C 1
ATOM 3195 O O . ASP A 1 421 ? 13.775 8.682 -20.079 1.00 53.59 421 ASP A O 1
ATOM 3199 N N . GLY A 1 422 ? 14.301 10.708 -20.898 1.00 46.44 422 GLY A N 1
ATOM 3200 C CA . GLY A 1 422 ? 12.927 11.205 -20.959 1.00 46.44 422 GLY A CA 1
ATOM 3201 C C . GLY A 1 422 ? 12.368 11.738 -19.640 1.00 46.44 422 GLY A C 1
ATOM 3202 O O . GLY A 1 422 ? 11.373 11.216 -19.147 1.00 46.44 422 GLY A O 1
ATOM 3203 N N . CYS A 1 423 ? 12.974 12.777 -19.061 1.00 44.16 423 CYS A N 1
ATOM 3204 C CA . CYS A 1 423 ? 12.281 13.763 -18.217 1.00 44.16 423 CYS A CA 1
ATOM 3205 C C . CYS A 1 423 ? 13.121 15.058 -18.160 1.00 44.16 423 CYS A C 1
ATOM 3207 O O . CYS A 1 423 ? 14.340 15.009 -18.216 1.00 44.16 423 CYS A O 1
ATOM 3209 N N . SER A 1 424 ? 12.500 16.235 -18.070 1.00 39.41 424 SER A N 1
ATOM 3210 C CA . SER A 1 424 ? 13.216 17.503 -17.842 1.00 39.41 424 SER A CA 1
ATOM 3211 C C . SER A 1 424 ? 13.159 17.853 -16.352 1.00 39.41 424 SER A C 1
ATOM 3213 O O . SER A 1 424 ? 12.086 17.756 -15.750 1.00 39.41 424 SER A O 1
ATOM 3215 N N . CYS A 1 425 ? 14.291 18.275 -15.773 1.00 38.53 425 CYS A N 1
ATOM 3216 C CA . CYS A 1 425 ? 14.338 18.934 -14.457 1.00 38.53 425 CYS A CA 1
ATOM 3217 C C . CYS A 1 425 ? 14.552 20.461 -14.563 1.00 38.53 425 CYS A C 1
ATOM 3219 O O . CYS A 1 425 ? 14.458 21.160 -13.560 1.00 38.53 425 CYS A O 1
ATOM 3221 N N . ASN A 1 426 ? 14.809 20.995 -15.764 1.00 38.62 426 ASN A N 1
ATOM 3222 C CA . ASN A 1 426 ? 14.841 22.428 -16.074 1.00 38.62 426 ASN A CA 1
ATOM 3223 C C . ASN A 1 426 ? 14.740 22.619 -17.604 1.00 38.62 426 ASN A C 1
ATOM 3225 O O . ASN A 1 426 ? 15.226 21.782 -18.365 1.00 38.62 426 ASN A O 1
ATOM 3229 N N . ALA A 1 427 ? 14.138 23.713 -18.070 1.00 39.38 427 ALA A N 1
ATOM 3230 C CA . ALA A 1 427 ? 13.945 24.015 -19.491 1.00 39.38 427 ALA A CA 1
ATOM 3231 C C . ALA A 1 427 ? 15.225 24.471 -20.227 1.00 39.38 427 ALA A C 1
ATOM 3233 O O . ALA A 1 427 ? 15.161 24.735 -21.423 1.00 39.38 427 ALA A O 1
ATOM 3234 N N . GLN A 1 428 ? 16.361 24.638 -19.532 1.00 37.25 428 GLN A N 1
ATOM 3235 C CA . GLN A 1 428 ? 17.488 25.422 -20.060 1.00 37.25 428 GLN A CA 1
ATOM 3236 C C . GLN A 1 428 ? 18.831 24.692 -20.213 1.00 37.25 428 GLN A C 1
ATOM 3238 O O . GLN A 1 428 ? 19.686 25.242 -20.902 1.00 37.25 428 GLN A O 1
ATOM 3243 N N . GLN A 1 429 ? 19.062 23.498 -19.645 1.00 38.75 429 GLN A N 1
ATOM 3244 C CA . GLN A 1 429 ? 20.334 22.774 -19.844 1.00 38.75 429 GLN A CA 1
ATOM 3245 C C . GLN A 1 429 ? 20.165 21.245 -19.845 1.00 38.75 429 GLN A C 1
ATOM 3247 O O . GLN A 1 429 ? 19.638 20.664 -18.898 1.00 38.75 429 GLN A O 1
ATOM 3252 N N . GLU A 1 430 ? 20.655 20.617 -20.919 1.00 40.09 430 GLU A N 1
ATOM 3253 C CA . GLU A 1 430 ? 20.627 19.179 -21.209 1.00 40.09 430 GLU A CA 1
ATOM 3254 C C . GLU A 1 430 ? 22.047 18.601 -21.082 1.00 40.09 430 GLU A C 1
ATOM 3256 O O . GLU A 1 430 ? 22.933 18.904 -21.879 1.00 40.09 430 GLU A O 1
ATOM 3261 N N . ILE A 1 431 ? 22.292 17.764 -20.078 1.00 43.75 431 ILE A N 1
ATOM 3262 C CA . ILE A 1 431 ? 23.480 16.885 -20.023 1.00 43.75 431 ILE A CA 1
ATOM 3263 C C . ILE A 1 431 ? 22.958 15.428 -19.995 1.00 43.75 431 ILE A C 1
ATOM 3265 O O . ILE A 1 431 ? 21.743 15.271 -19.972 1.00 43.75 431 ILE A O 1
ATOM 3269 N N . ARG A 1 432 ? 23.789 14.369 -20.082 1.00 50.03 432 ARG A N 1
ATOM 3270 C CA . ARG A 1 432 ? 23.430 12.925 -19.963 1.00 50.03 432 ARG A CA 1
ATOM 3271 C C . ARG A 1 432 ? 24.262 12.234 -18.865 1.00 50.03 432 ARG A C 1
ATOM 3273 O O . ARG A 1 432 ? 25.402 12.633 -18.669 1.00 50.03 432 ARG A O 1
ATOM 3280 N N . GLY A 1 433 ? 23.770 11.198 -18.170 1.00 47.47 433 GLY A N 1
ATOM 3281 C CA . GLY A 1 433 ? 24.529 10.584 -17.057 1.00 47.47 433 GLY A CA 1
ATOM 3282 C C . GLY A 1 433 ? 23.869 9.517 -16.155 1.00 47.47 433 GLY A C 1
ATOM 3283 O O . GLY A 1 433 ? 24.346 9.361 -15.043 1.00 47.47 433 GLY A O 1
ATOM 3284 N N . GLY A 1 434 ? 22.819 8.813 -16.614 1.00 54.12 434 GLY A N 1
ATOM 3285 C CA . GLY A 1 434 ? 22.126 7.637 -16.027 1.00 54.12 434 GLY A CA 1
ATOM 3286 C C . GLY A 1 434 ? 22.119 7.380 -14.501 1.00 54.12 434 GLY A C 1
ATOM 3287 O O . GLY A 1 434 ? 23.179 7.162 -13.922 1.00 54.12 434 GLY A O 1
ATOM 3288 N N . ARG A 1 435 ? 20.914 7.256 -13.899 1.00 54.75 435 ARG A N 1
ATOM 3289 C CA . ARG A 1 435 ? 20.532 6.440 -12.707 1.00 54.75 435 ARG A CA 1
ATOM 3290 C C . ARG A 1 435 ? 19.061 6.704 -12.289 1.00 54.75 435 ARG A C 1
ATOM 3292 O O . ARG A 1 435 ? 18.397 7.549 -12.884 1.00 54.75 435 ARG A O 1
ATOM 3299 N N . TYR A 1 436 ? 18.543 5.934 -11.319 1.00 67.56 436 TYR A N 1
ATOM 3300 C CA . TYR A 1 436 ? 17.167 6.010 -10.797 1.00 67.56 436 TYR A CA 1
ATOM 3301 C C . TYR A 1 436 ? 16.892 7.290 -10.002 1.00 67.56 436 TYR A C 1
ATOM 3303 O O . TYR A 1 436 ? 17.443 7.462 -8.920 1.00 67.56 436 TYR A O 1
ATOM 3311 N N . ASP A 1 437 ? 15.979 8.121 -10.508 1.00 74.44 437 ASP A N 1
ATOM 3312 C CA . ASP A 1 437 ? 15.594 9.410 -9.922 1.00 74.44 437 ASP A CA 1
ATOM 3313 C C . ASP A 1 437 ? 14.165 9.396 -9.351 1.00 74.44 437 ASP A C 1
ATOM 3315 O O . ASP A 1 437 ? 13.253 8.808 -9.950 1.00 74.44 437 ASP A O 1
ATOM 3319 N N . TRP A 1 438 ? 13.969 10.063 -8.210 1.00 81.75 438 TRP A N 1
ATOM 3320 C CA . TRP A 1 438 ? 12.680 10.162 -7.519 1.00 81.75 438 TRP A CA 1
ATOM 3321 C C . TRP A 1 438 ? 11.594 10.812 -8.391 1.00 81.75 438 TRP A C 1
ATOM 3323 O O . TRP A 1 438 ? 10.537 10.211 -8.610 1.00 81.75 438 TRP A O 1
ATOM 3333 N N . LEU A 1 439 ? 11.860 11.999 -8.951 1.00 76.50 439 LEU A N 1
ATOM 3334 C CA . LEU A 1 439 ? 10.868 12.760 -9.717 1.00 76.50 439 LEU A CA 1
ATOM 3335 C C . LEU A 1 439 ? 10.461 12.015 -10.991 1.00 76.50 439 LEU A C 1
ATOM 3337 O O . LEU A 1 439 ? 9.274 11.984 -11.329 1.00 76.50 439 LEU A O 1
ATOM 3341 N N . LYS A 1 440 ? 11.409 11.366 -11.683 1.00 78.25 440 LYS A N 1
ATOM 3342 C CA . LYS A 1 440 ? 11.081 10.493 -12.827 1.00 78.25 440 LYS A CA 1
ATOM 3343 C C . LYS A 1 440 ? 10.160 9.353 -12.412 1.00 78.25 440 LYS A C 1
ATOM 3345 O O . LYS A 1 440 ? 9.107 9.156 -13.020 1.00 78.25 440 LYS A O 1
ATOM 3350 N N . SER A 1 441 ? 10.569 8.615 -11.380 1.00 83.69 441 SER A N 1
ATOM 3351 C CA . SER A 1 441 ? 9.884 7.400 -10.925 1.00 83.69 441 SER A CA 1
ATOM 3352 C C . SER A 1 441 ? 8.464 7.704 -10.462 1.00 83.69 441 SER A C 1
ATOM 3354 O O . SER A 1 441 ? 7.530 6.952 -10.760 1.00 83.69 441 SER A O 1
ATOM 3356 N N . GLN A 1 442 ? 8.280 8.861 -9.829 1.00 83.62 442 GLN A N 1
ATOM 3357 C CA . GLN A 1 442 ? 6.976 9.382 -9.461 1.00 83.62 442 GLN A CA 1
ATOM 3358 C C . GLN A 1 442 ? 6.091 9.655 -10.678 1.00 83.62 442 GLN A C 1
ATOM 3360 O O . GLN A 1 442 ? 4.998 9.090 -10.779 1.00 83.62 442 GLN A O 1
ATOM 3365 N N . LYS A 1 443 ? 6.568 10.451 -11.643 1.00 79.81 443 LYS A N 1
ATOM 3366 C CA . LYS A 1 443 ? 5.802 10.781 -12.859 1.00 79.81 443 LYS A CA 1
ATOM 3367 C C . LYS A 1 443 ? 5.420 9.529 -13.647 1.00 79.81 443 LYS A C 1
ATOM 3369 O O . LYS A 1 443 ? 4.258 9.375 -14.025 1.00 79.81 443 LYS A O 1
ATOM 3374 N N . VAL A 1 444 ? 6.376 8.622 -13.859 1.00 82.88 444 VAL A N 1
ATOM 3375 C CA . VAL A 1 444 ? 6.157 7.354 -14.571 1.00 82.88 444 VAL A CA 1
ATOM 3376 C C . VAL A 1 444 ? 5.087 6.520 -13.872 1.00 82.88 444 VAL A C 1
ATOM 3378 O O . VAL A 1 444 ? 4.158 6.055 -14.530 1.00 82.88 444 VAL A O 1
ATOM 3381 N N . THR A 1 445 ? 5.159 6.373 -12.547 1.00 87.38 445 THR A N 1
ATOM 3382 C CA . THR A 1 445 ? 4.170 5.605 -11.771 1.00 87.38 445 THR A CA 1
ATOM 3383 C C . THR A 1 445 ? 2.762 6.179 -11.922 1.00 87.38 445 THR A C 1
ATOM 3385 O O . THR A 1 445 ? 1.816 5.435 -12.190 1.00 87.38 445 THR A O 1
ATOM 3388 N N . ILE A 1 446 ? 2.624 7.501 -11.820 1.00 83.62 446 ILE A N 1
ATOM 3389 C CA . ILE A 1 446 ? 1.334 8.194 -11.933 1.00 83.62 446 ILE A CA 1
ATOM 3390 C C . ILE A 1 446 ? 0.735 8.018 -13.331 1.00 83.62 446 ILE A C 1
ATOM 3392 O O . ILE A 1 446 ? -0.442 7.671 -13.470 1.00 83.62 446 ILE A O 1
ATOM 3396 N N . LEU A 1 447 ? 1.538 8.229 -14.376 1.00 81.81 447 LEU A N 1
ATOM 3397 C CA . LEU A 1 447 ? 1.097 8.089 -15.765 1.00 81.81 447 LEU A CA 1
ATOM 3398 C C . LEU A 1 447 ? 0.727 6.638 -16.091 1.00 81.81 447 LEU A C 1
ATOM 3400 O O . LEU A 1 447 ? -0.310 6.390 -16.707 1.00 81.81 447 LEU A O 1
ATOM 3404 N N . ARG A 1 448 ? 1.517 5.667 -15.616 1.00 88.31 448 ARG A N 1
ATOM 3405 C CA . ARG A 1 448 ? 1.214 4.235 -15.762 1.00 88.31 448 ARG A CA 1
ATOM 3406 C C . ARG A 1 448 ? -0.118 3.865 -15.125 1.00 88.31 448 ARG A C 1
ATOM 3408 O O . ARG A 1 448 ? -0.930 3.220 -15.783 1.00 88.31 448 ARG A O 1
ATOM 3415 N N . ARG A 1 449 ? -0.376 4.289 -13.883 1.00 87.62 449 ARG A N 1
ATOM 3416 C CA . ARG A 1 449 ? -1.651 4.009 -13.198 1.00 87.62 449 ARG A CA 1
ATOM 3417 C C . ARG A 1 449 ? -2.842 4.581 -13.949 1.00 87.62 449 ARG A C 1
ATOM 3419 O O . ARG A 1 449 ? -3.803 3.858 -14.174 1.00 87.62 449 ARG A O 1
ATOM 3426 N N . ASN A 1 450 ? -2.758 5.835 -14.390 1.00 81.06 450 ASN A N 1
ATOM 3427 C CA . ASN A 1 450 ? -3.828 6.456 -15.174 1.00 81.06 450 ASN A CA 1
ATOM 3428 C C . ASN A 1 450 ? -4.092 5.712 -16.491 1.00 81.06 450 ASN A C 1
ATOM 3430 O O . ASN A 1 450 ? -5.247 5.498 -16.850 1.00 81.06 450 ASN A O 1
ATOM 3434 N N . ASN A 1 451 ? -3.036 5.269 -17.178 1.00 79.50 451 ASN A N 1
ATOM 3435 C CA . ASN A 1 451 ? -3.165 4.528 -18.432 1.00 79.50 451 ASN A CA 1
ATOM 3436 C C . ASN A 1 451 ? -3.758 3.125 -18.235 1.00 79.50 451 ASN A C 1
ATOM 3438 O O . ASN A 1 451 ? -4.551 2.674 -19.058 1.00 79.50 451 ASN A O 1
ATOM 3442 N N . LEU A 1 452 ? -3.376 2.430 -17.161 1.00 83.75 452 LEU A N 1
ATOM 3443 C CA . LEU A 1 452 ? -3.823 1.061 -16.888 1.00 83.75 452 LEU A CA 1
ATOM 3444 C C . LEU A 1 452 ? -5.192 0.999 -16.196 1.00 83.75 452 LEU A C 1
ATOM 3446 O O . LEU A 1 452 ? -5.879 -0.014 -16.309 1.00 83.75 452 LEU A O 1
ATOM 3450 N N . LEU A 1 453 ? -5.586 2.057 -15.479 1.00 83.69 453 LEU A N 1
ATOM 3451 C CA . LEU A 1 453 ? -6.776 2.100 -14.619 1.00 83.69 453 LEU A CA 1
ATOM 3452 C C . LEU A 1 453 ? -7.620 3.367 -14.848 1.00 83.69 453 LEU A C 1
ATOM 3454 O O . LEU A 1 453 ? -7.980 4.044 -13.879 1.00 83.69 453 LEU A O 1
ATOM 3458 N N . PRO A 1 454 ? -7.994 3.701 -16.096 1.00 74.94 454 PRO A N 1
ATOM 3459 C CA . PRO A 1 454 ? -8.629 4.986 -16.414 1.00 74.94 454 PRO A CA 1
ATOM 3460 C C . PRO A 1 454 ? -9.948 5.220 -15.651 1.00 74.94 454 PRO A C 1
ATOM 3462 O O . PRO A 1 454 ? -10.284 6.345 -15.275 1.00 74.94 454 PRO A O 1
ATOM 3465 N N . ASN A 1 455 ? -10.682 4.146 -15.352 1.00 77.94 455 ASN A N 1
ATOM 3466 C CA . ASN A 1 455 ? -11.971 4.210 -14.660 1.00 77.94 455 ASN A CA 1
ATOM 3467 C C . ASN A 1 455 ? -11.862 4.080 -13.135 1.00 77.94 455 ASN A C 1
ATOM 3469 O O . ASN A 1 455 ? -12.782 4.475 -12.422 1.00 77.94 455 ASN A O 1
ATOM 3473 N N . ASN A 1 456 ? -10.748 3.546 -12.632 1.00 86.25 456 ASN A N 1
ATOM 3474 C CA . ASN A 1 456 ? -10.624 3.092 -11.247 1.00 86.25 456 ASN A CA 1
ATOM 3475 C C . ASN A 1 456 ? -9.552 3.839 -10.452 1.00 86.25 456 ASN A C 1
ATOM 3477 O O . ASN A 1 456 ? -9.472 3.637 -9.247 1.00 86.25 456 ASN A O 1
ATOM 3481 N N . TYR A 1 457 ? -8.737 4.683 -11.088 1.00 85.38 457 TYR A N 1
ATOM 3482 C CA . TYR A 1 457 ? -7.653 5.404 -10.428 1.00 85.38 457 TYR A CA 1
ATOM 3483 C C . TYR A 1 457 ? -7.809 6.921 -10.531 1.00 85.38 457 TYR A C 1
ATOM 3485 O O . TYR A 1 457 ? -8.137 7.455 -11.592 1.00 85.38 457 TYR A O 1
ATOM 3493 N N . ARG A 1 458 ? -7.555 7.630 -9.431 1.00 80.00 458 ARG A N 1
ATOM 3494 C CA . ARG A 1 458 ? -7.506 9.095 -9.357 1.00 80.00 458 ARG A CA 1
ATOM 3495 C C . ARG A 1 458 ? -6.253 9.530 -8.603 1.00 80.00 458 ARG A C 1
ATOM 3497 O O . ARG A 1 458 ? -5.720 8.787 -7.788 1.00 80.00 458 ARG A O 1
ATOM 3504 N N . ILE A 1 459 ? -5.796 10.752 -8.846 1.00 75.56 459 ILE A N 1
ATOM 3505 C CA . ILE A 1 459 ? -4.695 11.330 -8.079 1.00 75.56 459 ILE A CA 1
ATOM 3506 C C . ILE A 1 459 ? -4.928 12.814 -7.808 1.00 75.56 459 ILE A C 1
ATOM 3508 O O . ILE A 1 459 ? -5.389 13.546 -8.684 1.00 75.56 459 ILE A O 1
ATOM 3512 N N . TRP A 1 460 ? -4.586 13.239 -6.597 1.00 71.88 460 TRP A N 1
ATOM 3513 C CA . TRP A 1 460 ? -4.398 14.626 -6.202 1.00 71.88 460 TRP A CA 1
ATOM 3514 C C . TRP A 1 460 ? -2.896 14.904 -6.102 1.00 71.88 460 TRP A C 1
ATOM 3516 O O . TRP A 1 460 ? -2.204 14.269 -5.308 1.00 71.88 460 TRP A O 1
ATOM 3526 N N . LEU A 1 461 ? -2.397 15.872 -6.880 1.00 62.38 461 LEU A N 1
ATOM 3527 C CA . LEU A 1 461 ? -1.018 16.366 -6.797 1.00 62.38 461 LEU A CA 1
ATOM 3528 C C . LEU A 1 461 ? -0.984 17.835 -6.372 1.00 62.38 461 LEU A C 1
ATOM 3530 O O . LEU A 1 461 ? -1.687 18.655 -6.964 1.00 62.38 461 LEU A O 1
ATOM 3534 N N . SER A 1 462 ? -0.143 18.166 -5.392 1.00 54.56 462 SER A N 1
ATOM 3535 C CA . SER A 1 462 ? 0.082 19.540 -4.918 1.00 54.56 462 SER A CA 1
ATOM 3536 C C . SER A 1 462 ? 1.577 19.899 -4.913 1.00 54.56 462 SER A C 1
ATOM 3538 O O . SER A 1 462 ? 2.424 19.024 -4.731 1.00 54.56 462 SER A O 1
ATOM 3540 N N . ASP A 1 463 ? 1.905 21.183 -5.091 1.00 47.88 463 ASP A N 1
ATOM 3541 C CA . ASP A 1 463 ? 3.273 21.729 -5.010 1.00 47.88 463 ASP A CA 1
ATOM 3542 C C . ASP A 1 463 ? 3.329 22.972 -4.111 1.00 47.88 463 ASP A C 1
ATOM 3544 O O . ASP A 1 463 ? 2.312 23.615 -3.861 1.00 47.88 463 ASP A O 1
ATOM 3548 N N . GLN A 1 464 ? 4.526 23.295 -3.626 1.00 44.62 464 GLN A N 1
ATOM 3549 C CA . GLN A 1 464 ? 4.805 24.343 -2.642 1.00 44.62 464 GLN A CA 1
ATOM 3550 C C . GLN A 1 464 ? 5.050 25.740 -3.259 1.00 44.62 464 GLN A C 1
ATOM 3552 O O . GLN A 1 464 ? 5.298 26.689 -2.517 1.00 44.62 464 GLN A O 1
ATOM 3557 N N . ASN A 1 465 ? 5.017 25.903 -4.592 1.00 39.16 465 ASN A N 1
ATOM 3558 C CA . ASN A 1 465 ? 5.374 27.162 -5.266 1.00 39.16 465 ASN A CA 1
ATOM 3559 C C . ASN A 1 465 ? 4.136 27.881 -5.867 1.00 39.16 465 ASN A C 1
ATOM 3561 O O . ASN A 1 465 ? 3.451 27.300 -6.708 1.00 39.16 465 ASN A O 1
ATOM 3565 N N . PRO A 1 466 ? 3.853 29.158 -5.523 1.00 35.25 466 PRO A N 1
ATOM 3566 C CA . PRO A 1 466 ? 2.569 29.827 -5.804 1.00 35.25 466 PRO A CA 1
ATOM 3567 C C . PRO A 1 466 ? 2.304 30.217 -7.271 1.00 35.25 466 PRO A C 1
ATOM 3569 O O . PRO A 1 466 ? 1.290 30.851 -7.559 1.00 35.25 466 PRO A O 1
ATOM 3572 N N . HIS A 1 467 ? 3.189 29.881 -8.214 1.00 33.12 467 HIS A N 1
ATOM 3573 C CA . HIS A 1 467 ? 3.077 30.339 -9.608 1.00 33.12 467 HIS A CA 1
ATOM 3574 C C . HIS A 1 467 ? 2.743 29.256 -10.634 1.00 33.12 467 HIS A C 1
ATOM 3576 O O . HIS A 1 467 ? 2.544 29.569 -11.806 1.00 33.12 467 HIS A O 1
ATOM 3582 N N . HIS A 1 468 ? 2.660 27.995 -10.231 1.00 32.53 468 HIS A N 1
ATOM 3583 C CA . HIS A 1 468 ? 2.310 26.887 -11.118 1.00 32.53 468 HIS A CA 1
ATOM 3584 C C . HIS A 1 468 ? 1.287 25.998 -10.368 1.00 32.53 468 HIS A C 1
ATOM 3586 O O . HIS A 1 468 ? 1.080 26.213 -9.184 1.00 32.53 468 HIS A O 1
ATOM 3592 N N . PHE A 1 469 ? 0.639 25.025 -11.018 1.00 32.12 469 PHE A N 1
ATOM 3593 C CA . PHE A 1 469 ? -0.353 24.069 -10.455 1.00 32.12 469 PHE A CA 1
ATOM 3594 C C . PHE A 1 469 ? -1.817 24.509 -10.303 1.00 32.12 469 PHE A C 1
ATOM 3596 O O . PHE A 1 469 ? -2.129 25.590 -9.825 1.00 32.12 469 PHE A O 1
ATOM 3603 N N . LEU A 1 470 ? -2.712 23.565 -10.624 1.00 34.22 470 LEU A N 1
ATOM 3604 C CA . LEU A 1 470 ? -4.029 23.321 -10.036 1.00 34.22 470 LEU A CA 1
ATOM 3605 C C . LEU A 1 470 ? -4.364 21.826 -10.221 1.00 34.22 470 LEU A C 1
ATOM 3607 O O . LEU A 1 470 ? -4.424 21.330 -11.345 1.00 34.22 470 LEU A O 1
ATOM 3611 N N . PHE A 1 471 ? -4.679 21.142 -9.121 1.00 35.16 471 PHE A N 1
ATOM 3612 C CA . PHE A 1 471 ? -6.073 20.773 -8.867 1.00 35.16 471 PHE A CA 1
ATOM 3613 C C . PHE A 1 471 ? -6.543 21.593 -7.650 1.00 35.16 471 PHE A C 1
ATOM 3615 O O . PHE A 1 471 ? -6.315 21.210 -6.513 1.00 35.16 471 PHE A O 1
ATOM 3622 N N . PHE A 1 472 ? -7.157 22.746 -7.960 1.00 34.03 472 PHE A N 1
ATOM 3623 C CA . PHE A 1 472 ? -7.839 23.737 -7.106 1.00 34.03 472 PHE A CA 1
ATOM 3624 C C . PHE A 1 472 ? -7.067 24.455 -5.971 1.00 34.03 472 PHE A C 1
ATOM 3626 O O . PHE A 1 472 ? -6.284 23.892 -5.219 1.00 34.03 472 PHE A O 1
ATOM 3633 N N . TRP A 1 473 ? -7.353 25.758 -5.877 1.00 25.05 473 TRP A N 1
ATOM 3634 C CA . TRP A 1 473 ? -6.734 26.780 -5.031 1.00 25.05 473 TRP A CA 1
ATOM 3635 C C . TRP A 1 473 ? -7.309 26.742 -3.608 1.00 25.05 473 TRP A C 1
ATOM 3637 O O . TRP A 1 473 ? -8.527 26.676 -3.426 1.00 25.05 473 TRP A O 1
ATOM 3647 N N . SER A 1 474 ? -6.444 26.830 -2.604 1.00 32.28 474 SER A N 1
ATOM 3648 C CA . SER A 1 474 ? -6.767 27.417 -1.304 1.00 32.28 474 SER A CA 1
ATOM 3649 C C . SER A 1 474 ? -5.448 27.873 -0.683 1.00 32.28 474 SER A C 1
ATOM 3651 O O . SER A 1 474 ? -4.540 27.065 -0.491 1.00 32.28 474 SER A O 1
ATOM 3653 N N . ASP A 1 475 ? -5.350 29.166 -0.372 1.00 30.92 475 ASP A N 1
ATOM 3654 C CA . ASP A 1 475 ? -4.187 29.834 0.238 1.00 30.92 475 ASP A CA 1
ATOM 3655 C C . ASP A 1 475 ? -3.831 29.313 1.653 1.00 30.92 475 ASP A C 1
ATOM 3657 O O . ASP A 1 475 ? -3.051 29.927 2.378 1.00 30.92 475 ASP A O 1
ATOM 3661 N N . PHE A 1 476 ? -4.407 28.180 2.071 1.00 33.50 476 PHE A N 1
ATOM 3662 C CA . PHE A 1 476 ? -4.318 27.636 3.424 1.00 33.50 476 PHE A CA 1
ATOM 3663 C C . PHE A 1 476 ? -3.582 26.291 3.527 1.00 33.50 476 PHE A C 1
ATOM 3665 O O . PHE A 1 476 ? -3.364 25.826 4.643 1.00 33.50 476 PHE A O 1
ATOM 3672 N N . VAL A 1 477 ? -3.156 25.665 2.422 1.00 34.75 477 VAL A N 1
ATOM 3673 C CA . VAL A 1 477 ? -2.478 24.350 2.461 1.00 34.75 477 VAL A CA 1
ATOM 3674 C C . VAL A 1 477 ? -0.974 24.519 2.242 1.00 34.75 477 VAL A C 1
ATOM 3676 O O . VAL A 1 477 ? -0.444 24.237 1.173 1.00 34.75 477 VAL A O 1
ATOM 3679 N N . THR A 1 478 ? -0.270 25.033 3.252 1.00 32.72 478 THR A N 1
ATOM 3680 C CA . THR A 1 478 ? 1.196 25.215 3.189 1.00 32.72 478 THR A CA 1
ATOM 3681 C C . THR A 1 478 ? 1.993 23.984 3.609 1.00 32.72 478 THR A C 1
ATOM 3683 O O . THR A 1 478 ? 3.214 24.006 3.555 1.00 32.72 478 THR A O 1
ATOM 3686 N N . HIS A 1 479 ? 1.358 22.892 4.026 1.00 39.94 479 HIS A N 1
ATOM 3687 C CA . HIS A 1 479 ? 2.057 21.685 4.456 1.00 39.94 479 HIS A CA 1
ATOM 3688 C C . HIS A 1 479 ? 1.246 20.460 4.026 1.00 39.94 479 HIS A C 1
ATOM 3690 O O . HIS A 1 479 ? 0.076 20.590 3.683 1.00 39.94 479 HIS A O 1
ATOM 3696 N N . GLN A 1 480 ? 1.916 19.309 3.949 1.00 43.12 480 GLN A N 1
ATOM 3697 C CA . GLN A 1 480 ? 1.367 17.980 3.664 1.00 43.12 480 GLN A CA 1
ATOM 3698 C C . GLN A 1 480 ? -0.144 17.870 3.955 1.00 43.12 480 GLN A C 1
ATOM 3700 O O . GLN A 1 480 ? -0.572 18.167 5.066 1.00 43.12 480 GLN A O 1
ATOM 3705 N N . LEU A 1 481 ? -0.936 17.351 3.013 1.00 43.75 481 LEU A N 1
ATOM 3706 C CA . LEU A 1 481 ? -2.319 16.905 3.226 1.00 43.75 481 LEU A CA 1
ATOM 3707 C C . LEU A 1 481 ? -2.303 15.613 4.065 1.00 43.75 481 LEU A C 1
ATOM 3709 O O . LEU A 1 481 ? -2.957 14.632 3.736 1.00 43.75 481 LEU A O 1
ATOM 3713 N N . ILE A 1 482 ? -1.561 15.627 5.179 1.00 52.56 482 ILE A N 1
ATOM 3714 C CA . ILE A 1 482 ? -1.667 14.622 6.226 1.00 52.56 482 ILE A CA 1
ATOM 3715 C C . ILE A 1 482 ? -3.147 14.584 6.578 1.00 52.56 482 ILE A C 1
ATOM 3717 O O . ILE A 1 482 ? -3.799 15.631 6.648 1.00 52.56 482 ILE A O 1
ATOM 3721 N N . VAL A 1 483 ? -3.690 13.416 6.902 1.00 49.00 483 VAL A N 1
ATOM 3722 C CA . VAL A 1 483 ? -5.010 13.332 7.540 1.00 49.00 483 VAL A CA 1
ATOM 3723 C C . VAL A 1 483 ? -5.133 14.284 8.724 1.00 49.00 483 VAL A C 1
ATOM 3725 O O . VAL A 1 483 ? -6.229 14.710 9.020 1.00 49.00 483 VAL A O 1
ATOM 3728 N N . ASN A 1 484 ? -4.057 14.781 9.333 1.00 50.47 484 ASN A N 1
ATOM 3729 C CA . ASN A 1 484 ? -4.194 15.921 10.232 1.00 50.47 484 ASN A CA 1
ATOM 3730 C C . ASN A 1 484 ? -4.931 17.117 9.594 1.00 50.47 484 ASN A C 1
ATOM 3732 O O . ASN A 1 484 ? -5.876 17.584 10.203 1.00 50.47 484 ASN A O 1
ATOM 3736 N N . ASP A 1 485 ? -4.636 17.553 8.370 1.00 57.78 485 ASP A N 1
ATOM 3737 C CA . ASP A 1 485 ? -5.394 18.613 7.684 1.00 57.78 485 ASP A CA 1
ATOM 3738 C C . ASP A 1 485 ? -6.744 18.132 7.136 1.00 57.78 485 ASP A C 1
ATOM 3740 O O . ASP A 1 485 ? -7.748 18.833 7.299 1.00 57.78 485 ASP A O 1
ATOM 3744 N N . MET A 1 486 ? -6.824 16.912 6.582 1.00 61.16 486 MET A N 1
ATOM 3745 C CA . MET A 1 486 ? -8.112 16.321 6.162 1.00 61.16 486 MET A CA 1
ATOM 3746 C C . MET A 1 486 ? -9.079 16.124 7.345 1.00 61.16 486 MET A C 1
ATOM 3748 O O . MET A 1 486 ? -10.299 16.071 7.197 1.00 61.16 486 MET A O 1
ATOM 3752 N N . MET A 1 487 ? -8.545 16.017 8.552 1.00 62.88 487 MET A N 1
ATOM 3753 C CA . MET A 1 487 ? -9.330 15.747 9.740 1.00 62.88 487 MET A CA 1
ATOM 3754 C C . MET A 1 487 ? -9.437 16.955 10.646 1.00 62.88 487 MET A C 1
ATOM 3756 O O . MET A 1 487 ? -10.401 16.968 11.381 1.00 62.88 487 MET A O 1
ATOM 3760 N N . THR A 1 488 ? -8.566 17.969 10.584 1.00 60.16 488 THR A N 1
ATOM 3761 C CA . THR A 1 488 ? -8.686 19.214 11.381 1.00 60.16 488 THR A CA 1
ATOM 3762 C C . THR A 1 488 ? -9.243 20.399 10.592 1.00 60.16 488 THR A C 1
ATOM 3764 O O . THR A 1 488 ? -10.003 21.180 11.154 1.00 60.16 488 THR A O 1
ATOM 3767 N N . ASN A 1 489 ? -8.891 20.542 9.309 1.00 56.72 489 ASN A N 1
ATOM 3768 C CA . ASN A 1 489 ? -9.102 21.770 8.525 1.00 56.72 489 ASN A CA 1
ATOM 3769 C C . ASN A 1 489 ? -9.974 21.560 7.277 1.00 56.72 489 ASN A C 1
ATOM 3771 O O . ASN A 1 489 ? -10.308 22.509 6.570 1.00 56.72 489 ASN A O 1
ATOM 3775 N N . PHE A 1 490 ? -10.375 20.322 7.000 1.00 59.03 490 PHE A N 1
ATOM 3776 C CA . PHE A 1 490 ? -11.055 19.939 5.763 1.00 59.03 490 PHE A CA 1
ATOM 3777 C C . PHE A 1 490 ? -12.363 20.669 5.484 1.00 59.03 490 PHE A C 1
ATOM 3779 O O . PHE A 1 490 ? -12.645 20.978 4.331 1.00 59.03 490 PHE A O 1
ATOM 3786 N N . TYR A 1 491 ? -13.138 21.009 6.517 1.00 52.88 491 TYR A N 1
ATOM 3787 C CA . TYR A 1 491 ? -14.349 21.808 6.329 1.00 52.88 491 TYR A CA 1
ATOM 3788 C C . TYR A 1 491 ? -14.041 23.212 5.781 1.00 52.88 491 TYR A C 1
ATOM 3790 O O . TYR A 1 491 ? -14.805 23.743 4.978 1.00 52.88 491 TYR A O 1
ATOM 3798 N N . GLN A 1 492 ? -12.899 23.797 6.152 1.00 56.28 492 GLN A N 1
ATOM 3799 C CA . GLN A 1 492 ? -12.483 25.114 5.659 1.00 56.28 492 GLN A CA 1
ATOM 3800 C C . GLN A 1 492 ? -11.979 25.062 4.207 1.00 56.28 492 GLN A C 1
ATOM 3802 O O . GLN A 1 492 ? -11.908 26.094 3.542 1.00 56.28 492 GLN A O 1
ATOM 3807 N N . ASN A 1 493 ? -11.670 23.868 3.686 1.00 59.75 493 ASN A N 1
ATOM 3808 C CA . ASN A 1 493 ? -11.218 23.657 2.316 1.00 59.75 493 ASN A CA 1
ATOM 3809 C C . ASN A 1 493 ? -12.361 23.098 1.446 1.00 59.75 493 ASN A C 1
ATOM 3811 O O . ASN A 1 493 ? -12.497 21.887 1.248 1.00 59.75 493 ASN A O 1
ATOM 3815 N N . SER A 1 494 ? -13.185 24.002 0.904 1.00 59.72 494 SER A N 1
ATOM 3816 C CA . SER A 1 494 ? -14.351 23.662 0.069 1.00 59.72 494 SER A CA 1
ATOM 3817 C C . SER A 1 494 ? -13.999 22.764 -1.121 1.00 59.72 494 SER A C 1
ATOM 3819 O O . SER A 1 494 ? -14.772 21.875 -1.484 1.00 59.72 494 SER A O 1
ATOM 3821 N N . THR A 1 495 ? -12.809 22.940 -1.687 1.00 57.41 495 THR A N 1
ATOM 3822 C CA . THR A 1 495 ? -12.272 22.110 -2.760 1.00 57.41 495 THR A CA 1
ATOM 3823 C C . THR A 1 495 ? -12.046 20.671 -2.317 1.00 57.41 495 THR A C 1
ATOM 3825 O O . THR A 1 495 ? -12.526 19.751 -2.980 1.00 57.41 495 THR A O 1
ATOM 3828 N N . ALA A 1 496 ? -11.297 20.461 -1.230 1.00 62.66 496 ALA A N 1
ATOM 3829 C CA . ALA A 1 496 ? -10.950 19.118 -0.769 1.00 62.66 496 ALA A CA 1
ATOM 3830 C C . ALA A 1 496 ? -12.199 18.318 -0.404 1.00 62.66 496 ALA A C 1
ATOM 3832 O O . ALA A 1 496 ? -12.340 17.154 -0.793 1.00 62.66 496 ALA A O 1
ATOM 3833 N N . ASN A 1 497 ? -13.151 18.998 0.233 1.00 66.25 497 ASN A N 1
ATOM 3834 C CA . ASN A 1 497 ? -14.477 18.473 0.516 1.00 66.25 497 ASN A CA 1
ATOM 3835 C C . ASN A 1 497 ? -15.234 18.088 -0.759 1.00 66.25 497 ASN A C 1
ATOM 3837 O O . ASN A 1 497 ? -15.704 16.957 -0.882 1.00 66.25 497 ASN A O 1
ATOM 3841 N N . THR A 1 498 ? -15.274 18.978 -1.749 1.00 67.19 498 THR A N 1
ATOM 3842 C CA . THR A 1 498 ? -15.953 18.716 -3.026 1.00 67.19 498 THR A CA 1
ATOM 3843 C C . THR A 1 498 ? -15.318 17.552 -3.787 1.00 67.19 498 THR A C 1
ATOM 3845 O O . THR A 1 498 ? -16.034 16.694 -4.301 1.00 67.19 498 THR A O 1
ATOM 3848 N N . TRP A 1 499 ? -13.987 17.476 -3.845 1.00 73.00 499 TRP A N 1
ATOM 3849 C CA . TRP A 1 499 ? -13.285 16.384 -4.520 1.00 73.00 499 TRP A CA 1
ATOM 3850 C C . TRP A 1 499 ? -13.566 15.035 -3.861 1.00 73.00 499 TRP A C 1
ATOM 3852 O O . TRP A 1 499 ? -13.953 14.092 -4.553 1.00 73.00 499 TRP A O 1
ATOM 3862 N N . LEU A 1 500 ? -13.428 14.945 -2.535 1.00 74.12 500 LEU A N 1
ATOM 3863 C CA . LEU A 1 500 ? -13.667 13.696 -1.816 1.00 74.12 500 LEU A CA 1
ATOM 3864 C C . LEU A 1 500 ? -15.134 13.277 -1.915 1.00 74.12 500 LEU A C 1
ATOM 3866 O O . LEU A 1 500 ? -15.432 12.104 -2.129 1.00 74.12 500 LEU A O 1
ATOM 3870 N N . PHE A 1 501 ? -16.054 14.239 -1.823 1.00 74.19 501 PHE A N 1
ATOM 3871 C CA . PHE A 1 501 ? -17.474 13.996 -2.041 1.00 74.19 501 PHE A CA 1
ATOM 3872 C C . PHE A 1 501 ? -17.745 13.446 -3.446 1.00 74.19 501 PHE A C 1
ATOM 3874 O O . PHE A 1 501 ? -18.436 12.434 -3.589 1.00 74.19 501 PHE A O 1
ATOM 3881 N N . ASN A 1 502 ? -17.171 14.059 -4.481 1.00 72.25 502 ASN A N 1
ATOM 3882 C CA . ASN A 1 502 ? -17.321 13.592 -5.856 1.00 72.25 502 ASN A CA 1
ATOM 3883 C C . ASN A 1 502 ? -16.707 12.203 -6.046 1.00 72.25 502 ASN A C 1
ATOM 3885 O O . ASN A 1 502 ? -17.318 11.355 -6.690 1.00 72.25 502 ASN A O 1
ATOM 3889 N N . LEU A 1 503 ? -15.547 11.927 -5.444 1.00 78.25 503 LEU A N 1
ATOM 3890 C CA . LEU A 1 503 ? -14.918 10.606 -5.470 1.00 78.25 503 LEU A CA 1
ATOM 3891 C C . LEU A 1 503 ? -15.836 9.543 -4.847 1.00 78.25 503 LEU A C 1
ATOM 3893 O O . LEU A 1 503 ? -16.095 8.507 -5.467 1.00 78.25 503 LEU A O 1
ATOM 3897 N N . VAL A 1 504 ? -16.369 9.819 -3.656 1.00 80.94 504 VAL A N 1
ATOM 3898 C CA . VAL A 1 504 ? -17.289 8.930 -2.928 1.00 80.94 504 VAL A CA 1
ATOM 3899 C C . VAL A 1 504 ? -18.564 8.658 -3.719 1.00 80.94 504 VAL A C 1
ATOM 3901 O O . VAL A 1 504 ? -19.002 7.510 -3.803 1.00 80.94 504 VAL A O 1
ATOM 3904 N N . ASN A 1 505 ? -19.115 9.674 -4.379 1.00 75.88 505 ASN A N 1
ATOM 3905 C CA . ASN A 1 505 ? -20.369 9.537 -5.117 1.00 75.88 505 ASN A CA 1
ATOM 3906 C C . ASN A 1 505 ? -20.206 9.112 -6.582 1.00 75.88 505 ASN A C 1
ATOM 3908 O O . ASN A 1 505 ? -21.201 8.726 -7.200 1.00 75.88 505 ASN A O 1
ATOM 3912 N N . SER A 1 506 ? -18.985 9.142 -7.125 1.00 68.50 506 SER A N 1
ATOM 3913 C CA . SER A 1 506 ? -18.709 8.829 -8.530 1.00 68.50 506 SER A CA 1
ATOM 3914 C C . SER A 1 506 ? -19.179 7.428 -8.928 1.00 68.50 506 SER A C 1
ATOM 3916 O O . SER A 1 506 ? -19.095 6.472 -8.152 1.00 68.50 506 SER A O 1
ATOM 3918 N N . MET A 1 507 ? -19.662 7.300 -10.164 1.00 63.84 507 MET A N 1
ATOM 3919 C CA . MET A 1 507 ? -19.837 6.007 -10.824 1.00 63.84 507 MET A CA 1
ATOM 3920 C C . MET A 1 507 ? -18.522 5.592 -11.492 1.00 63.84 507 MET A C 1
ATOM 3922 O O . MET A 1 507 ? -17.702 6.438 -11.830 1.00 63.84 507 MET A O 1
ATOM 3926 N N . VAL A 1 508 ? -18.324 4.291 -11.705 1.00 55.25 508 VAL A N 1
ATOM 3927 C CA . VAL A 1 508 ? -17.118 3.777 -12.382 1.00 55.25 508 VAL A CA 1
ATOM 3928 C C . VAL A 1 508 ? -17.139 4.066 -13.888 1.00 55.25 508 VAL A C 1
ATOM 3930 O O . VAL A 1 508 ? -16.087 4.181 -14.511 1.00 55.25 508 VAL A O 1
ATOM 3933 N N . SER A 1 509 ? -18.318 4.230 -14.497 1.00 40.81 509 SER A N 1
ATOM 3934 C CA . SER A 1 509 ? -18.422 4.547 -15.922 1.00 40.81 509 SER A CA 1
ATOM 3935 C C . SER A 1 509 ? -18.181 6.033 -16.183 1.00 40.81 509 SER A C 1
ATOM 3937 O O . SER A 1 509 ? -19.026 6.864 -15.848 1.00 40.81 509 SER A O 1
ATOM 3939 N N . PHE A 1 510 ? -17.082 6.337 -16.870 1.00 36.97 510 PHE A N 1
ATOM 3940 C CA . PHE A 1 510 ? -16.862 7.624 -17.516 1.00 36.97 510 PHE A CA 1
ATOM 3941 C C . PHE A 1 510 ? -16.809 7.434 -19.027 1.00 36.97 510 PHE A C 1
ATOM 3943 O O . PHE A 1 510 ? -15.944 6.746 -19.566 1.00 36.97 510 PHE A O 1
ATOM 3950 N N . THR A 1 511 ? -17.765 8.040 -19.720 1.00 28.30 511 THR A N 1
ATOM 3951 C CA . THR A 1 511 ? -17.709 8.224 -21.167 1.00 28.30 511 THR A CA 1
ATOM 3952 C C . THR A 1 511 ? -16.687 9.307 -21.493 1.00 28.30 511 THR A C 1
ATOM 3954 O O . THR A 1 511 ? -16.661 10.351 -20.852 1.00 28.30 511 THR A O 1
ATOM 3957 N N . THR A 1 512 ? -15.889 9.101 -22.537 1.00 30.92 512 THR A N 1
ATOM 3958 C CA . THR A 1 512 ? -14.876 10.040 -23.058 1.00 30.92 512 THR A CA 1
ATOM 3959 C C . THR A 1 512 ? -15.456 11.316 -23.690 1.00 30.92 512 THR A C 1
ATOM 3961 O O . THR A 1 512 ? -14.749 12.032 -24.399 1.00 30.92 512 THR A O 1
ATOM 3964 N N . GLN A 1 513 ? -16.737 11.629 -23.467 1.00 27.64 513 GLN A N 1
ATOM 3965 C CA . GLN A 1 513 ? -17.335 12.855 -23.982 1.00 27.64 513 GLN A CA 1
ATOM 3966 C C . GLN A 1 513 ? -16.884 14.040 -23.130 1.00 27.64 513 GLN A C 1
ATOM 3968 O O . GLN A 1 513 ? -17.282 14.203 -21.979 1.00 27.64 513 GLN A O 1
ATOM 3973 N N . ALA A 1 514 ? -16.025 14.863 -23.730 1.00 28.28 514 ALA A N 1
ATOM 3974 C CA . ALA A 1 514 ? -15.621 16.161 -23.221 1.00 28.28 514 ALA A CA 1
ATOM 3975 C C . ALA A 1 514 ? -16.869 16.999 -22.893 1.00 28.28 514 ALA A C 1
ATOM 3977 O O . ALA A 1 514 ? -17.550 17.479 -23.797 1.00 28.28 514 ALA A O 1
ATOM 3978 N N . GLY A 1 515 ? -17.187 17.144 -21.606 1.00 28.81 515 GLY A N 1
ATOM 3979 C CA . GLY A 1 515 ? -18.326 17.950 -21.166 1.00 28.81 515 GLY A CA 1
ATOM 3980 C C . GLY A 1 515 ? -18.857 17.630 -19.773 1.00 28.81 515 GLY A C 1
ATOM 3981 O O . GLY A 1 515 ? -19.472 18.503 -19.170 1.00 28.81 515 GLY A O 1
ATOM 3982 N N . ASP A 1 516 ? -18.602 16.434 -19.236 1.00 29.67 516 ASP A N 1
ATOM 3983 C CA . ASP A 1 516 ? -19.144 16.051 -17.929 1.00 29.67 516 ASP A CA 1
ATOM 3984 C C . ASP A 1 516 ? -18.151 16.363 -16.797 1.00 29.67 516 ASP A C 1
ATOM 3986 O O . ASP A 1 516 ? -17.056 15.793 -16.725 1.00 29.67 516 ASP A O 1
ATOM 3990 N N . SER A 1 517 ? -18.541 17.270 -15.897 1.00 31.75 517 SER A N 1
ATOM 3991 C CA . SER A 1 517 ? -17.760 17.820 -14.769 1.00 31.75 517 SER A CA 1
ATOM 3992 C C . SER A 1 517 ? -17.337 16.792 -13.709 1.00 31.75 517 SER A C 1
ATOM 3994 O O . SER A 1 517 ? -16.704 17.132 -12.710 1.00 31.75 517 SER A O 1
ATOM 3996 N N . THR A 1 518 ? -17.667 15.525 -13.930 1.00 31.28 518 THR A N 1
ATOM 3997 C CA . THR A 1 518 ? -17.338 14.383 -13.079 1.00 31.28 518 THR A CA 1
ATOM 3998 C C . THR A 1 518 ? -16.147 13.576 -13.620 1.00 31.28 518 THR A C 1
ATOM 4000 O O . THR A 1 518 ? -15.572 12.770 -12.887 1.00 31.28 518 THR A O 1
ATOM 4003 N N . SER A 1 519 ? -15.731 13.816 -14.870 1.00 28.88 519 SER A N 1
ATOM 4004 C CA . SER A 1 519 ? -14.621 13.127 -15.536 1.00 28.88 519 SER A CA 1
ATOM 4005 C C . SER A 1 519 ? -13.325 13.945 -15.462 1.00 28.88 519 SER A C 1
ATOM 4007 O O . SER A 1 519 ? -13.177 14.981 -16.105 1.00 28.88 519 SER A O 1
ATOM 4009 N N . ILE A 1 520 ? -12.338 13.479 -14.689 1.00 33.47 520 ILE A N 1
ATOM 4010 C CA . ILE A 1 520 ? -10.970 14.001 -14.808 1.00 33.47 520 ILE A CA 1
ATOM 4011 C C . ILE A 1 520 ? -10.324 13.272 -15.988 1.00 33.47 520 ILE A C 1
ATOM 4013 O O . ILE A 1 520 ? -9.721 12.214 -15.835 1.00 33.47 520 ILE A O 1
ATOM 4017 N N . ILE A 1 521 ? -10.517 13.815 -17.189 1.00 29.56 521 ILE A N 1
ATOM 4018 C CA . ILE A 1 521 ? -9.797 13.384 -18.386 1.00 29.56 521 ILE A CA 1
ATOM 4019 C C . ILE A 1 521 ? -8.400 14.009 -18.315 1.00 29.56 521 ILE A C 1
ATOM 4021 O O . ILE A 1 521 ? -8.265 15.227 -18.442 1.00 29.56 521 ILE A O 1
ATOM 4025 N N . ILE A 1 522 ? -7.348 13.195 -18.171 1.00 34.69 522 ILE A N 1
ATOM 4026 C CA . ILE A 1 522 ? -5.989 13.626 -18.533 1.00 34.69 522 ILE A CA 1
ATOM 4027 C C . ILE A 1 522 ? -5.943 13.670 -20.063 1.00 34.69 522 ILE A C 1
ATOM 4029 O O . ILE A 1 522 ? -5.563 12.717 -20.736 1.00 34.69 522 ILE A O 1
ATOM 4033 N N . SER A 1 523 ? -6.436 14.768 -20.626 1.00 29.00 523 SER A N 1
ATOM 4034 C CA . SER A 1 523 ? -6.328 15.071 -22.047 1.00 29.00 523 SER A CA 1
ATOM 4035 C C . SER A 1 523 ? -5.119 15.974 -22.240 1.00 29.00 523 SER A C 1
ATOM 4037 O O . SER A 1 523 ? -5.054 17.067 -21.680 1.00 29.00 523 SER A O 1
ATOM 4039 N N . ASN A 1 524 ? -4.190 15.550 -23.094 1.00 31.78 524 ASN A N 1
ATOM 4040 C CA . ASN A 1 524 ? -3.064 16.379 -23.530 1.00 31.78 524 ASN A CA 1
ATOM 4041 C C . ASN A 1 524 ? -3.487 17.528 -24.472 1.00 31.78 524 ASN A C 1
ATOM 4043 O O . ASN A 1 524 ? -2.626 18.271 -24.931 1.00 31.78 524 ASN A O 1
ATOM 4047 N N . ASN A 1 525 ? -4.788 17.680 -24.766 1.00 27.72 525 ASN A N 1
ATOM 4048 C CA . ASN A 1 525 ? -5.330 18.620 -25.753 1.00 27.72 525 ASN A CA 1
ATOM 4049 C C . ASN A 1 525 ? -6.447 19.538 -25.212 1.00 27.72 525 ASN A C 1
ATOM 4051 O O . ASN A 1 525 ? -7.263 20.038 -25.989 1.00 27.72 525 ASN A O 1
ATOM 4055 N N . LEU A 1 526 ? -6.521 19.801 -23.903 1.00 30.47 526 LEU A N 1
ATOM 4056 C CA . LEU A 1 526 ? -7.475 20.790 -23.380 1.00 30.47 526 LEU A CA 1
ATOM 4057 C C . LEU A 1 526 ? -6.899 22.211 -23.458 1.00 30.47 526 LEU A C 1
ATOM 4059 O O . LEU A 1 526 ? -5.888 22.530 -22.836 1.00 30.47 526 LEU A O 1
ATOM 4063 N N . LYS A 1 527 ? -7.567 23.076 -24.232 1.00 26.41 527 LYS A N 1
ATOM 4064 C CA . LYS A 1 527 ? -7.311 24.521 -24.233 1.00 26.41 527 LYS A CA 1
ATOM 4065 C C . LYS A 1 527 ? -7.686 25.134 -22.874 1.00 26.41 527 LYS A C 1
ATOM 4067 O O . LYS A 1 527 ? -8.676 24.718 -22.274 1.00 26.41 527 LYS A O 1
ATOM 4072 N N . PRO A 1 528 ? -6.938 26.152 -22.417 1.00 30.95 528 PRO A N 1
ATOM 4073 C CA . PRO A 1 528 ? -7.107 26.740 -21.100 1.00 30.95 528 PRO A CA 1
ATOM 4074 C C . PRO A 1 528 ? -8.349 27.630 -21.076 1.00 30.95 528 PRO A C 1
ATOM 4076 O O . PRO A 1 528 ? -8.374 28.701 -21.678 1.00 30.95 528 PRO A O 1
ATOM 4079 N N . SER A 1 529 ? -9.370 27.223 -20.332 1.00 30.36 529 SER A N 1
ATOM 4080 C CA . SER A 1 529 ? -10.330 28.172 -19.775 1.00 30.36 529 SER A CA 1
ATOM 4081 C C . SER A 1 529 ? -10.356 27.999 -18.258 1.00 30.36 529 SER A C 1
ATOM 4083 O O . SER A 1 529 ? -11.082 27.170 -17.718 1.00 30.36 529 SER A O 1
ATOM 4085 N N . ASN A 1 530 ? -9.499 28.780 -17.597 1.00 30.39 530 ASN A N 1
ATOM 4086 C CA . ASN A 1 530 ? -9.529 29.166 -16.181 1.00 30.39 530 ASN A CA 1
ATOM 4087 C C . ASN A 1 530 ? -9.419 28.089 -15.080 1.00 30.39 530 ASN A C 1
ATOM 4089 O O . ASN A 1 530 ? -9.728 28.384 -13.931 1.00 30.39 530 ASN A O 1
ATOM 4093 N N . THR A 1 531 ? -8.889 26.893 -15.360 1.00 30.59 531 THR A N 1
ATOM 4094 C CA . THR A 1 531 ? -8.393 25.968 -14.315 1.00 30.59 531 THR A CA 1
ATOM 4095 C C . THR A 1 531 ? -7.026 25.392 -14.717 1.00 30.59 531 THR A C 1
ATOM 4097 O O . THR A 1 531 ? -6.875 24.707 -15.723 1.00 30.59 531 THR A O 1
ATOM 4100 N N . SER A 1 532 ? -5.988 25.762 -13.971 1.00 34.38 532 SER A N 1
ATOM 4101 C CA . SER A 1 532 ? -4.562 25.647 -14.313 1.00 34.38 532 SER A CA 1
ATOM 4102 C C . SER A 1 532 ? -3.964 24.248 -14.091 1.00 34.38 532 SER A C 1
ATOM 4104 O O . SER A 1 532 ? -3.096 24.082 -13.249 1.00 34.38 532 SER A O 1
ATOM 4106 N N . ILE A 1 533 ? -4.383 23.220 -14.828 1.00 35.19 533 ILE A N 1
ATOM 4107 C CA . ILE A 1 533 ? -3.743 21.886 -14.773 1.00 35.19 533 ILE A CA 1
ATOM 4108 C C . ILE A 1 533 ? -2.230 22.014 -15.046 1.00 35.19 533 ILE A C 1
ATOM 4110 O O . ILE A 1 533 ? -1.835 22.585 -16.064 1.00 35.19 533 ILE A O 1
ATOM 4114 N N . CYS A 1 534 ? -1.362 21.453 -14.188 1.00 40.22 534 CYS A N 1
ATOM 4115 C CA . CYS A 1 534 ? 0.077 21.409 -14.480 1.00 40.22 534 CYS A CA 1
ATOM 4116 C C . CYS A 1 534 ? 0.413 20.305 -15.499 1.00 40.22 534 CYS A C 1
ATOM 4118 O O . CYS A 1 534 ? 0.994 19.271 -15.162 1.00 40.22 534 CYS A O 1
ATOM 4120 N N . LEU A 1 535 ? 0.083 20.532 -16.771 1.00 39.47 535 LEU A N 1
ATOM 4121 C CA . LEU A 1 535 ? 0.495 19.653 -17.876 1.00 39.47 535 LEU A CA 1
ATOM 4122 C C . LEU A 1 535 ? 2.029 19.533 -17.976 1.00 39.47 535 LEU A C 1
ATOM 4124 O O . LEU A 1 535 ? 2.541 18.514 -18.428 1.00 39.47 535 LEU A O 1
ATOM 4128 N N . THR A 1 536 ? 2.776 20.536 -17.503 1.00 44.25 536 THR A N 1
ATOM 4129 C CA . THR A 1 536 ? 4.248 20.538 -17.487 1.00 44.25 536 THR A CA 1
ATOM 4130 C C . THR A 1 536 ? 4.861 19.731 -16.341 1.00 44.25 536 THR A C 1
ATOM 4132 O O . THR A 1 536 ? 6.059 19.484 -16.346 1.00 44.25 536 THR A O 1
ATOM 4135 N N . CYS A 1 537 ? 4.079 19.306 -15.349 1.00 50.12 537 CYS A N 1
ATOM 4136 C CA . CYS A 1 537 ? 4.615 18.586 -14.192 1.00 50.12 537 CYS A CA 1
ATOM 4137 C C . CYS A 1 537 ? 4.766 17.094 -14.464 1.00 50.12 537 CYS A C 1
ATOM 4139 O O . CYS A 1 537 ? 5.734 16.483 -14.026 1.00 50.12 537 CYS A O 1
ATOM 4141 N N . LEU A 1 538 ? 3.851 16.526 -15.251 1.00 61.66 538 LEU A N 1
ATOM 4142 C CA . LEU A 1 538 ? 3.957 15.165 -15.777 1.00 61.66 538 LEU A CA 1
ATOM 4143 C C . LEU A 1 538 ? 4.610 15.129 -17.170 1.00 61.66 538 LEU A C 1
ATOM 4145 O O . LEU A 1 538 ? 4.713 14.064 -17.774 1.00 61.66 538 LEU A O 1
ATOM 4149 N N . SER A 1 539 ? 5.056 16.277 -17.694 1.00 61.62 539 SER A N 1
ATOM 4150 C CA . SER A 1 539 ? 5.747 16.331 -18.979 1.00 61.62 539 SER A CA 1
ATOM 4151 C C . SER A 1 539 ? 7.165 15.766 -18.886 1.00 61.62 539 SER A C 1
ATOM 4153 O O . SER A 1 539 ? 7.732 15.552 -17.810 1.00 61.62 539 SER A O 1
ATOM 4155 N N . GLY A 1 540 ? 7.741 15.519 -20.059 1.00 65.62 540 GLY A N 1
ATOM 4156 C CA . GLY A 1 540 ? 9.094 15.007 -20.204 1.00 65.62 540 GLY A CA 1
ATOM 4157 C C . GLY A 1 540 ? 9.169 13.485 -20.236 1.00 65.62 540 GLY A C 1
ATOM 4158 O O . GLY A 1 540 ? 10.121 12.992 -20.820 1.00 65.62 540 GLY A O 1
ATOM 4159 N N . VAL A 1 541 ? 8.175 12.755 -19.712 1.00 75.38 541 VAL A N 1
ATOM 4160 C CA . VAL A 1 541 ? 8.111 11.288 -19.824 1.00 75.38 541 VAL A CA 1
ATOM 4161 C C . VAL A 1 541 ? 7.804 10.891 -21.268 1.00 75.38 541 VAL A C 1
ATOM 4163 O O . VAL A 1 541 ? 6.703 11.138 -21.762 1.00 75.38 541 VAL A O 1
ATOM 4166 N N . LEU A 1 542 ? 8.770 10.273 -21.947 1.00 77.12 542 LEU A N 1
ATOM 4167 C CA . LEU A 1 542 ? 8.599 9.793 -23.320 1.00 77.12 542 LEU A CA 1
ATOM 4168 C C . LEU A 1 542 ? 7.550 8.673 -23.388 1.00 77.12 542 LEU A C 1
ATOM 4170 O O . LEU A 1 542 ? 7.427 7.864 -22.465 1.00 77.12 542 LEU A O 1
ATOM 4174 N N . GLY A 1 543 ? 6.762 8.654 -24.466 1.00 78.81 543 GLY A N 1
ATOM 4175 C CA . GLY A 1 543 ? 5.710 7.652 -24.669 1.00 78.81 543 GLY A CA 1
ATOM 4176 C C . GLY A 1 543 ? 4.503 7.788 -23.748 1.00 78.81 543 GLY A C 1
ATOM 4177 O O . GLY A 1 543 ? 3.666 6.886 -23.676 1.00 78.81 543 GLY A O 1
ATOM 4178 N N . SER A 1 544 ? 4.421 8.885 -22.992 1.00 77.06 544 SER A N 1
ATOM 4179 C CA . SER A 1 544 ? 3.320 9.122 -22.059 1.00 77.06 544 SER A CA 1
ATOM 4180 C C . SER A 1 544 ? 2.070 9.658 -22.741 1.00 77.06 544 SER A C 1
ATOM 4182 O O . SER A 1 544 ? 0.973 9.482 -22.205 1.00 77.06 544 SER A O 1
ATOM 4184 N N . LYS A 1 545 ? 2.198 10.303 -23.909 1.00 73.69 545 LYS A N 1
ATOM 4185 C CA . LYS A 1 545 ? 1.036 10.833 -24.622 1.00 73.69 545 LYS A CA 1
ATOM 4186 C C . LYS A 1 545 ? 0.377 9.761 -25.479 1.00 73.69 545 LYS A C 1
ATOM 4188 O O . LYS A 1 545 ? 1.015 8.856 -26.006 1.00 73.69 545 LYS A O 1
ATOM 4193 N N . GLN A 1 546 ? -0.934 9.890 -25.646 1.00 72.50 546 GLN A N 1
ATOM 4194 C CA . GLN A 1 546 ? -1.703 9.000 -26.505 1.00 72.50 546 GLN A CA 1
ATOM 4195 C C . GLN A 1 546 ? -1.149 9.012 -27.938 1.00 72.50 546 GLN A C 1
ATOM 4197 O O . GLN A 1 546 ? -1.043 10.069 -28.554 1.00 72.50 546 GLN A O 1
ATOM 4202 N N . GLY A 1 547 ? -0.828 7.827 -28.461 1.00 77.88 547 GLY A N 1
ATOM 4203 C CA . GLY A 1 547 ? -0.275 7.655 -29.806 1.00 77.88 547 GLY A CA 1
ATOM 4204 C C . GLY A 1 547 ? 1.215 7.988 -29.941 1.00 77.88 547 GLY A C 1
ATOM 4205 O O . GLY A 1 547 ? 1.751 7.805 -31.030 1.00 77.88 547 GLY A O 1
ATOM 4206 N N . GLU A 1 548 ? 1.886 8.450 -28.879 1.00 82.19 548 GLU A N 1
ATOM 4207 C CA . GLU A 1 548 ? 3.347 8.544 -28.878 1.00 82.19 548 GLU A CA 1
ATOM 4208 C C . GLU A 1 548 ? 3.974 7.162 -28.745 1.00 82.19 548 GLU A C 1
ATOM 4210 O O . GLU A 1 548 ? 3.475 6.284 -28.038 1.00 82.19 548 GLU A O 1
ATOM 4215 N N . GLU A 1 549 ? 5.114 7.010 -29.404 1.00 86.88 549 GLU A N 1
ATOM 4216 C CA . GLU A 1 549 ? 5.936 5.826 -29.276 1.00 86.88 549 GLU A CA 1
ATOM 4217 C C . GLU A 1 549 ? 6.578 5.745 -27.882 1.00 86.88 549 GLU A C 1
ATOM 4219 O O . GLU A 1 549 ? 7.118 6.719 -27.351 1.00 86.88 549 GLU A O 1
ATOM 4224 N N . LYS A 1 550 ? 6.524 4.553 -27.295 1.00 89.19 550 LYS A N 1
ATOM 4225 C CA . LYS A 1 550 ? 6.955 4.225 -25.938 1.00 89.19 550 LYS A CA 1
ATOM 4226 C C . LYS A 1 550 ? 8.411 3.805 -25.842 1.00 89.19 550 LYS A C 1
ATOM 4228 O O . LYS A 1 550 ? 9.022 4.004 -24.797 1.00 89.19 550 LYS A O 1
ATOM 4233 N N . CYS A 1 551 ? 8.978 3.263 -26.916 1.00 91.38 551 CYS A N 1
ATOM 4234 C CA . CYS A 1 551 ? 10.353 2.756 -26.944 1.00 91.38 551 CYS A CA 1
ATOM 4235 C C . CYS A 1 551 ? 11.353 3.801 -27.444 1.00 91.38 551 CYS A C 1
ATOM 4237 O O . CYS A 1 551 ? 12.261 3.503 -28.225 1.00 91.38 551 CYS A O 1
ATOM 4239 N N . LEU A 1 552 ? 11.170 5.035 -26.969 1.00 84.38 552 LEU A N 1
ATOM 4240 C CA . LEU A 1 552 ? 12.001 6.187 -27.285 1.00 84.38 552 LEU A CA 1
ATOM 4241 C C . LEU A 1 552 ? 12.926 6.555 -26.128 1.00 84.38 552 LEU A C 1
ATOM 4243 O O . LEU A 1 552 ? 12.589 6.389 -24.956 1.00 84.38 552 LEU A O 1
ATOM 4247 N N . MET A 1 553 ? 14.071 7.128 -26.485 1.00 81.00 553 MET A N 1
ATOM 4248 C CA . MET A 1 553 ? 15.056 7.673 -25.568 1.00 81.00 553 MET A CA 1
ATOM 4249 C C . MET A 1 553 ? 15.639 8.985 -26.084 1.00 81.00 553 MET A C 1
ATOM 4251 O O . MET A 1 553 ? 15.667 9.207 -27.286 1.00 81.00 553 MET A O 1
ATOM 4255 N N . SER A 1 554 ? 16.121 9.858 -25.202 1.00 76.56 554 SER A N 1
ATOM 4256 C CA . SER A 1 554 ? 16.770 11.116 -25.598 1.00 76.56 554 SER A CA 1
ATOM 4257 C C . SER A 1 554 ? 18.259 10.930 -25.879 1.00 76.56 554 SER A C 1
ATOM 4259 O O . SER A 1 554 ? 18.940 10.200 -25.160 1.00 76.56 554 SER A O 1
ATOM 4261 N N . TRP A 1 555 ? 18.780 11.614 -26.899 1.00 74.62 555 TRP A N 1
ATOM 4262 C CA . TRP A 1 555 ? 20.224 11.683 -27.136 1.00 74.62 555 TRP A CA 1
ATOM 4263 C C . TRP A 1 555 ? 20.908 12.535 -26.064 1.00 74.62 555 TRP A C 1
ATOM 4265 O O . TRP A 1 555 ? 20.392 13.571 -25.651 1.00 74.62 555 TRP A O 1
ATOM 4275 N N . GLY A 1 556 ? 22.080 12.102 -25.611 1.00 71.12 556 GLY A N 1
ATOM 4276 C CA . GLY A 1 556 ? 22.980 12.902 -24.793 1.00 71.12 556 GLY A CA 1
ATOM 4277 C C . GLY A 1 556 ? 23.962 13.710 -25.616 1.00 71.12 556 GLY A C 1
ATOM 4278 O O . GLY A 1 556 ? 24.257 13.394 -26.768 1.00 71.12 556 GLY A O 1
ATOM 4279 N N . SER A 1 557 ? 24.539 14.723 -24.974 1.00 71.69 557 SER A N 1
ATOM 4280 C CA . SER A 1 557 ? 25.597 15.528 -25.580 1.00 71.69 557 SER A CA 1
ATOM 4281 C C . SER A 1 557 ? 26.779 14.654 -26.019 1.00 71.69 557 SER A C 1
ATOM 4283 O O . SER A 1 557 ? 27.374 13.947 -25.204 1.00 71.69 557 SER A O 1
ATOM 4285 N N . GLY A 1 558 ? 27.108 14.709 -27.313 1.00 76.12 558 GLY A N 1
ATOM 4286 C CA . GLY A 1 558 ? 28.237 13.992 -27.913 1.00 76.12 558 GLY A CA 1
ATOM 4287 C C . GLY A 1 558 ? 27.999 12.510 -28.213 1.00 76.12 558 GLY A C 1
ATOM 4288 O O . GLY A 1 558 ? 28.954 11.810 -28.543 1.00 76.12 558 GLY A O 1
ATOM 4289 N N . GLU A 1 559 ? 26.768 12.013 -28.098 1.00 78.38 559 GLU A N 1
ATOM 4290 C CA . GLU A 1 559 ? 26.474 10.601 -28.336 1.00 78.38 559 GLU A CA 1
ATOM 4291 C C . GLU A 1 559 ? 26.183 10.260 -29.802 1.00 78.38 559 GLU A C 1
ATOM 4293 O O . GLU A 1 559 ? 25.630 11.051 -30.567 1.00 78.38 559 GLU A O 1
ATOM 4298 N N . SER A 1 560 ? 26.524 9.025 -30.163 1.00 82.69 560 SER A N 1
ATOM 4299 C CA . SER A 1 560 ? 26.201 8.384 -31.436 1.00 82.69 560 SER A CA 1
ATOM 4300 C C . SER A 1 560 ? 25.593 7.000 -31.195 1.00 82.69 560 SER A C 1
ATOM 4302 O O . SER A 1 560 ? 25.580 6.492 -30.066 1.00 82.69 560 SER A O 1
ATOM 4304 N N . SER A 1 561 ? 25.114 6.346 -32.256 1.00 84.12 561 SER A N 1
ATOM 4305 C CA . SER A 1 561 ? 24.569 4.983 -32.152 1.00 84.12 561 SER A CA 1
ATOM 4306 C C . SER A 1 561 ? 25.594 3.998 -31.571 1.00 84.12 561 SER A C 1
ATOM 4308 O O . SER A 1 561 ? 25.235 3.103 -30.808 1.00 84.12 561 SER A O 1
ATOM 4310 N N . ILE A 1 562 ? 26.884 4.212 -31.858 1.00 85.25 562 ILE A N 1
ATOM 4311 C CA . ILE A 1 562 ? 27.992 3.398 -31.341 1.00 85.25 562 ILE A CA 1
ATOM 4312 C C . ILE A 1 562 ? 28.130 3.530 -29.827 1.00 85.25 562 ILE A C 1
ATOM 4314 O O . ILE A 1 562 ? 28.263 2.524 -29.129 1.00 85.25 562 ILE A O 1
ATOM 4318 N N . SER A 1 563 ? 28.085 4.755 -29.301 1.00 84.00 563 SER A N 1
ATOM 4319 C CA . SER A 1 563 ? 28.309 4.983 -27.872 1.00 84.00 563 SER A CA 1
ATOM 4320 C C . SER A 1 563 ? 27.135 4.533 -26.999 1.00 84.00 563 SER A C 1
ATOM 4322 O O . SER A 1 563 ? 27.337 4.237 -25.822 1.00 84.00 563 SER A O 1
ATOM 4324 N N . VAL A 1 564 ? 25.908 4.499 -27.537 1.00 82.56 564 VAL A N 1
ATOM 4325 C CA . VAL A 1 564 ? 24.705 4.194 -26.739 1.00 82.56 564 VAL A CA 1
ATOM 4326 C C . VAL A 1 564 ? 24.216 2.752 -26.873 1.00 82.56 564 VAL A C 1
ATOM 4328 O O . VAL A 1 564 ? 23.569 2.268 -25.949 1.00 82.56 564 VAL A O 1
ATOM 4331 N N . ALA A 1 565 ? 24.544 2.040 -27.955 1.00 85.94 565 ALA A N 1
ATOM 4332 C CA . ALA A 1 565 ? 24.103 0.658 -28.167 1.00 85.94 565 ALA A CA 1
ATOM 4333 C C . ALA A 1 565 ? 24.458 -0.321 -27.021 1.00 85.94 565 ALA A C 1
ATOM 4335 O O . ALA A 1 565 ? 23.567 -1.063 -26.593 1.00 85.94 565 ALA A O 1
ATOM 4336 N N . PRO A 1 566 ? 25.663 -0.275 -26.407 1.00 86.06 566 PRO A N 1
ATOM 4337 C CA . PRO A 1 566 ? 25.984 -1.155 -25.280 1.00 86.06 566 PRO A CA 1
ATOM 4338 C C . PRO A 1 566 ? 25.043 -1.009 -24.075 1.00 86.06 566 PRO A C 1
ATOM 4340 O O . PRO A 1 566 ? 24.881 -1.961 -23.316 1.00 86.06 566 PRO A O 1
ATOM 4343 N N . LYS A 1 567 ? 24.386 0.152 -23.905 1.00 79.50 567 LYS A N 1
ATOM 4344 C CA . LYS A 1 567 ? 23.421 0.392 -22.815 1.00 79.50 567 LYS A CA 1
ATOM 4345 C C . LYS A 1 567 ? 22.197 -0.513 -22.917 1.00 79.50 567 LYS A C 1
ATOM 4347 O O . LYS A 1 567 ? 21.636 -0.891 -21.898 1.00 79.50 567 LYS A O 1
ATOM 4352 N N . PHE A 1 568 ? 21.810 -0.868 -24.138 1.00 84.19 568 PHE A N 1
ATOM 4353 C CA . PHE A 1 568 ? 20.663 -1.730 -24.421 1.00 84.19 568 PHE A CA 1
ATOM 4354 C C . PHE A 1 568 ? 21.094 -3.155 -24.768 1.00 84.19 568 PHE A C 1
ATOM 4356 O O . PHE A 1 568 ? 20.322 -3.894 -25.370 1.00 84.19 568 PHE A O 1
ATOM 4363 N N . LYS A 1 569 ? 22.343 -3.519 -24.432 1.00 84.12 569 LYS A N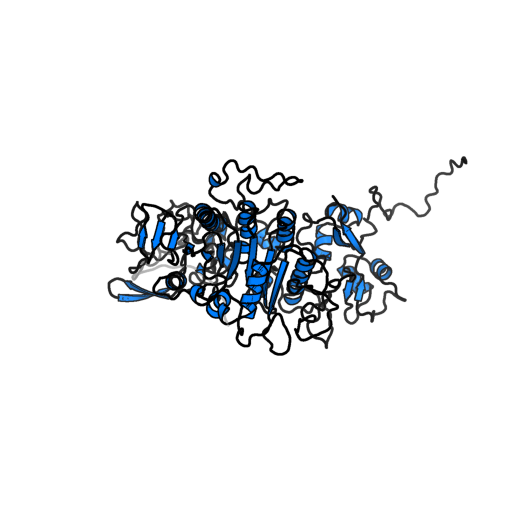 1
ATOM 4364 C CA . LYS A 1 569 ? 22.944 -4.826 -24.735 1.00 84.12 569 LYS A CA 1
ATOM 4365 C C . LYS A 1 569 ? 22.854 -5.200 -26.220 1.00 84.12 569 LYS A C 1
ATOM 4367 O O . LYS A 1 569 ? 22.780 -6.370 -26.572 1.00 84.12 569 LYS A O 1
ATOM 4372 N N . THR A 1 570 ? 22.911 -4.195 -27.091 1.00 85.00 570 THR A N 1
ATOM 4373 C CA . THR A 1 570 ? 22.814 -4.362 -28.541 1.00 85.00 570 THR A CA 1
ATOM 4374 C C . THR A 1 570 ? 24.047 -3.824 -29.246 1.00 85.00 570 THR A C 1
ATOM 4376 O O . THR A 1 570 ? 24.882 -3.137 -28.651 1.00 85.00 570 THR A O 1
ATOM 4379 N N . ASP A 1 571 ? 24.168 -4.131 -30.532 1.00 86.50 571 ASP A N 1
ATOM 4380 C CA . ASP A 1 571 ? 25.160 -3.522 -31.402 1.00 86.50 571 ASP A CA 1
ATOM 4381 C C . ASP A 1 571 ? 24.638 -2.227 -32.050 1.00 86.50 571 ASP A C 1
ATOM 4383 O O . ASP A 1 571 ? 23.437 -1.952 -32.126 1.00 86.50 571 ASP A O 1
ATOM 4387 N N . TRP A 1 572 ? 25.576 -1.396 -32.496 1.00 85.69 572 TRP A N 1
ATOM 4388 C CA . TRP A 1 572 ? 25.276 -0.094 -33.082 1.00 85.69 572 TRP A CA 1
ATOM 4389 C C . TRP A 1 572 ? 24.530 -0.196 -34.410 1.00 85.69 572 TRP A C 1
ATOM 4391 O O . TRP A 1 572 ? 23.816 0.742 -34.757 1.00 85.69 572 TRP A O 1
ATOM 4401 N N . LEU A 1 573 ? 24.676 -1.306 -35.143 1.00 84.62 573 LEU A N 1
ATOM 4402 C CA . LEU A 1 573 ? 24.020 -1.516 -36.430 1.00 84.62 573 LEU A CA 1
ATOM 4403 C C . LEU A 1 573 ? 22.530 -1.790 -36.216 1.00 84.62 573 LEU A C 1
ATOM 4405 O O . LEU A 1 573 ? 21.706 -1.228 -36.933 1.00 84.62 573 LEU A O 1
ATOM 4409 N N . ALA A 1 574 ? 22.183 -2.560 -35.182 1.00 83.88 574 ALA A N 1
ATOM 4410 C CA . ALA A 1 574 ? 20.811 -2.739 -34.722 1.00 83.88 574 ALA A CA 1
ATOM 4411 C C . ALA A 1 574 ? 20.157 -1.386 -34.414 1.00 83.88 574 ALA A C 1
ATOM 4413 O O . ALA A 1 574 ? 19.107 -1.056 -34.964 1.00 83.88 574 ALA A O 1
ATOM 4414 N N . LEU A 1 575 ? 20.814 -0.562 -33.595 1.00 85.31 575 LEU A N 1
ATOM 4415 C CA . LEU A 1 575 ? 20.270 0.734 -33.207 1.00 85.31 575 LEU A CA 1
ATOM 4416 C C . LEU A 1 575 ? 20.188 1.714 -34.386 1.00 85.31 575 LEU A C 1
ATOM 4418 O O . LEU A 1 575 ? 19.187 2.412 -34.539 1.00 85.31 575 LEU A O 1
ATOM 4422 N N . TRP A 1 576 ? 21.206 1.741 -35.244 1.00 84.19 576 TRP A N 1
ATOM 4423 C CA . TRP A 1 576 ? 21.196 2.543 -36.465 1.00 84.19 576 TRP A CA 1
ATOM 4424 C C . TRP A 1 576 ? 20.071 2.098 -37.408 1.00 84.19 576 TRP A C 1
ATOM 4426 O O . TRP A 1 576 ? 19.353 2.938 -37.937 1.00 84.19 576 TRP A O 1
ATOM 4436 N N . SER A 1 577 ? 19.815 0.791 -37.540 1.00 84.00 577 SER A N 1
ATOM 4437 C CA . SER A 1 577 ? 18.718 0.272 -38.371 1.00 84.00 577 SER A CA 1
ATOM 4438 C C . SER A 1 577 ? 17.323 0.689 -37.884 1.00 84.00 577 SER A C 1
ATOM 4440 O O . SER A 1 577 ? 16.416 0.845 -38.700 1.00 84.00 577 SER A O 1
ATOM 4442 N N . LEU A 1 578 ? 17.153 0.925 -36.576 1.00 85.75 578 LEU A N 1
ATOM 4443 C CA . LEU A 1 578 ? 15.899 1.411 -35.986 1.00 85.75 578 LEU A CA 1
ATOM 4444 C C . LEU A 1 578 ? 15.629 2.893 -36.267 1.00 85.75 578 LEU A C 1
ATOM 4446 O O . LEU A 1 578 ? 14.476 3.319 -36.215 1.00 85.75 578 LEU A O 1
ATOM 4450 N N . ASN A 1 579 ? 16.679 3.677 -36.517 1.00 84.12 579 ASN A N 1
ATOM 4451 C CA . ASN A 1 579 ? 16.620 5.141 -36.539 1.00 84.12 579 ASN A CA 1
ATOM 4452 C C . ASN A 1 579 ? 17.012 5.757 -37.891 1.00 84.12 579 ASN A C 1
ATOM 4454 O O . ASN A 1 579 ? 16.686 6.914 -38.156 1.00 84.12 579 ASN A O 1
ATOM 4458 N N . GLY A 1 580 ? 17.691 4.997 -38.753 1.00 79.00 580 GLY A N 1
ATOM 4459 C CA . GLY A 1 580 ? 18.299 5.489 -39.986 1.00 79.00 580 GLY A CA 1
ATOM 4460 C C . GLY A 1 580 ? 19.455 6.470 -39.739 1.00 79.00 580 GLY A C 1
ATOM 4461 O O . GLY A 1 580 ? 20.026 6.537 -38.651 1.00 79.00 580 GLY A O 1
ATOM 4462 N N . GLY A 1 581 ? 19.795 7.247 -40.771 1.00 72.56 581 GLY A N 1
ATOM 4463 C CA . GLY A 1 581 ? 20.844 8.274 -40.751 1.00 72.56 581 GLY A CA 1
ATOM 4464 C C . GLY A 1 581 ? 21.970 8.003 -41.751 1.00 72.56 581 GLY A C 1
ATOM 4465 O O . GLY A 1 581 ? 22.111 6.888 -42.241 1.00 72.56 581 GLY A O 1
ATOM 4466 N N . ASP A 1 582 ? 22.778 9.023 -42.044 1.00 68.19 582 ASP A N 1
ATOM 4467 C CA . ASP A 1 582 ? 23.820 8.936 -43.079 1.00 68.19 582 ASP A CA 1
ATOM 4468 C C . ASP A 1 582 ? 25.066 8.168 -42.618 1.00 68.19 582 ASP A C 1
ATOM 4470 O O . ASP A 1 582 ? 25.716 7.506 -43.425 1.00 68.19 582 ASP A O 1
ATOM 4474 N N . SER A 1 583 ? 25.402 8.239 -41.323 1.00 71.19 583 SER A N 1
ATOM 4475 C CA . SER A 1 583 ? 26.565 7.552 -40.758 1.00 71.19 583 SER A CA 1
ATOM 4476 C C . SER A 1 583 ? 26.381 7.249 -39.261 1.00 71.19 583 SER A C 1
ATOM 4478 O O . SER A 1 583 ? 25.886 8.109 -38.529 1.00 71.19 583 SER A O 1
ATOM 4480 N N . PRO A 1 584 ? 26.771 6.055 -38.776 1.00 70.81 584 PRO A N 1
ATOM 4481 C CA . PRO A 1 584 ? 26.545 5.613 -37.391 1.00 70.81 584 PRO A CA 1
ATOM 4482 C C . PRO A 1 584 ? 27.458 6.283 -36.347 1.00 70.81 584 PRO A C 1
ATOM 4484 O O . PRO A 1 584 ? 27.184 6.218 -35.146 1.00 70.81 584 PRO A O 1
ATOM 4487 N N . ASP A 1 585 ? 28.550 6.892 -36.805 1.00 71.38 585 ASP A N 1
ATOM 4488 C CA . ASP A 1 585 ? 29.574 7.618 -36.048 1.00 71.38 585 ASP A CA 1
ATOM 4489 C C . ASP A 1 585 ? 29.292 9.124 -35.941 1.00 71.38 585 ASP A C 1
ATOM 4491 O O . ASP A 1 585 ? 29.931 9.810 -35.140 1.00 71.38 585 ASP A O 1
ATOM 4495 N N . LEU A 1 586 ? 28.313 9.641 -36.689 1.00 70.19 586 LEU A N 1
ATOM 4496 C CA . LEU A 1 586 ? 27.880 11.025 -36.541 1.00 70.19 586 LEU A CA 1
ATOM 4497 C C . LEU A 1 586 ? 27.185 11.217 -35.192 1.00 70.19 586 LEU A C 1
ATOM 4499 O O . LEU A 1 586 ? 26.284 10.466 -34.812 1.00 70.19 586 LEU A O 1
ATOM 4503 N N . ILE A 1 587 ? 27.601 12.267 -34.483 1.00 64.00 587 ILE A N 1
ATOM 4504 C CA . ILE A 1 587 ? 26.899 12.755 -33.297 1.00 64.00 587 ILE A CA 1
ATOM 4505 C C . ILE A 1 587 ? 25.500 13.165 -33.745 1.00 64.00 587 ILE A C 1
ATOM 4507 O O . ILE A 1 587 ? 25.344 14.028 -34.615 1.00 64.00 587 ILE A O 1
ATOM 4511 N N . MET A 1 588 ? 24.482 12.531 -33.172 1.00 63.41 588 MET A N 1
ATOM 4512 C CA . MET A 1 588 ? 23.108 12.775 -33.587 1.00 63.41 588 MET A CA 1
ATOM 4513 C C . MET A 1 588 ? 22.561 14.017 -32.881 1.00 63.41 588 MET A C 1
ATOM 4515 O O . MET A 1 588 ? 22.516 14.082 -31.659 1.00 63.41 588 MET A O 1
ATOM 4519 N N . SER A 1 589 ? 22.131 15.010 -33.666 1.00 55.22 589 SER A N 1
ATOM 4520 C CA . SER A 1 589 ? 21.476 16.238 -33.186 1.00 55.22 589 SER A CA 1
ATOM 4521 C C . SER A 1 589 ? 19.951 16.105 -33.045 1.00 55.22 589 SER A C 1
ATOM 4523 O O . SER A 1 589 ? 19.256 17.104 -32.859 1.00 55.22 589 SER A O 1
ATOM 4525 N N . GLN A 1 590 ? 19.407 14.888 -33.173 1.00 58.16 590 GLN A N 1
ATOM 4526 C CA . GLN A 1 590 ? 17.982 14.631 -32.954 1.00 58.16 590 GLN A CA 1
ATOM 4527 C C . GLN A 1 590 ? 17.650 14.717 -31.456 1.00 58.16 590 GLN A C 1
ATOM 4529 O O . GLN A 1 590 ? 18.500 14.462 -30.610 1.00 58.16 590 GLN A O 1
ATOM 4534 N N . SER A 1 591 ? 16.402 15.045 -31.108 1.00 68.00 591 SER A N 1
ATOM 4535 C CA . SER A 1 591 ? 15.973 15.123 -29.701 1.00 68.00 591 SER A CA 1
ATOM 4536 C C . SER A 1 591 ? 15.725 13.747 -29.067 1.00 68.00 591 SER A C 1
ATOM 4538 O O . SER A 1 591 ? 15.854 13.596 -27.852 1.00 68.00 591 SER A O 1
ATOM 4540 N N . THR A 1 592 ? 15.379 12.732 -29.870 1.00 78.75 592 THR A N 1
ATOM 4541 C CA . THR A 1 592 ? 15.106 11.358 -29.415 1.00 78.75 592 THR A CA 1
ATOM 4542 C C . THR A 1 592 ? 15.529 10.303 -30.444 1.00 78.75 592 THR A C 1
ATOM 4544 O O . THR A 1 592 ? 15.780 10.631 -31.602 1.00 78.75 592 THR A O 1
ATOM 4547 N N . TYR A 1 593 ? 15.621 9.045 -30.015 1.00 80.44 593 TYR A N 1
ATOM 4548 C CA . TYR A 1 593 ? 15.831 7.853 -30.832 1.00 80.44 593 TYR A CA 1
ATOM 4549 C C . TYR A 1 593 ? 15.015 6.674 -30.309 1.00 80.44 593 TYR A C 1
ATOM 4551 O O . TYR A 1 593 ? 14.758 6.554 -29.112 1.00 80.44 593 TYR A O 1
ATOM 4559 N N . ARG A 1 594 ? 14.656 5.766 -31.209 1.00 88.06 594 ARG A N 1
ATOM 4560 C CA . ARG A 1 594 ? 14.073 4.461 -30.911 1.00 88.06 594 ARG A CA 1
ATOM 4561 C C . ARG A 1 594 ? 15.165 3.524 -30.406 1.00 88.06 594 ARG A C 1
ATOM 4563 O O . ARG A 1 594 ? 16.100 3.223 -31.145 1.00 88.06 594 ARG A O 1
ATOM 4570 N N . PHE A 1 595 ? 15.061 3.058 -29.163 1.00 88.38 595 PHE A N 1
ATOM 4571 C CA . PHE A 1 595 ? 16.027 2.104 -28.602 1.00 88.38 595 PHE A CA 1
ATOM 4572 C C . PHE A 1 595 ? 15.599 0.645 -28.778 1.00 88.38 595 PHE A C 1
ATOM 4574 O O . PHE A 1 595 ? 16.441 -0.237 -28.673 1.00 88.38 595 PHE A O 1
ATOM 4581 N N . GLY A 1 596 ? 14.318 0.393 -29.064 1.00 91.56 596 GLY A N 1
ATOM 4582 C CA . GLY A 1 596 ? 13.765 -0.942 -29.277 1.00 91.56 596 GLY A CA 1
ATOM 4583 C C . GLY A 1 596 ? 12.418 -0.913 -29.997 1.00 91.56 596 GLY A C 1
ATOM 4584 O O . GLY A 1 596 ? 11.883 0.147 -30.320 1.00 91.56 596 GLY A O 1
ATOM 4585 N N . HIS A 1 597 ? 11.857 -2.089 -30.255 1.00 92.94 597 HIS A N 1
ATOM 4586 C CA . HIS A 1 597 ? 10.528 -2.232 -30.844 1.00 92.94 597 HIS A CA 1
ATOM 4587 C C . HIS A 1 597 ? 9.451 -2.353 -29.772 1.00 92.94 597 HIS A C 1
ATOM 4589 O O . HIS A 1 597 ? 9.632 -3.053 -28.777 1.00 92.94 597 HIS A O 1
ATOM 4595 N N . GLU A 1 598 ? 8.300 -1.734 -30.020 1.00 95.06 598 GLU A N 1
ATOM 4596 C CA . GLU A 1 598 ? 7.092 -2.001 -29.248 1.00 95.06 598 GLU A CA 1
ATOM 4597 C C . GLU A 1 598 ? 6.543 -3.381 -29.596 1.00 95.06 598 GLU A C 1
ATOM 4599 O O . GLU A 1 598 ? 6.272 -3.691 -30.759 1.00 95.06 598 GLU A O 1
ATOM 4604 N N . TYR A 1 599 ? 6.335 -4.195 -28.572 1.00 95.50 599 TYR A N 1
ATOM 4605 C CA . TYR A 1 599 ? 5.664 -5.474 -28.686 1.00 95.50 599 TYR A CA 1
ATOM 4606 C C . TYR A 1 599 ? 4.407 -5.467 -27.826 1.00 95.50 599 TYR A C 1
ATOM 4608 O O . TYR A 1 599 ? 4.478 -5.239 -26.619 1.00 95.50 599 TYR A O 1
ATOM 4616 N N . VAL A 1 600 ? 3.259 -5.723 -28.451 1.00 95.31 600 VAL A N 1
ATOM 4617 C CA . VAL A 1 600 ? 1.987 -5.896 -27.744 1.00 95.31 600 VAL A CA 1
ATOM 4618 C C . VAL A 1 600 ? 1.871 -7.355 -27.321 1.00 95.31 600 VAL A C 1
ATOM 4620 O O . VAL A 1 600 ? 1.801 -8.240 -28.175 1.00 95.31 600 VAL A O 1
ATOM 4623 N N . ILE A 1 601 ? 1.834 -7.597 -26.014 1.00 93.38 601 ILE A N 1
ATOM 4624 C CA . ILE A 1 601 ? 1.724 -8.935 -25.430 1.00 93.38 601 ILE A CA 1
ATOM 4625 C C . ILE A 1 601 ? 0.387 -9.558 -25.834 1.00 93.38 601 ILE A C 1
ATOM 4627 O O . ILE A 1 601 ? -0.679 -8.964 -25.635 1.00 93.38 601 ILE A O 1
ATOM 4631 N N . LEU A 1 602 ? 0.434 -10.758 -26.410 1.00 92.19 602 LEU A N 1
ATOM 4632 C CA . LEU A 1 602 ? -0.761 -11.473 -26.848 1.00 92.19 602 LEU A CA 1
ATOM 4633 C C . LEU A 1 602 ? -1.380 -12.293 -25.702 1.00 92.19 602 LEU A C 1
ATOM 4635 O O . LEU A 1 602 ? -0.696 -12.644 -24.737 1.00 92.19 602 LEU A O 1
ATOM 4639 N N . PRO A 1 603 ? -2.681 -12.638 -25.789 1.00 90.44 603 PRO A N 1
ATOM 4640 C CA . PRO A 1 603 ? -3.320 -13.514 -24.813 1.00 90.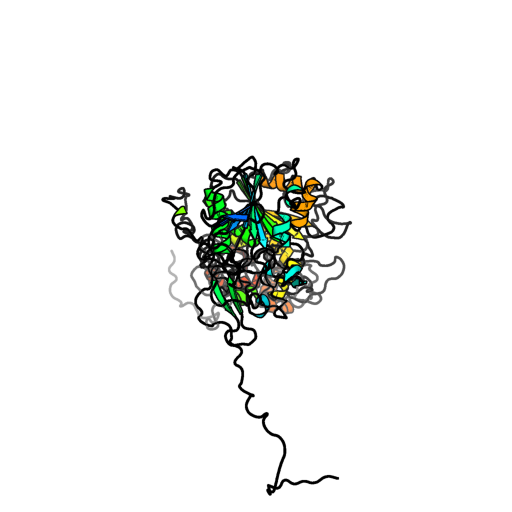44 603 PRO A CA 1
ATOM 4641 C C . PRO A 1 603 ? -2.567 -14.835 -24.621 1.00 90.44 603 PRO A C 1
ATOM 4643 O O . PRO A 1 603 ? -2.375 -15.590 -25.570 1.00 90.44 603 PRO A O 1
ATOM 4646 N N . GLY A 1 604 ? -2.185 -15.121 -23.374 1.00 85.75 604 GLY A N 1
ATOM 4647 C CA . GLY A 1 604 ? -1.511 -16.361 -22.981 1.00 85.75 604 GLY A CA 1
ATOM 4648 C C . GLY A 1 604 ? 0.012 -16.364 -23.138 1.00 85.75 604 GLY A C 1
ATOM 4649 O O . GLY A 1 604 ? 0.632 -17.351 -22.747 1.00 85.75 604 GLY A O 1
ATOM 4650 N N . GLU A 1 605 ? 0.620 -15.298 -23.666 1.00 89.44 605 GLU A N 1
ATOM 4651 C CA . GLU A 1 605 ? 2.081 -15.172 -23.694 1.00 89.44 605 GLU A CA 1
ATOM 4652 C C . GLU A 1 605 ? 2.645 -14.849 -22.307 1.00 89.44 605 GLU A C 1
ATOM 4654 O O . GLU A 1 605 ? 2.062 -14.083 -21.537 1.00 89.44 605 GLU A O 1
ATOM 4659 N N . THR A 1 606 ? 3.820 -15.400 -22.010 1.00 90.81 606 THR A N 1
ATOM 4660 C CA . THR A 1 606 ? 4.630 -15.011 -20.849 1.00 90.81 606 THR A CA 1
ATOM 4661 C C . THR A 1 606 ? 5.835 -14.185 -21.287 1.00 90.81 606 THR A C 1
ATOM 4663 O O . THR A 1 606 ? 6.330 -14.335 -22.409 1.00 90.81 606 THR A O 1
ATOM 4666 N N . LEU A 1 607 ? 6.373 -13.350 -20.390 1.00 91.81 607 LEU A N 1
ATOM 4667 C CA . LEU A 1 607 ? 7.573 -12.575 -20.709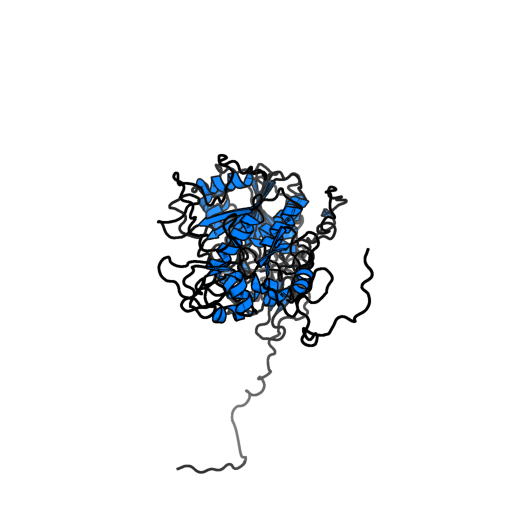 1.00 91.81 607 LEU A CA 1
ATOM 4668 C C . LEU A 1 607 ? 8.771 -13.482 -21.029 1.00 91.81 607 LEU A C 1
ATOM 4670 O O . LEU A 1 607 ? 9.562 -13.145 -21.898 1.00 91.81 607 LEU A O 1
ATOM 4674 N N . ALA A 1 608 ? 8.866 -14.660 -20.406 1.00 92.19 608 ALA A N 1
ATOM 4675 C CA . ALA A 1 608 ? 9.906 -15.645 -20.700 1.00 92.19 608 ALA A CA 1
ATOM 4676 C C . ALA A 1 608 ? 9.803 -16.221 -22.127 1.00 92.19 608 ALA A C 1
ATOM 4678 O O . ALA A 1 608 ? 10.819 -16.377 -22.803 1.00 92.19 608 ALA A O 1
ATOM 4679 N N . GLN A 1 609 ? 8.587 -16.504 -22.613 1.00 92.06 609 GLN A N 1
ATOM 4680 C CA . GLN A 1 609 ? 8.372 -16.952 -23.998 1.00 92.06 609 GLN A CA 1
ATOM 4681 C C . GLN A 1 609 ? 8.743 -15.856 -25.000 1.00 92.06 609 GLN A C 1
ATOM 4683 O O . GLN A 1 609 ? 9.411 -16.127 -25.999 1.00 92.06 609 GLN A O 1
ATOM 4688 N N . ILE A 1 610 ? 8.343 -14.616 -24.707 1.00 93.69 610 ILE A N 1
ATOM 4689 C CA . ILE A 1 610 ? 8.688 -13.443 -25.513 1.00 93.69 610 ILE A CA 1
ATOM 4690 C C . ILE A 1 610 ? 10.211 -13.256 -25.527 1.00 93.69 610 ILE A C 1
ATOM 4692 O O . ILE A 1 610 ? 10.810 -13.206 -26.598 1.00 93.69 610 ILE A O 1
ATOM 4696 N N . ALA A 1 611 ? 10.853 -13.237 -24.359 1.00 93.81 611 ALA A N 1
ATOM 4697 C CA . ALA A 1 611 ? 12.297 -13.084 -24.216 1.00 93.81 611 ALA A CA 1
ATOM 4698 C C . ALA A 1 611 ? 13.074 -14.141 -25.010 1.00 93.81 611 ALA A C 1
ATOM 4700 O O . ALA A 1 611 ? 13.944 -13.792 -25.809 1.00 93.81 611 ALA A O 1
ATOM 4701 N N . SER A 1 612 ? 12.696 -15.416 -24.869 1.00 91.62 612 SER A N 1
ATOM 4702 C CA . SER A 1 612 ? 13.320 -16.522 -25.601 1.00 91.62 612 SER A CA 1
ATOM 4703 C C . SER A 1 612 ? 13.213 -16.345 -27.115 1.00 91.62 612 SER A C 1
ATOM 4705 O O . SER A 1 612 ? 14.194 -16.562 -27.825 1.00 91.62 612 SER A O 1
ATOM 4707 N N . ARG A 1 613 ? 12.058 -15.894 -27.619 1.00 90.88 613 ARG A N 1
ATOM 4708 C CA . ARG A 1 613 ? 11.863 -15.623 -29.049 1.00 90.88 613 ARG A CA 1
ATOM 4709 C C . ARG A 1 613 ? 12.792 -14.522 -29.563 1.00 90.88 613 ARG A C 1
ATOM 4711 O O . ARG A 1 613 ? 13.255 -14.593 -30.696 1.00 90.88 613 ARG A O 1
ATOM 4718 N N . PHE A 1 614 ? 13.097 -13.526 -28.740 1.00 92.00 614 PHE A N 1
ATOM 4719 C CA . PHE A 1 614 ? 13.972 -12.412 -29.112 1.00 92.00 614 PHE A CA 1
ATOM 4720 C C . PHE A 1 614 ? 15.433 -12.593 -28.668 1.00 92.00 614 PHE A C 1
ATOM 4722 O O . PHE A 1 614 ? 16.225 -11.662 -28.803 1.00 92.00 614 PHE A O 1
ATOM 4729 N N . GLY A 1 615 ? 15.813 -13.786 -28.194 1.00 90.62 615 GLY A N 1
ATOM 4730 C CA . GLY A 1 615 ? 17.197 -14.107 -27.832 1.00 90.62 615 GLY A CA 1
ATOM 4731 C C . GLY A 1 615 ? 17.697 -13.427 -26.552 1.00 90.62 615 GLY A C 1
ATOM 4732 O O . GLY A 1 615 ? 18.905 -13.288 -26.365 1.00 90.62 615 GLY A O 1
ATOM 4733 N N . THR A 1 616 ? 16.787 -12.991 -25.682 1.00 92.06 616 THR A N 1
ATOM 4734 C CA . THR A 1 616 ? 17.083 -12.314 -24.409 1.00 92.06 616 THR A CA 1
ATOM 4735 C C . THR A 1 616 ? 16.482 -13.098 -23.233 1.00 92.06 616 THR A C 1
ATOM 4737 O O . THR A 1 616 ? 16.005 -14.224 -23.395 1.00 92.06 616 THR A O 1
ATOM 4740 N N . THR A 1 617 ? 16.515 -12.528 -22.030 1.00 93.00 617 THR A N 1
ATOM 4741 C CA . THR A 1 617 ? 15.911 -13.096 -20.818 1.00 93.00 617 THR A CA 1
ATOM 4742 C C . THR A 1 617 ? 14.785 -12.205 -20.299 1.00 93.00 617 THR A C 1
ATOM 4744 O O . THR A 1 617 ? 14.698 -11.019 -20.612 1.00 93.00 617 THR A O 1
ATOM 4747 N N . ASP A 1 618 ? 13.894 -12.777 -19.501 1.00 91.88 618 ASP A N 1
ATOM 4748 C CA . ASP A 1 618 ? 12.812 -12.046 -18.844 1.00 91.88 618 ASP A CA 1
ATOM 4749 C C . ASP A 1 618 ? 13.336 -10.974 -17.871 1.00 91.88 618 ASP A C 1
ATOM 4751 O O . ASP A 1 618 ? 12.795 -9.870 -17.827 1.00 91.88 618 ASP A O 1
ATOM 4755 N N . ALA A 1 619 ? 14.430 -11.261 -17.160 1.00 89.38 619 ALA A N 1
ATOM 4756 C CA . ALA A 1 619 ? 15.141 -10.292 -16.328 1.00 89.38 619 ALA A CA 1
ATOM 4757 C C . ALA A 1 619 ? 15.701 -9.117 -17.149 1.00 89.38 619 ALA A C 1
ATOM 4759 O O . ALA A 1 619 ? 15.589 -7.967 -16.732 1.00 89.38 619 ALA A O 1
ATOM 4760 N N . GLU A 1 620 ? 16.266 -9.389 -18.328 1.00 89.88 620 GLU A N 1
ATOM 4761 C CA . GLU A 1 620 ? 16.763 -8.347 -19.233 1.00 89.88 620 GLU A CA 1
ATOM 4762 C C . GLU A 1 620 ? 15.644 -7.502 -19.831 1.00 89.88 620 GLU A C 1
ATOM 4764 O O . GLU A 1 620 ? 15.792 -6.285 -19.910 1.00 89.88 620 GLU A O 1
ATOM 4769 N N . LEU A 1 621 ? 14.512 -8.107 -20.202 1.00 92.56 621 LEU A N 1
ATOM 4770 C CA . LEU A 1 621 ? 13.345 -7.345 -20.648 1.00 92.56 621 LEU A CA 1
ATOM 4771 C C . LEU A 1 621 ? 12.762 -6.482 -19.527 1.00 92.56 621 LEU A C 1
ATOM 4773 O O . LEU A 1 621 ? 12.359 -5.348 -19.790 1.00 92.56 621 LEU A O 1
ATOM 4777 N N . ALA A 1 622 ? 12.717 -6.989 -18.293 1.00 90.75 622 ALA A N 1
ATOM 4778 C CA . ALA A 1 622 ? 12.258 -6.210 -17.149 1.00 90.75 622 ALA A CA 1
ATOM 4779 C C . ALA A 1 622 ? 13.171 -4.999 -16.887 1.00 90.75 622 ALA A C 1
ATOM 4781 O O . ALA A 1 622 ? 12.670 -3.884 -16.751 1.00 90.75 622 ALA A O 1
ATOM 4782 N N . ASP A 1 623 ? 14.493 -5.202 -16.908 1.00 87.12 623 ASP A N 1
ATOM 4783 C CA . ASP A 1 623 ? 15.504 -4.144 -16.755 1.00 87.12 623 ASP A CA 1
ATOM 4784 C C . ASP A 1 623 ? 15.426 -3.105 -17.888 1.00 87.12 623 ASP A C 1
ATOM 4786 O O . ASP A 1 623 ? 15.333 -1.905 -17.633 1.00 87.12 623 ASP A O 1
ATOM 4790 N N . LEU A 1 624 ? 15.326 -3.562 -19.143 1.00 88.88 624 LEU A N 1
ATOM 4791 C CA . LEU A 1 624 ? 15.181 -2.712 -20.332 1.00 88.88 624 LEU A CA 1
ATOM 4792 C C . LEU A 1 624 ? 13.952 -1.794 -20.265 1.00 88.88 624 LEU A C 1
ATOM 4794 O O . LEU A 1 624 ? 13.960 -0.693 -20.815 1.00 88.88 624 LEU A O 1
ATOM 4798 N N . ASN A 1 625 ? 12.881 -2.254 -19.617 1.00 91.19 625 ASN A N 1
ATOM 4799 C CA . ASN A 1 625 ? 11.636 -1.504 -19.488 1.00 91.19 625 ASN A CA 1
ATOM 4800 C C . ASN A 1 625 ? 11.530 -0.743 -18.164 1.00 91.19 625 ASN A C 1
ATOM 4802 O O . ASN A 1 625 ? 10.555 -0.019 -17.949 1.00 91.19 625 ASN A O 1
ATOM 4806 N N . TYR A 1 626 ? 12.496 -0.885 -17.260 1.00 87.31 626 TYR A N 1
ATOM 4807 C CA . TYR A 1 626 ? 12.392 -0.324 -15.925 1.00 87.31 626 TYR A CA 1
ATOM 4808 C C . TYR A 1 626 ? 12.297 1.217 -15.963 1.00 87.31 626 TYR A C 1
ATOM 4810 O O . TYR A 1 626 ? 12.983 1.890 -16.725 1.00 87.31 626 TYR A O 1
ATOM 4818 N N . ASN A 1 627 ? 11.453 1.810 -15.107 1.00 82.75 627 ASN A N 1
ATOM 4819 C CA . ASN A 1 627 ? 11.206 3.251 -15.023 1.00 82.75 627 ASN A CA 1
ATOM 4820 C C . ASN A 1 627 ? 10.823 3.937 -16.357 1.00 82.75 627 ASN A C 1
ATOM 4822 O O . ASN A 1 627 ? 11.152 5.106 -16.582 1.00 82.75 627 ASN A O 1
ATOM 4826 N N . LEU A 1 628 ? 10.118 3.211 -17.231 1.00 85.75 628 LEU A N 1
ATOM 4827 C CA . LEU A 1 628 ? 9.459 3.714 -18.442 1.00 85.75 628 LEU A CA 1
ATOM 4828 C C . LEU A 1 628 ? 7.935 3.570 -18.327 1.00 85.75 628 LEU A C 1
ATOM 4830 O O . LEU A 1 628 ? 7.431 2.881 -17.442 1.00 85.75 628 LEU A O 1
ATOM 4834 N N . ILE A 1 629 ? 7.168 4.148 -19.258 1.00 86.62 629 ILE A N 1
ATOM 4835 C CA . ILE A 1 629 ? 5.711 3.903 -19.344 1.00 86.62 629 ILE A CA 1
ATOM 4836 C C . ILE A 1 629 ? 5.391 2.409 -19.542 1.00 86.62 629 ILE A C 1
ATOM 4838 O O . ILE A 1 629 ? 4.321 1.949 -19.145 1.00 86.62 629 ILE A O 1
ATOM 4842 N N . THR A 1 630 ? 6.329 1.640 -20.094 1.00 91.62 630 THR A N 1
ATOM 4843 C CA . THR A 1 630 ? 6.261 0.182 -20.269 1.00 91.62 630 THR A CA 1
ATOM 4844 C C . THR A 1 630 ? 6.799 -0.609 -19.073 1.00 91.62 630 THR A C 1
ATOM 4846 O O . THR A 1 630 ? 6.996 -1.811 -19.198 1.00 91.62 630 THR A O 1
ATOM 4849 N N . HIS A 1 631 ? 7.047 0.028 -17.920 1.00 91.19 631 HIS A N 1
ATOM 4850 C CA . HIS A 1 631 ? 7.703 -0.611 -16.775 1.00 91.19 631 HIS A CA 1
ATOM 4851 C C . HIS A 1 631 ? 7.089 -1.943 -16.363 1.00 91.19 631 HIS A C 1
ATOM 4853 O O . HIS A 1 631 ? 5.874 -2.059 -16.187 1.00 91.19 631 HIS A O 1
ATOM 4859 N N . ILE A 1 632 ? 7.987 -2.904 -16.153 1.00 89.81 632 ILE A N 1
ATOM 4860 C CA . ILE A 1 632 ? 7.723 -4.262 -15.702 1.00 89.81 632 ILE A CA 1
ATOM 4861 C C . ILE A 1 632 ? 8.383 -4.408 -14.334 1.00 89.81 632 ILE A C 1
ATOM 4863 O O . ILE A 1 632 ? 9.606 -4.416 -14.232 1.00 89.81 632 ILE A O 1
ATOM 4867 N N . SER A 1 633 ? 7.566 -4.520 -13.289 1.00 85.44 633 SER A N 1
ATOM 4868 C CA . SER A 1 633 ? 8.058 -4.801 -11.934 1.00 85.44 633 SER A CA 1
ATOM 4869 C C . SER A 1 633 ? 8.340 -6.294 -11.774 1.00 85.44 633 SER A C 1
ATOM 4871 O O . SER A 1 633 ? 9.410 -6.682 -11.316 1.00 85.44 633 SER A O 1
ATOM 4873 N N . ASN A 1 634 ? 7.390 -7.131 -12.206 1.00 86.56 634 ASN A N 1
ATOM 4874 C CA . ASN A 1 634 ? 7.473 -8.581 -12.109 1.00 86.56 634 ASN A CA 1
ATOM 4875 C C . ASN A 1 634 ? 7.299 -9.220 -13.499 1.00 86.56 634 ASN A C 1
ATOM 4877 O O . ASN A 1 634 ? 6.220 -9.103 -14.088 1.00 86.56 634 ASN A O 1
ATOM 4881 N N . PRO A 1 635 ? 8.315 -9.925 -14.031 1.00 84.75 635 PRO A N 1
ATOM 4882 C CA . PRO A 1 635 ? 8.238 -10.552 -15.351 1.00 84.75 635 PRO A CA 1
ATOM 4883 C C . PRO A 1 635 ? 7.190 -11.672 -15.448 1.00 84.75 635 PRO A C 1
ATOM 4885 O O . PRO A 1 635 ? 6.775 -12.039 -16.549 1.00 84.75 635 PRO A O 1
ATOM 4888 N N . PHE A 1 636 ? 6.739 -12.211 -14.313 1.00 83.38 636 PHE A N 1
ATOM 4889 C CA . PHE A 1 636 ? 5.721 -13.256 -14.269 1.00 83.38 636 PHE A CA 1
ATOM 4890 C C . PHE A 1 636 ? 4.288 -12.708 -14.348 1.00 83.38 636 PHE A C 1
ATOM 4892 O O . PHE A 1 636 ? 3.373 -13.479 -14.632 1.00 83.38 636 PHE A O 1
ATOM 4899 N N . HIS A 1 637 ? 4.081 -11.400 -14.148 1.00 79.25 637 HIS A N 1
ATOM 4900 C CA . HIS A 1 637 ? 2.753 -10.771 -14.086 1.00 79.25 637 HIS A CA 1
ATOM 4901 C C . HIS A 1 637 ? 2.551 -9.726 -15.189 1.00 79.25 637 HIS A C 1
ATOM 4903 O O . HIS A 1 637 ? 2.260 -8.556 -14.942 1.00 79.25 637 HIS A O 1
ATOM 4909 N N . VAL A 1 638 ? 2.683 -10.171 -16.437 1.00 85.00 638 VAL A N 1
ATOM 4910 C CA . VAL A 1 638 ? 2.323 -9.388 -17.626 1.00 85.00 638 VAL A CA 1
ATOM 4911 C C . VAL A 1 638 ? 0.915 -9.740 -18.103 1.00 85.00 638 VAL A C 1
ATOM 4913 O O . VAL A 1 638 ? 0.462 -10.874 -17.937 1.00 85.00 638 VAL A O 1
ATOM 4916 N N . MET A 1 639 ? 0.205 -8.779 -18.696 1.00 84.38 639 MET A N 1
ATOM 4917 C CA . MET A 1 639 ? -1.148 -8.996 -19.213 1.00 84.38 639 MET A CA 1
ATOM 4918 C C . MET A 1 639 ? -1.216 -8.787 -20.725 1.00 84.38 639 MET A C 1
ATOM 4920 O O . MET A 1 639 ? -0.469 -8.005 -21.309 1.00 84.38 639 MET A O 1
ATOM 4924 N N . ALA A 1 640 ? -2.170 -9.463 -21.365 1.00 87.50 640 ALA A N 1
ATOM 4925 C CA . ALA A 1 640 ? -2.466 -9.237 -22.772 1.00 87.50 640 ALA A CA 1
ATOM 4926 C C . ALA A 1 640 ? -2.819 -7.761 -23.028 1.00 87.50 640 ALA A C 1
ATOM 4928 O O . ALA A 1 640 ? -3.579 -7.155 -22.269 1.00 87.50 640 ALA A O 1
ATOM 4929 N N . GLY A 1 641 ? -2.281 -7.200 -24.109 1.00 89.62 641 GLY A N 1
ATOM 4930 C CA . GLY A 1 641 ? -2.414 -5.784 -24.454 1.00 89.62 641 GLY A CA 1
ATOM 4931 C C . GLY A 1 641 ? -1.351 -4.876 -23.830 1.00 89.62 641 GLY A C 1
ATOM 4932 O O . GLY A 1 641 ? -1.253 -3.717 -24.236 1.00 89.62 641 GLY A O 1
ATOM 4933 N N . ASP A 1 642 ? -0.535 -5.377 -22.897 1.00 91.19 642 ASP A N 1
ATOM 4934 C CA . ASP A 1 642 ? 0.623 -4.628 -22.408 1.00 91.19 642 ASP A CA 1
ATOM 4935 C C . ASP A 1 642 ? 1.627 -4.412 -23.537 1.00 91.19 642 ASP A C 1
ATOM 4937 O O . ASP A 1 642 ? 1.810 -5.268 -24.401 1.00 91.19 642 ASP A O 1
ATOM 4941 N N . VAL A 1 643 ? 2.280 -3.252 -23.522 1.00 93.69 643 VAL A N 1
ATOM 4942 C CA . VAL A 1 643 ? 3.362 -2.938 -24.455 1.00 93.69 643 VAL A CA 1
ATOM 4943 C C . VAL A 1 643 ? 4.680 -3.086 -23.717 1.00 93.69 643 VAL A C 1
ATOM 4945 O O . VAL A 1 643 ? 4.865 -2.461 -22.673 1.00 93.69 643 VAL A O 1
ATOM 4948 N N . VAL A 1 644 ? 5.588 -3.872 -24.283 1.00 95.06 644 VAL A N 1
ATOM 4949 C CA . VAL A 1 644 ? 6.965 -4.031 -23.815 1.00 95.06 644 VAL A CA 1
ATOM 4950 C C . VAL A 1 644 ? 7.924 -3.581 -24.913 1.00 95.06 644 VAL A C 1
ATOM 4952 O O . VAL A 1 644 ? 7.712 -3.869 -26.090 1.00 95.06 644 VAL A O 1
ATOM 4955 N N . CYS A 1 645 ? 8.969 -2.854 -24.534 1.00 94.44 645 CYS A N 1
ATOM 4956 C CA . CYS A 1 645 ? 10.068 -2.506 -25.422 1.00 94.44 645 CYS A CA 1
ATOM 4957 C C . CYS A 1 645 ? 11.046 -3.666 -25.513 1.00 94.44 645 CYS A C 1
ATOM 4959 O O . CYS A 1 645 ? 11.487 -4.188 -24.489 1.00 94.44 645 CYS A O 1
ATOM 4961 N N . ILE A 1 646 ? 11.378 -4.067 -26.737 1.00 93.44 646 ILE A N 1
ATOM 4962 C CA . ILE A 1 646 ? 12.223 -5.227 -27.013 1.00 93.44 646 ILE A CA 1
ATOM 4963 C C . ILE A 1 646 ? 13.406 -4.810 -27.873 1.00 93.44 646 ILE A C 1
ATOM 4965 O O . ILE A 1 646 ? 13.240 -4.176 -28.918 1.00 93.44 646 ILE A O 1
ATOM 4969 N N . VAL A 1 647 ? 14.592 -5.241 -27.457 1.00 91.25 647 VAL A N 1
ATOM 4970 C CA . VAL A 1 647 ? 15.813 -5.178 -28.257 1.00 91.25 647 VAL A CA 1
ATOM 4971 C C . VAL A 1 647 ? 16.240 -6.613 -28.566 1.00 91.25 647 VAL A C 1
ATOM 4973 O O . VAL A 1 647 ? 16.593 -7.344 -27.643 1.00 91.25 647 VAL A O 1
ATOM 4976 N N . PRO A 1 648 ? 16.121 -7.074 -29.825 1.00 85.06 648 PRO A N 1
ATOM 4977 C CA . PRO A 1 648 ? 16.409 -8.460 -30.165 1.00 85.06 648 PRO A CA 1
ATOM 4978 C C . PRO A 1 648 ? 17.915 -8.732 -30.190 1.00 85.06 648 PRO A C 1
ATOM 4980 O O . PRO A 1 648 ? 18.688 -7.962 -30.755 1.00 85.06 648 PRO A O 1
ATOM 4983 N N . HIS A 1 649 ? 18.329 -9.885 -29.670 1.00 86.75 649 HIS A N 1
ATOM 4984 C CA . HIS A 1 649 ? 19.681 -10.404 -29.866 1.00 86.75 649 HIS A CA 1
ATOM 4985 C C . HIS A 1 649 ? 19.694 -11.301 -31.107 1.00 86.75 649 HIS A C 1
ATOM 4987 O O . HIS A 1 649 ? 19.390 -12.492 -31.029 1.00 86.75 649 HIS A O 1
ATOM 4993 N N . PHE A 1 650 ? 20.035 -10.739 -32.270 1.00 80.69 650 PHE A N 1
ATOM 4994 C CA . PHE A 1 650 ? 19.869 -11.407 -33.571 1.00 80.69 650 PHE A CA 1
ATOM 4995 C C . PHE A 1 650 ? 20.491 -12.811 -33.665 1.00 80.69 650 PHE A C 1
ATOM 4997 O O . PHE A 1 650 ? 19.901 -13.700 -34.273 1.00 80.69 650 PHE A O 1
ATOM 5004 N N . THR A 1 651 ? 21.640 -13.046 -33.028 1.00 81.25 651 THR A N 1
ATOM 5005 C CA . THR A 1 651 ? 22.338 -14.346 -33.041 1.00 81.25 651 THR A CA 1
ATOM 5006 C C . THR A 1 651 ? 21.666 -15.431 -32.198 1.00 81.25 651 THR A C 1
ATOM 5008 O O . THR A 1 651 ? 21.944 -16.611 -32.400 1.00 81.25 651 THR A O 1
ATOM 5011 N N . ALA A 1 652 ? 20.800 -15.047 -31.259 1.00 84.69 652 ALA A N 1
ATOM 5012 C CA . ALA A 1 652 ? 20.077 -15.949 -30.365 1.00 84.69 652 ALA A CA 1
ATOM 5013 C C . ALA A 1 652 ? 18.555 -15.927 -30.594 1.00 84.69 652 ALA A C 1
ATOM 5015 O O . ALA A 1 652 ? 17.834 -16.719 -29.991 1.00 84.69 652 ALA A O 1
ATOM 5016 N N . ALA A 1 653 ? 18.058 -15.023 -31.442 1.00 86.19 653 ALA A N 1
ATOM 5017 C CA . ALA A 1 653 ? 16.639 -14.863 -31.715 1.00 86.19 653 ALA A CA 1
ATOM 5018 C C . ALA A 1 653 ? 16.079 -16.029 -32.545 1.00 86.19 653 ALA A C 1
ATOM 5020 O O . ALA A 1 653 ? 16.739 -16.564 -33.442 1.00 86.19 653 ALA A O 1
ATOM 5021 N N . LEU A 1 654 ? 14.830 -16.390 -32.254 1.00 84.50 654 LEU A N 1
ATOM 5022 C CA . LEU A 1 654 ? 14.124 -17.521 -32.839 1.00 84.50 654 LEU A CA 1
ATOM 5023 C C . LEU A 1 654 ? 12.868 -17.052 -33.588 1.00 84.50 654 LEU A C 1
ATOM 5025 O O . LEU A 1 654 ? 12.188 -16.099 -33.192 1.00 84.50 654 LEU A O 1
ATOM 5029 N N . ASP A 1 655 ? 12.523 -17.743 -34.670 1.00 81.50 655 ASP A N 1
ATOM 5030 C CA . ASP A 1 655 ? 11.224 -17.590 -35.315 1.00 81.50 655 ASP A CA 1
ATOM 5031 C C . ASP A 1 655 ? 10.098 -18.212 -34.459 1.00 81.50 655 ASP A C 1
ATOM 5033 O O . ASP A 1 655 ? 10.316 -18.799 -33.397 1.00 81.50 655 ASP A O 1
ATOM 5037 N N . ARG A 1 656 ? 8.846 -18.096 -34.919 1.00 78.00 656 ARG A N 1
ATOM 5038 C CA . ARG A 1 656 ? 7.688 -18.665 -34.200 1.00 78.00 656 ARG A CA 1
ATOM 5039 C C . ARG A 1 656 ? 7.685 -20.197 -34.128 1.00 78.00 656 ARG A C 1
ATOM 5041 O O . ARG A 1 656 ? 6.911 -20.749 -33.353 1.00 78.00 656 ARG A O 1
ATOM 5048 N N . MET A 1 657 ? 8.491 -20.868 -34.943 1.00 81.50 657 MET A N 1
ATOM 5049 C CA . MET A 1 657 ? 8.646 -22.322 -34.966 1.00 81.50 657 MET A CA 1
ATOM 5050 C C . MET A 1 657 ? 9.843 -22.785 -34.116 1.00 81.50 657 MET A C 1
ATOM 5052 O O . MET A 1 657 ? 10.071 -23.987 -34.007 1.00 81.50 657 MET A O 1
ATOM 5056 N N . GLY A 1 658 ? 10.581 -21.857 -33.494 1.00 81.69 658 GLY A N 1
ATOM 5057 C CA . GLY A 1 658 ? 11.758 -22.147 -32.676 1.00 81.69 658 GLY A CA 1
ATOM 5058 C C . GLY A 1 658 ? 13.061 -22.273 -33.469 1.00 81.69 658 GLY A C 1
ATOM 5059 O O . GLY A 1 658 ? 14.060 -22.719 -32.906 1.00 81.69 658 GLY A O 1
ATOM 5060 N N . ASN A 1 659 ? 13.083 -21.894 -34.751 1.00 82.69 659 ASN A N 1
ATOM 5061 C CA . ASN A 1 659 ? 14.303 -21.936 -35.560 1.00 82.69 659 ASN A CA 1
ATOM 5062 C C . ASN A 1 659 ? 15.130 -20.656 -35.368 1.00 82.69 659 ASN A C 1
ATOM 5064 O O . ASN A 1 659 ? 14.545 -19.572 -35.337 1.00 82.69 659 ASN A O 1
ATOM 5068 N N . PRO A 1 660 ? 16.473 -20.735 -35.313 1.00 82.50 660 PRO A N 1
ATOM 5069 C CA . PRO A 1 660 ? 17.330 -19.551 -35.289 1.00 82.50 660 PRO A CA 1
ATOM 5070 C C . PRO A 1 660 ? 17.091 -18.639 -36.497 1.00 82.50 660 PRO A C 1
ATOM 5072 O O . PRO A 1 660 ? 17.115 -19.102 -37.637 1.00 82.50 660 PRO A O 1
ATOM 5075 N N . LEU A 1 661 ? 16.897 -17.339 -36.249 1.00 80.31 661 LEU A N 1
ATOM 5076 C CA . LEU A 1 661 ? 16.746 -16.334 -37.310 1.00 80.31 661 LEU A CA 1
ATOM 5077 C C . LEU A 1 661 ? 18.069 -16.066 -38.032 1.00 80.31 661 LEU A C 1
ATOM 5079 O O . LEU A 1 661 ? 18.100 -15.945 -39.256 1.00 80.31 661 LEU A O 1
ATOM 5083 N N . CYS A 1 662 ? 19.165 -15.999 -37.276 1.00 76.69 662 CYS A N 1
ATOM 5084 C CA . CYS A 1 662 ? 20.515 -15.961 -37.816 1.00 76.69 662 CYS A CA 1
ATOM 5085 C C . CYS A 1 662 ? 21.182 -17.316 -37.546 1.00 76.69 662 CYS A C 1
ATOM 5087 O O . CYS A 1 662 ? 21.328 -17.691 -36.380 1.00 76.69 662 CYS A O 1
ATOM 5089 N N . PRO A 1 663 ? 21.590 -18.074 -38.577 1.00 62.47 663 PRO A N 1
ATOM 5090 C CA . PRO A 1 663 ? 22.309 -19.317 -38.351 1.00 62.47 663 PRO A CA 1
ATOM 5091 C C . PRO A 1 663 ? 23.634 -19.019 -37.639 1.00 62.47 663 PRO A C 1
ATOM 5093 O O . PRO A 1 663 ? 24.378 -18.122 -38.034 1.00 62.47 663 PRO A O 1
ATOM 5096 N N . SER A 1 664 ? 23.934 -19.768 -36.575 1.00 56.41 664 SER A N 1
ATOM 5097 C CA . SER A 1 664 ? 25.244 -19.713 -35.923 1.00 56.41 664 SER A CA 1
ATOM 5098 C C . SER A 1 664 ? 26.341 -20.136 -36.912 1.00 56.41 664 SER A C 1
ATOM 5100 O O . SER A 1 664 ? 26.053 -20.779 -37.921 1.00 56.41 664 SER A O 1
ATOM 5102 N N . ASN A 1 665 ? 27.589 -19.743 -36.636 1.00 52.06 665 ASN A N 1
ATOM 5103 C CA . ASN A 1 665 ? 28.768 -19.684 -37.526 1.00 52.06 665 ASN A CA 1
ATOM 5104 C C . ASN A 1 665 ? 29.235 -20.987 -38.242 1.00 52.06 665 ASN A C 1
ATOM 5106 O O . ASN A 1 665 ? 30.428 -21.161 -38.481 1.00 52.06 665 ASN A O 1
ATOM 5110 N N . LEU A 1 666 ? 28.344 -21.908 -38.614 1.00 48.34 666 LEU A N 1
ATOM 5111 C CA . LEU A 1 666 ? 28.620 -23.118 -39.395 1.00 48.34 666 LEU A CA 1
ATOM 5112 C C . LEU A 1 666 ? 27.688 -23.327 -40.598 1.00 48.34 666 LEU A C 1
ATOM 5114 O O . LEU A 1 666 ? 27.840 -24.322 -41.302 1.00 48.34 666 LEU A O 1
ATOM 5118 N N . GLN A 1 667 ? 26.780 -22.399 -40.904 1.00 48.72 667 GLN A N 1
ATOM 5119 C CA . GLN A 1 667 ? 26.204 -22.345 -42.248 1.00 48.72 667 GLN A CA 1
ATOM 5120 C C . GLN A 1 667 ? 26.999 -21.341 -43.067 1.00 48.72 667 GLN A C 1
ATOM 5122 O O . GLN A 1 667 ? 26.731 -20.142 -43.075 1.00 48.72 667 GLN A O 1
ATOM 5127 N N . THR A 1 668 ? 28.018 -21.849 -43.754 1.00 40.59 668 THR A N 1
ATOM 5128 C CA . THR A 1 668 ? 28.584 -21.164 -44.909 1.00 40.59 668 THR A CA 1
ATOM 5129 C C . THR A 1 668 ? 27.433 -20.760 -45.828 1.00 40.59 668 THR A C 1
ATOM 5131 O O . THR A 1 668 ? 26.735 -21.610 -46.384 1.00 40.59 668 THR A O 1
ATOM 5134 N N . LEU A 1 669 ? 27.237 -19.451 -45.995 1.00 41.91 669 LEU A N 1
ATOM 5135 C CA . LEU A 1 669 ? 26.569 -18.879 -47.161 1.00 41.91 669 LEU A CA 1
ATOM 5136 C C . LEU A 1 669 ? 27.290 -19.434 -48.400 1.00 41.91 669 LEU A C 1
ATOM 5138 O O . LEU A 1 669 ? 28.337 -18.928 -48.792 1.00 41.91 669 LEU A O 1
ATOM 5142 N N . GLY A 1 670 ? 26.800 -20.558 -48.931 1.00 45.53 670 GLY A N 1
ATOM 5143 C CA . GLY A 1 670 ? 27.480 -21.321 -49.981 1.00 45.53 670 GLY A CA 1
ATOM 5144 C C . GLY A 1 670 ? 27.463 -22.848 -49.848 1.00 45.53 670 GLY A C 1
ATOM 5145 O O . GLY A 1 670 ? 27.994 -23.510 -50.738 1.00 45.53 670 GLY A O 1
ATOM 5146 N N . ALA A 1 671 ? 26.861 -23.445 -48.812 1.00 41.88 671 ALA A N 1
ATOM 5147 C CA . ALA A 1 671 ? 26.561 -24.878 -48.858 1.00 41.88 671 ALA A CA 1
ATOM 5148 C C . ALA A 1 671 ? 25.480 -25.122 -49.925 1.00 41.88 671 ALA A C 1
ATOM 5150 O O . ALA A 1 671 ? 24.303 -24.829 -49.722 1.00 41.88 671 ALA A O 1
ATOM 5151 N N . GLN A 1 672 ? 25.919 -25.581 -51.099 1.00 39.66 672 GLN A N 1
ATOM 5152 C CA . GLN A 1 672 ? 25.073 -25.950 -52.227 1.00 39.66 672 GLN A CA 1
ATOM 5153 C C . GLN A 1 672 ? 23.879 -26.783 -51.748 1.00 39.66 672 GLN A C 1
ATOM 5155 O O . GLN A 1 672 ? 24.052 -27.825 -51.115 1.00 39.66 672 GLN A O 1
ATOM 5160 N N . LEU A 1 673 ? 22.670 -26.333 -52.089 1.00 39.00 673 LEU A N 1
ATOM 5161 C CA . LEU A 1 673 ? 21.493 -27.196 -52.109 1.00 39.00 673 LEU A CA 1
ATOM 5162 C C . LEU A 1 673 ? 21.862 -28.484 -52.866 1.00 39.00 673 LEU A C 1
ATOM 5164 O O . LEU A 1 673 ? 22.410 -28.375 -53.969 1.00 39.00 673 LEU A O 1
ATOM 5168 N N . PRO A 1 674 ? 21.588 -29.688 -52.329 1.00 38.16 674 PRO A N 1
ATOM 5169 C CA . PRO A 1 674 ? 21.780 -30.901 -53.101 1.00 38.16 674 PRO A CA 1
ATOM 5170 C C . PRO A 1 674 ? 20.898 -30.821 -54.347 1.00 38.16 674 PRO A C 1
ATOM 5172 O O . PRO A 1 674 ? 19.681 -30.644 -54.277 1.00 38.16 674 PRO A O 1
ATOM 5175 N N . SER A 1 675 ? 21.549 -30.908 -55.501 1.00 44.81 675 SER A N 1
ATOM 5176 C CA . SER A 1 675 ? 20.963 -30.911 -56.833 1.00 44.81 675 SER A CA 1
ATOM 5177 C C . SER A 1 675 ? 20.181 -32.203 -57.091 1.00 44.81 675 SER A C 1
ATOM 5179 O O . SER A 1 675 ? 20.587 -33.059 -57.866 1.00 44.81 675 SER A O 1
ATOM 5181 N N . SER A 1 676 ? 19.035 -32.341 -56.436 1.00 44.59 676 SER A N 1
ATOM 5182 C CA . SER A 1 676 ? 17.939 -33.249 -56.788 1.00 44.59 676 SER A CA 1
ATOM 5183 C C . SER A 1 676 ? 16.778 -32.850 -55.875 1.00 44.59 676 SER A C 1
ATOM 5185 O O . SER A 1 676 ? 16.871 -33.023 -54.669 1.00 44.59 676 SER A O 1
ATOM 5187 N N . VAL A 1 677 ? 15.685 -32.245 -56.319 1.00 37.59 677 VAL A N 1
ATOM 5188 C CA . VAL A 1 677 ? 14.794 -32.683 -57.386 1.00 37.59 677 VAL A CA 1
ATOM 5189 C C . VAL A 1 677 ? 14.016 -31.448 -57.841 1.00 37.59 677 VAL A C 1
ATOM 5191 O O . VAL A 1 677 ? 13.229 -30.894 -57.080 1.00 37.59 677 VAL A O 1
ATOM 5194 N N . ALA A 1 678 ? 14.218 -31.026 -59.086 1.00 36.50 678 ALA A N 1
ATOM 5195 C CA . ALA A 1 678 ? 13.206 -30.275 -59.811 1.00 36.50 678 ALA A CA 1
ATOM 5196 C C . ALA A 1 678 ? 12.337 -31.301 -60.547 1.00 36.50 678 ALA A C 1
ATOM 5198 O O . ALA A 1 678 ? 12.791 -31.945 -61.492 1.00 36.50 678 ALA A O 1
ATOM 5199 N N . GLN A 1 679 ? 11.100 -31.472 -60.096 1.00 33.88 679 GLN A N 1
ATOM 5200 C CA . GLN A 1 679 ? 10.006 -32.004 -60.904 1.00 33.88 679 GLN A CA 1
ATOM 5201 C C . GLN A 1 679 ? 8.865 -30.987 -60.770 1.00 33.88 679 GLN A C 1
ATOM 5203 O O . GLN A 1 679 ? 8.479 -30.685 -59.641 1.00 33.88 679 GLN A O 1
ATOM 5208 N N . PRO A 1 680 ? 8.391 -30.394 -61.877 1.00 39.47 680 PRO A N 1
ATOM 5209 C CA . PRO A 1 680 ? 7.395 -29.335 -61.835 1.00 39.47 680 PRO A CA 1
ATOM 5210 C C . PRO A 1 680 ? 5.985 -29.924 -61.717 1.00 39.47 680 PRO A C 1
ATOM 5212 O O . PRO A 1 680 ? 5.614 -30.757 -62.544 1.00 39.47 680 PRO A O 1
ATOM 5215 N N . VAL A 1 681 ? 5.206 -29.438 -60.745 1.00 34.62 681 VAL A N 1
ATOM 5216 C CA . VAL A 1 681 ? 3.744 -29.259 -60.837 1.00 34.62 681 VAL A CA 1
ATOM 5217 C C . VAL A 1 681 ? 3.381 -27.967 -60.123 1.00 34.62 681 VAL A C 1
ATOM 5219 O O . VAL A 1 681 ? 3.800 -27.825 -58.951 1.00 34.62 681 VAL A O 1
#

Radius of gyration: 30.28 Å; chains: 1; bounding box: 96×64×113 Å

pLDDT: mean 71.73, std 20.71, range [23.38, 96.5]

Secondary structure (DSSP, 8-state):
---------------------S---------S----PPPBPPEEETTEEEEEPTTS-EEEEE--S-----SSPPB---EEEETTEEE-TT-SPPP-STT-EEEEE--TT-B-TTSSSB--EEEE--SEEEEEEEEEEES---SSHHHHH-SSTT---SGGGGS-EEEEEEETTEEEEEEESS-SS-HHHHHHTSTTS--HHHHTTTSTTSTTTTEEEEEEE--SSSTT---EEEEETTTSTT-EEEEE-HHHHHHHHHHHHHHH-TT-SEEEEEEEEPTT-SS-THHHHHHHHHHHHHHSTTSEEEEEEES------TTHHHHHTT-TT-GGG-B-S-SGGGTT------SS----HHHHTBSS--TTT--TTT--HHHHHHHHHHH-TT-EEEEEEETT-HHHHHHHHHTT-BS----TTT--S-SS--------BHHHHHHHHHHHHHHH-TTTEEEEEE-S-TTS--S---TT--S---HHHHHHTGGG-HHHHHHHHHHHH--S-----TT-TT-----TT---SS----TTTSTT-TT-STT--SSEEEPPTT--HHHHGGGGT--HHHHHHHH--S-TTSPP--SEEE-SEEEEPPTT--HHHHHHHTTS-HHHHHHHHTTSTT--S-TT---TT-EEEE---TTT-B-TTS-BSS--TT--TT----S------